Protein 6IFC (pdb70)

Secondary structure (DSSP, 8-state):
---EEE-HHHHHHHHHH--HHHHHHHHHTTTSEEEEHHHHHHHHHHHHHSSSHHHHHHHHHHHHHTSEEEPB-HHHHHHHHHHHHHHHHTT----HHHHHHHHHHHHTTPEEE-S-HHHHTTSTT-EEE---/-HHHHHTS----TTTTSS----/---EEE-HHHHHHHHHH--HHHHHHHHHTTTSEEEEHHHHHHHHHHHHHSS-HHHHHHHHHHHHTTSEEEPB-HHHHHHHHHHHHHHHHHT----HHHHHHHHHHHHHT-EEE-S-HHHHHTSTT--EE---/-----S-HHHHHTS----TTTTSS----/---EEE-HHHHHHHHHH--HHHHHHHHHTTTSEEEEHHHHHHHHHHHHHSSSHHHHHHHHHHHHHTSEEE-B-HHHHHHHHHHHHHHHHHT----HHHHHHHHHHHHTTPEEE-S-HHHHTTSTT--EEE--/--HHHHTS----TTTTSS----/---EEE-HHHHHHHHHH--HHHHHHHHHTTTSEEEEHHHHHHHHHHHHHSS-HHHHHHHHHHHHTTSEEEPB-HHHHHHHHHHHHHHHHHT----HHHHHHHHHHHHTT-EEE-S-HHHHTTSTT--EE---/-----S-HHHHHHS-PPPTTTTSS----

B-factor: mean 36.87, std 13.87, range [16.42, 118.45]

Radius of gyration: 30.12 Å; Cα contacts (8 Å, |Δi|>4): 1158; chains: 8; bounding box: 78×62×85 Å

Structure (mmCIF, N/CA/C/O backbone):
data_6IFC
#
_entry.id   6IFC
#
_cell.length_a   53.956
_cell.length_b   114.942
_cell.length_c   53.998
_cell.angle_alpha   90.00
_cell.angle_beta   114.12
_cell.angle_gamma   90.00
#
_symmetry.space_group_name_H-M   'P 1 21 1'
#
loop_
_entity.id
_entity.type
_entity.pdbx_description
1 polymer 'tRNA(fMet)-specific endonuclease VapC'
2 polymer 'Antitoxin VapB'
3 polymer 'Antitoxin VapB'
4 non-polymer 'CALCIUM ION'
5 water water
#
loop_
_atom_site.group_PDB
_atom_site.id
_atom_site.type_symbol
_atom_site.label_atom_id
_atom_site.label_alt_id
_atom_site.label_comp_id
_atom_site.label_asym_id
_atom_site.label_entity_id
_atom_site.label_seq_id
_atom_site.pdbx_PDB_ins_code
_atom_site.Cartn_x
_atom_site.Cartn_y
_atom_site.Cartn_z
_atom_site.occupancy
_atom_site.B_iso_or_equiv
_atom_site.auth_seq_id
_atom_site.auth_comp_id
_atom_site.auth_asym_id
_atom_site.auth_atom_id
_atom_site.pdbx_PDB_model_num
ATOM 1 N N . MET A 1 1 ? -26.314 -1.365 -2.590 1.00 46.50 1 MET A N 1
ATOM 2 C CA . MET A 1 1 ? -26.071 0.036 -2.166 1.00 44.23 1 MET A CA 1
ATOM 3 C C . MET A 1 1 ? -25.086 0.038 -1.005 1.00 35.86 1 MET A C 1
ATOM 4 O O . MET A 1 1 ? -25.257 -0.742 -0.083 1.00 35.96 1 MET A O 1
ATOM 9 N N . LEU A 1 2 ? -24.074 0.905 -1.073 1.00 30.48 2 LEU A N 1
ATOM 10 C CA . LEU A 1 2 ? -22.990 0.935 -0.092 1.00 29.78 2 LEU A CA 1
ATOM 11 C C . LEU A 1 2 ? -23.519 1.344 1.297 1.00 26.54 2 LEU A C 1
ATOM 12 O O . LEU A 1 2 ? -24.298 2.252 1.403 1.00 26.41 2 LEU A O 1
ATOM 17 N N . LYS A 1 3 ? -23.085 0.641 2.328 1.00 25.94 3 LYS A N 1
ATOM 18 C CA . LYS A 1 3 ? -23.489 0.941 3.682 1.00 26.78 3 LYS A CA 1
ATOM 19 C C . LYS A 1 3 ? -22.291 1.115 4.637 1.00 24.54 3 LYS A C 1
ATOM 20 O O . LYS A 1 3 ? -22.351 1.929 5.579 1.00 22.84 3 LYS A O 1
ATOM 26 N N . PHE A 1 4 ? -21.182 0.466 4.340 1.00 22.71 4 PHE A N 1
ATOM 27 C CA . PHE A 1 4 ? -20.097 0.354 5.283 1.00 22.64 4 PHE A CA 1
ATOM 28 C C . PHE A 1 4 ? -18.799 0.794 4.636 1.00 22.13 4 PHE A C 1
ATOM 29 O O . PHE A 1 4 ? -18.473 0.377 3.530 1.00 25.05 4 PHE A O 1
ATOM 37 N N . MET A 1 5 ? -18.036 1.580 5.363 1.00 21.96 5 MET A N 1
ATOM 38 C CA . MET A 1 5 ? -16.709 1.959 4.917 1.00 22.31 5 MET A CA 1
ATOM 39 C C . MET A 1 5 ? -15.779 1.381 5.951 1.00 22.48 5 MET A C 1
ATOM 40 O O . MET A 1 5 ? -15.836 1.761 7.130 1.00 23.51 5 MET A O 1
ATOM 45 N N . LEU A 1 6 ? -14.930 0.469 5.513 1.00 23.41 6 LEU A N 1
ATOM 46 C CA . LEU A 1 6 ? -13.984 -0.193 6.376 1.00 24.90 6 LEU A CA 1
ATOM 47 C C . LEU A 1 6 ? -12.810 0.706 6.643 1.00 26.21 6 LEU A C 1
ATOM 48 O O . LEU A 1 6 ? -12.202 1.196 5.708 1.00 26.31 6 LEU A O 1
ATOM 53 N N . ASP A 1 7 ? -12.493 0.924 7.921 1.00 23.07 7 ASP A N 1
ATOM 54 C CA . ASP A 1 7 ? -11.354 1.724 8.251 1.00 24.45 7 ASP A CA 1
ATOM 55 C C . ASP A 1 7 ? -10.037 0.964 8.045 1.00 22.26 7 ASP A C 1
ATOM 56 O O . ASP A 1 7 ? -9.971 -0.245 7.852 1.00 24.77 7 ASP A O 1
ATOM 61 N N . THR A 1 8 ? -8.993 1.698 8.027 1.00 21.24 8 THR A N 1
ATOM 62 C CA . THR A 1 8 ? -7.696 1.062 7.823 1.00 21.77 8 THR A CA 1
ATOM 63 C C . THR A 1 8 ? -7.382 -0.045 8.791 1.00 23.48 8 THR A C 1
ATOM 64 O O . THR A 1 8 ? -6.866 -1.092 8.355 1.00 24.55 8 THR A O 1
ATOM 68 N N . ASN A 1 9 ? -7.653 0.169 10.085 1.00 26.01 9 ASN A N 1
ATOM 69 C CA . ASN A 1 9 ? -7.412 -0.850 11.124 1.00 27.71 9 ASN A CA 1
ATOM 70 C C . ASN A 1 9 ? -8.113 -2.158 10.882 1.00 25.98 9 ASN A C 1
ATOM 71 O O . ASN A 1 9 ? -7.563 -3.238 11.094 1.00 26.08 9 ASN A O 1
ATOM 76 N N . THR A 1 10 ? -9.381 -2.088 10.522 1.00 24.58 10 THR A N 1
ATOM 77 C CA . THR A 1 10 ? -10.093 -3.301 10.202 1.00 25.65 10 THR A CA 1
ATOM 78 C C . THR A 1 10 ? -9.465 -4.005 8.986 1.00 25.34 10 THR A C 1
ATOM 79 O O . THR A 1 10 ? -9.379 -5.213 9.002 1.00 25.06 10 THR A O 1
ATOM 83 N N . CYS A 1 11 ? -9.037 -3.260 7.947 1.00 22.20 11 CYS A N 1
ATOM 84 C CA . CYS A 1 11 ? -8.399 -3.879 6.790 1.00 23.89 11 CYS A CA 1
ATOM 85 C C . CYS A 1 11 ? -7.064 -4.553 7.159 1.00 24.40 11 CYS A C 1
ATOM 86 O O . CYS A 1 11 ? -6.825 -5.657 6.718 1.00 24.49 11 CYS A O 1
ATOM 89 N N . ILE A 1 12 ? -6.206 -3.876 7.909 1.00 22.37 12 ILE A N 1
ATOM 90 C CA . ILE A 1 12 ? -4.928 -4.464 8.311 1.00 26.38 12 ILE A CA 1
ATOM 91 C C . ILE A 1 12 ? -5.163 -5.758 9.113 1.00 28.78 12 ILE A C 1
ATOM 92 O O . ILE A 1 12 ? -4.551 -6.785 8.845 1.00 28.42 12 ILE A O 1
ATOM 97 N N . PHE A 1 13 ? -6.076 -5.704 10.074 1.00 27.56 13 PHE A N 1
ATOM 98 C CA . PHE A 1 13 ? -6.388 -6.858 10.915 1.00 30.01 13 PHE A CA 1
ATOM 99 C C . PHE A 1 13 ? -6.891 -8.003 10.088 1.00 27.86 13 PHE A C 1
ATOM 100 O O . PHE A 1 13 ? -6.495 -9.175 10.325 1.00 28.31 13 PHE A O 1
ATOM 108 N N . THR A 1 14 ? -7.735 -7.697 9.108 1.00 24.00 14 THR A N 1
ATOM 109 C CA . THR A 1 14 ? -8.298 -8.709 8.274 1.00 25.07 14 THR A CA 1
ATOM 110 C C . THR A 1 14 ? -7.230 -9.365 7.381 1.00 26.20 14 THR A C 1
ATOM 111 O O . THR A 1 14 ? -7.224 -10.587 7.153 1.00 28.37 14 THR A O 1
ATOM 115 N N . ILE A 1 15 ? -6.376 -8.540 6.845 1.00 26.17 15 ILE A N 1
ATOM 116 C CA . ILE A 1 15 ? -5.280 -9.029 6.044 1.00 29.72 15 ILE A CA 1
ATOM 117 C C . ILE A 1 15 ? -4.291 -9.902 6.843 1.00 28.75 15 ILE A C 1
ATOM 118 O O . ILE A 1 15 ? -3.907 -10.977 6.372 1.00 29.48 15 ILE A O 1
ATOM 123 N N . LYS A 1 16 ? -3.944 -9.471 8.045 1.00 28.92 16 LYS A N 1
ATOM 124 C CA . LYS A 1 16 ? -2.975 -10.183 8.847 1.00 28.18 16 LYS A CA 1
ATOM 125 C C . LYS A 1 16 ? -3.490 -11.482 9.444 1.00 29.06 16 LYS A C 1
ATOM 126 O O . LYS A 1 16 ? -2.726 -12.426 9.576 1.00 25.58 16 LYS A O 1
ATOM 132 N N . ASN A 1 17 ? -4.762 -11.514 9.840 1.00 28.72 17 ASN A N 1
ATOM 133 C CA . ASN A 1 17 ? -5.351 -12.628 10.549 1.00 30.44 17 ASN A CA 1
ATOM 134 C C . ASN A 1 17 ? -6.343 -13.451 9.772 1.00 32.79 17 ASN A C 1
ATOM 135 O O . ASN A 1 17 ? -6.683 -14.537 10.213 1.00 28.20 17 ASN A O 1
ATOM 140 N N . LYS A 1 18 ? -6.809 -12.954 8.631 1.00 26.01 18 LYS A N 1
ATOM 141 C CA . LYS A 1 18 ? -7.803 -13.661 7.859 1.00 26.26 18 LYS A CA 1
ATOM 142 C C . LYS A 1 18 ? -8.921 -14.303 8.762 1.00 29.65 18 LYS A C 1
ATOM 143 O O . LYS A 1 18 ? -9.191 -15.515 8.704 1.00 26.79 18 LYS A O 1
ATOM 149 N N . PRO A 1 19 ? -9.564 -13.512 9.584 1.00 30.11 19 PRO A N 1
ATOM 150 C CA . PRO A 1 19 ? -10.429 -14.103 10.608 1.00 32.85 19 PRO A CA 1
ATOM 151 C C . PRO A 1 19 ? -11.733 -14.623 10.091 1.00 36.29 19 PRO A C 1
ATOM 152 O O . PRO A 1 19 ? -12.348 -14.033 9.224 1.00 36.08 19 PRO A O 1
ATOM 156 N N . GLU A 1 20 ? -12.153 -15.725 10.680 1.00 35.12 20 GLU A N 1
ATOM 157 C CA . GLU A 1 20 ? -13.364 -16.398 10.300 1.00 39.00 20 GLU A CA 1
ATOM 158 C C . GLU A 1 20 ? -14.570 -15.510 10.404 1.00 33.77 20 GLU A C 1
ATOM 159 O O . GLU A 1 20 ? -15.398 -15.502 9.517 1.00 38.20 20 GLU A O 1
ATOM 165 N N . HIS A 1 21 ? -14.693 -14.790 11.499 1.00 37.51 21 HIS A N 1
ATOM 166 C CA . HIS A 1 21 ? -15.882 -13.964 11.703 1.00 40.60 21 HIS A CA 1
ATOM 167 C C . HIS A 1 21 ? -16.005 -12.819 10.701 1.00 39.30 21 HIS A C 1
ATOM 168 O O . HIS A 1 21 ? -17.123 -12.425 10.301 1.00 31.45 21 HIS A O 1
ATOM 175 N N . ILE A 1 22 ? -14.871 -12.272 10.296 1.00 33.20 22 ILE A N 1
ATOM 176 C CA . ILE A 1 22 ? -14.895 -11.246 9.268 1.00 35.92 22 ILE A CA 1
ATOM 177 C C . ILE A 1 22 ? -15.314 -11.798 7.892 1.00 35.69 22 ILE A C 1
ATOM 178 O O . ILE A 1 22 ? -16.062 -11.150 7.182 1.00 32.16 22 ILE A O 1
ATOM 183 N N . ARG A 1 23 ? -14.861 -13.011 7.559 1.00 36.69 23 ARG A N 1
ATOM 184 C CA . ARG A 1 23 ? -15.179 -13.666 6.315 1.00 34.62 23 ARG A CA 1
ATOM 185 C C . ARG A 1 23 ? -16.692 -13.811 6.199 1.00 36.97 23 ARG A C 1
ATOM 186 O O . ARG A 1 23 ? -17.254 -13.552 5.154 1.00 31.42 23 ARG A O 1
ATOM 194 N N . GLU A 1 24 ? -17.327 -14.254 7.273 1.00 33.67 24 GLU A N 1
ATOM 195 C CA . GLU A 1 24 ? -18.776 -14.357 7.319 1.00 35.95 24 GLU A CA 1
ATOM 196 C C . GLU A 1 24 ? -19.443 -12.988 7.141 1.00 34.23 24 GLU A C 1
ATOM 197 O O . GLU A 1 24 ? -20.416 -12.890 6.434 1.00 35.18 24 GLU A O 1
ATOM 203 N N . ARG A 1 25 ? -18.937 -11.952 7.804 1.00 32.84 25 ARG A N 1
ATOM 204 C CA . ARG A 1 25 ? -19.483 -10.627 7.627 1.00 33.61 25 ARG A CA 1
ATOM 205 C C . ARG A 1 25 ? -19.332 -10.169 6.178 1.00 33.10 25 ARG A C 1
ATOM 206 O O . ARG A 1 25 ? -20.313 -9.719 5.583 1.00 30.76 25 ARG A O 1
ATOM 214 N N . PHE A 1 26 ? -18.127 -10.331 5.600 1.00 29.25 26 PHE A N 1
ATOM 215 C CA . PHE A 1 26 ? -17.858 -9.998 4.193 1.00 29.20 26 PHE A CA 1
ATOM 216 C C . PHE A 1 26 ? -18.777 -10.666 3.236 1.00 30.97 26 PHE A C 1
ATOM 217 O O . PHE A 1 26 ? -19.268 -10.008 2.325 1.00 31.29 26 PHE A O 1
ATOM 225 N N . ASN A 1 27 ? -18.943 -11.976 3.376 1.00 29.88 27 ASN A N 1
ATOM 226 C CA . ASN A 1 27 ? -19.820 -12.725 2.476 1.00 35.28 27 ASN A CA 1
ATOM 227 C C . ASN A 1 27 ? -21.277 -12.276 2.520 1.00 36.32 27 ASN A C 1
ATOM 228 O O . ASN A 1 27 ? -21.950 -12.255 1.513 1.00 40.36 27 ASN A O 1
ATOM 233 N N . LEU A 1 28 ? -21.757 -11.996 3.717 1.00 38.63 28 LEU A N 1
ATOM 234 C CA . LEU A 1 28 ? -23.088 -11.441 3.923 1.00 39.19 28 LEU A CA 1
ATOM 235 C C . LEU A 1 28 ? -23.192 -10.024 3.326 1.00 41.51 28 LEU A C 1
ATOM 236 O O . LEU A 1 28 ? -24.213 -9.661 2.797 1.00 42.09 28 LEU A O 1
ATOM 241 N N . ASN A 1 29 ? -22.129 -9.223 3.412 1.00 39.71 29 ASN A N 1
ATOM 242 C CA . ASN A 1 29 ? -22.225 -7.841 2.981 1.00 40.82 29 ASN A CA 1
ATOM 243 C C . ASN A 1 29 ? -21.522 -7.535 1.688 1.00 42.33 29 ASN A C 1
ATOM 244 O O . ASN A 1 29 ? -21.104 -6.427 1.471 1.00 39.49 29 ASN A O 1
ATOM 249 N N . THR A 1 30 ? -21.454 -8.502 0.789 1.00 48.69 30 THR A N 1
ATOM 250 C CA . THR A 1 30 ? -20.825 -8.237 -0.486 1.00 52.27 30 THR A CA 1
ATOM 251 C C . THR A 1 30 ? -21.586 -7.130 -1.216 1.00 46.66 30 THR A C 1
ATOM 252 O O . THR A 1 30 ? -22.799 -7.035 -1.160 1.00 50.81 30 THR A O 1
ATOM 256 N N . SER A 1 31 ? -20.845 -6.287 -1.890 1.00 47.36 31 SER A N 1
ATOM 257 C CA . SER A 1 31 ? -21.417 -5.138 -2.577 1.00 46.92 31 SER A CA 1
ATOM 258 C C . SER A 1 31 ? -22.095 -4.072 -1.674 1.00 37.82 31 SER A C 1
ATOM 259 O O . SER A 1 31 ? -22.632 -3.112 -2.184 1.00 33.55 31 SER A O 1
ATOM 262 N N . ARG A 1 32 ? -21.985 -4.176 -0.346 1.00 30.72 32 ARG A N 1
ATOM 263 C CA . ARG A 1 32 ? -22.309 -3.060 0.519 1.00 29.20 32 ARG A CA 1
ATOM 264 C C . ARG A 1 32 ? -21.124 -2.458 1.258 1.00 26.19 32 ARG A C 1
ATOM 265 O O . ARG A 1 32 ? -21.282 -1.513 2.030 1.00 31.64 32 ARG A O 1
ATOM 273 N N . MET A 1 33 ? -19.932 -2.912 0.918 1.00 26.16 33 MET A N 1
ATOM 274 C CA . MET A 1 33 ? -18.673 -2.528 1.547 1.00 25.50 33 MET A CA 1
ATOM 275 C C . MET A 1 33 ? -17.728 -1.735 0.648 1.00 25.63 33 MET A C 1
ATOM 276 O O . MET A 1 33 ? -17.635 -1.974 -0.565 1.00 23.42 33 MET A O 1
ATOM 281 N N . CYS A 1 34 ? -17.050 -0.769 1.236 1.00 21.90 34 CYS A N 1
ATOM 282 C CA . CYS A 1 34 ? -16.118 -0.004 0.491 1.00 21.80 34 CYS A CA 1
ATOM 283 C C . CYS A 1 34 ? -14.968 0.405 1.398 1.00 22.41 34 CYS A C 1
ATOM 284 O O . CYS A 1 34 ? -15.065 0.275 2.646 1.00 22.42 34 CYS A O 1
ATOM 287 N N . ILE A 1 35 ? -13.897 0.863 0.777 1.00 17.35 35 ILE A N 1
ATOM 288 C CA . ILE A 1 35 ? -12.900 1.634 1.491 1.00 17.84 35 ILE A CA 1
ATOM 289 C C . ILE A 1 35 ? -12.712 2.999 0.821 1.00 19.55 35 ILE A C 1
ATOM 290 O O . ILE A 1 35 ? -13.010 3.159 -0.358 1.00 18.60 35 ILE A O 1
ATOM 295 N N . SER A 1 36 ? -12.134 3.924 1.568 1.00 22.89 36 SER A N 1
ATOM 296 C CA . SER A 1 36 ? -11.643 5.171 1.034 1.00 21.94 36 SER A CA 1
ATOM 297 C C . SER A 1 36 ? -10.310 4.965 0.342 1.00 22.45 36 SER A C 1
ATOM 298 O O . SER A 1 36 ? -9.487 4.113 0.720 1.00 18.21 36 SER A O 1
ATOM 301 N N . SER A 1 37 ? -10.079 5.790 -0.653 1.00 20.86 37 SER A N 1
ATOM 302 C CA . SER A 1 37 ? -8.766 5.773 -1.328 1.00 21.18 37 SER A CA 1
ATOM 303 C C . SER A 1 37 ? -7.695 6.135 -0.312 1.00 21.56 37 SER A C 1
ATOM 304 O O . SER A 1 37 ? -6.597 5.695 -0.449 1.00 22.60 37 SER A O 1
ATOM 307 N N . ILE A 1 38 ? -8.040 6.864 0.764 1.00 23.64 38 ILE A N 1
ATOM 308 C CA . ILE A 1 38 ? -7.063 7.140 1.856 1.00 21.82 38 ILE A CA 1
ATOM 309 C C . ILE A 1 38 ? -6.506 5.818 2.453 1.00 21.90 38 ILE A C 1
ATOM 310 O O . ILE A 1 38 ? -5.297 5.639 2.643 1.00 23.33 38 ILE A O 1
ATOM 315 N N . THR A 1 39 ? -7.389 4.894 2.727 1.00 21.50 39 THR A N 1
ATOM 316 C CA . THR A 1 39 ? -7.032 3.539 3.216 1.00 22.95 39 THR A CA 1
ATOM 317 C C . THR A 1 39 ? -6.270 2.761 2.187 1.00 22.29 39 THR A C 1
ATOM 318 O O . THR A 1 39 ? -5.332 2.034 2.541 1.00 21.39 39 THR A O 1
ATOM 322 N N . LEU A 1 40 ? -6.618 2.936 0.900 1.00 23.52 40 LEU A N 1
ATOM 323 C CA . LEU A 1 40 ? -5.843 2.247 -0.157 1.00 22.37 40 LEU A CA 1
ATOM 324 C C . LEU A 1 40 ? -4.382 2.719 -0.062 1.00 22.74 40 LEU A C 1
ATOM 325 O O . LEU A 1 40 ? -3.456 1.898 -0.074 1.00 21.47 40 LEU A O 1
ATOM 330 N N . MET A 1 41 ? -4.185 4.021 0.093 1.00 22.82 41 MET A N 1
ATOM 331 C CA . MET A 1 41 ? -2.830 4.560 0.179 1.00 21.66 41 MET A CA 1
ATOM 332 C C . MET A 1 41 ? -2.069 3.906 1.332 1.00 21.47 41 MET A C 1
ATOM 333 O O . MET A 1 41 ? -0.899 3.577 1.191 1.00 23.79 41 MET A O 1
ATOM 338 N N . GLU A 1 42 ? -2.702 3.761 2.477 1.00 21.79 42 GLU A N 1
ATOM 339 C CA . GLU A 1 42 ? -2.056 3.154 3.637 1.00 22.09 42 GLU A CA 1
ATOM 340 C C . GLU A 1 42 ? -1.715 1.677 3.431 1.00 21.60 42 GLU A C 1
ATOM 341 O O . GLU A 1 42 ? -0.625 1.243 3.790 1.00 23.67 42 GLU A O 1
ATOM 347 N N . LEU A 1 43 ? -2.595 0.927 2.778 1.00 21.30 43 LEU A N 1
ATOM 348 C CA . LEU A 1 43 ? -2.308 -0.492 2.457 1.00 22.55 43 LEU A CA 1
ATOM 349 C C . LEU A 1 43 ? -1.175 -0.686 1.440 1.00 22.82 43 LEU A C 1
ATOM 350 O O . LEU A 1 43 ? -0.401 -1.658 1.548 1.00 26.82 43 LEU A O 1
ATOM 355 N N . ILE A 1 44 ? -1.063 0.222 0.489 1.00 21.22 44 ILE A N 1
ATOM 356 C CA . ILE A 1 44 ? -0.019 0.096 -0.507 1.00 20.73 44 ILE A CA 1
ATOM 357 C C . ILE A 1 44 ? 1.316 0.441 0.152 1.00 20.56 44 ILE A C 1
ATOM 358 O O . ILE A 1 44 ? 2.341 -0.181 -0.152 1.00 23.94 44 ILE A O 1
ATOM 363 N N . TYR A 1 45 ? 1.326 1.506 0.949 1.00 22.20 45 TYR A N 1
ATOM 364 C CA . TYR A 1 45 ? 2.502 1.909 1.681 1.00 23.33 45 TYR A CA 1
ATOM 365 C C . TYR A 1 45 ? 2.978 0.705 2.561 1.00 25.22 45 TYR A C 1
ATOM 366 O O . TYR A 1 45 ? 4.173 0.300 2.585 1.00 27.19 45 TYR A O 1
ATOM 375 N N . GLY A 1 46 ? 2.038 0.118 3.274 1.00 24.91 46 GLY A N 1
ATOM 376 C CA . GLY A 1 46 ? 2.341 -1.039 4.153 1.00 26.91 46 GLY A CA 1
ATOM 377 C C . GLY A 1 46 ? 2.959 -2.186 3.359 1.00 28.29 46 GLY A C 1
ATOM 378 O O . GLY A 1 46 ? 3.960 -2.807 3.793 1.00 29.72 46 GLY A O 1
ATOM 379 N N . ALA A 1 47 ? 2.395 -2.437 2.175 1.00 23.70 47 ALA A N 1
ATOM 380 C CA . ALA A 1 47 ? 2.924 -3.487 1.344 1.00 27.19 47 ALA A CA 1
ATOM 381 C C . ALA A 1 47 ? 4.333 -3.122 0.898 1.00 27.72 47 ALA A C 1
ATOM 382 O O . ALA A 1 47 ? 5.274 -3.895 1.076 1.00 32.54 47 ALA A O 1
ATOM 384 N N . GLU A 1 48 ? 4.474 -1.931 0.358 1.00 27.49 48 GLU A N 1
ATOM 385 C CA . GLU A 1 48 ? 5.686 -1.566 -0.322 1.00 30.13 48 GLU A CA 1
ATOM 386 C C . GLU A 1 48 ? 6.884 -1.398 0.601 1.00 29.69 48 GLU A C 1
ATOM 387 O O . GLU A 1 48 ? 8.011 -1.509 0.152 1.00 32.31 48 GLU A O 1
ATOM 393 N N . LYS A 1 49 ? 6.641 -1.014 1.850 1.00 29.96 49 LYS A N 1
ATOM 394 C CA . LYS A 1 49 ? 7.705 -0.853 2.847 1.00 33.94 49 LYS A CA 1
ATOM 395 C C . LYS A 1 49 ? 8.060 -2.140 3.568 1.00 32.15 49 LYS A C 1
ATOM 396 O O . LYS A 1 49 ? 9.009 -2.166 4.306 1.00 34.18 49 LYS A O 1
ATOM 402 N N . SER A 1 50 ? 7.261 -3.182 3.405 1.00 34.12 50 SER A N 1
ATOM 403 C CA . SER A 1 50 ? 7.440 -4.429 4.149 1.00 31.50 50 SER A CA 1
ATOM 404 C C . SER A 1 50 ? 8.631 -5.286 3.659 1.00 33.87 50 SER A C 1
ATOM 405 O O . SER A 1 50 ? 9.303 -4.974 2.642 1.00 35.74 50 SER A O 1
ATOM 408 N N . LEU A 1 51 ? 8.880 -6.389 4.361 1.00 33.98 51 LEU A N 1
ATOM 409 C CA . LEU A 1 51 ? 9.964 -7.282 3.954 1.00 37.97 51 LEU A CA 1
ATOM 410 C C . LEU A 1 51 ? 9.617 -8.200 2.763 1.00 40.46 51 LEU A C 1
ATOM 411 O O . LEU A 1 51 ? 10.520 -8.833 2.230 1.00 38.09 51 LEU A O 1
ATOM 416 N N . ALA A 1 52 ? 8.342 -8.253 2.328 1.00 34.18 52 ALA A N 1
ATOM 417 C CA . ALA A 1 52 ? 7.938 -9.090 1.185 1.00 31.97 52 ALA A CA 1
ATOM 418 C C . ALA A 1 52 ? 6.987 -8.311 0.287 1.00 32.92 52 ALA A C 1
ATOM 419 O O . ALA A 1 52 ? 5.796 -8.646 0.173 1.00 25.68 52 ALA A O 1
ATOM 421 N N . PRO A 1 53 ? 7.508 -7.263 -0.348 1.00 33.19 53 PRO A N 1
ATOM 422 C CA . PRO A 1 53 ? 6.675 -6.241 -0.993 1.00 31.74 53 PRO A CA 1
ATOM 423 C C . PRO A 1 53 ? 5.810 -6.797 -2.106 1.00 32.24 53 PRO A C 1
ATOM 424 O O . PRO A 1 53 ? 4.588 -6.562 -2.124 1.00 28.69 53 PRO A O 1
ATOM 428 N N . GLU A 1 54 ? 6.386 -7.628 -2.969 1.00 33.16 54 GLU A N 1
ATOM 429 C CA . GLU A 1 54 ? 5.619 -8.100 -4.123 1.00 35.32 54 GLU A CA 1
ATOM 430 C C . GLU A 1 54 ? 4.502 -9.000 -3.603 1.00 29.96 54 GLU A C 1
ATOM 431 O O . GLU A 1 54 ? 3.330 -8.926 -3.985 1.00 27.77 54 GLU A O 1
ATOM 437 N N . ARG A 1 55 ? 4.855 -9.850 -2.665 1.00 29.23 55 ARG A N 1
ATOM 438 C CA . ARG A 1 55 ? 3.866 -10.725 -2.088 1.00 27.45 55 ARG A CA 1
ATOM 439 C C . ARG A 1 55 ? 2.782 -9.982 -1.300 1.00 26.47 55 ARG A C 1
ATOM 440 O O . ARG A 1 55 ? 1.555 -10.240 -1.479 1.00 25.08 55 ARG A O 1
ATOM 448 N N . ASN A 1 56 ? 3.190 -9.039 -0.476 1.00 24.97 56 ASN A N 1
ATOM 449 C CA . ASN A 1 56 ? 2.207 -8.267 0.221 1.00 28.06 56 ASN A CA 1
ATOM 450 C C . ASN A 1 56 ? 1.330 -7.376 -0.690 1.00 27.34 56 ASN A C 1
ATOM 451 O O . ASN A 1 56 ? 0.133 -7.277 -0.449 1.00 24.29 56 ASN A O 1
ATOM 456 N N . LEU A 1 57 ? 1.905 -6.834 -1.752 1.00 26.07 57 LEU A N 1
ATOM 457 C CA . LEU A 1 57 ? 1.097 -6.151 -2.800 1.00 29.48 57 LEU A CA 1
ATOM 458 C C . LEU A 1 57 ? 0.018 -7.025 -3.384 1.00 29.12 57 LEU A C 1
ATOM 459 O O . LEU A 1 57 ? -1.144 -6.578 -3.549 1.00 24.98 57 LEU A O 1
ATOM 464 N N . ALA A 1 58 ? 0.356 -8.288 -3.675 1.00 26.69 58 ALA A N 1
ATOM 465 C CA . ALA A 1 58 ? -0.606 -9.155 -4.246 1.00 24.84 58 ALA A CA 1
ATOM 466 C C . ALA A 1 58 ? -1.723 -9.404 -3.270 1.00 26.77 58 ALA A C 1
ATOM 467 O O . ALA A 1 58 ? -2.877 -9.547 -3.709 1.00 28.15 58 ALA A O 1
ATOM 469 N N . VAL A 1 59 ? -1.434 -9.556 -1.962 1.00 25.85 59 VAL A N 1
ATOM 470 C CA . VAL A 1 59 ? -2.535 -9.775 -1.009 1.00 25.44 59 VAL A CA 1
ATOM 471 C C . VAL A 1 59 ? -3.437 -8.533 -0.954 1.00 24.78 59 VAL A C 1
ATOM 472 O O . VAL A 1 59 ? -4.668 -8.628 -0.908 1.00 26.44 59 VAL A O 1
ATOM 476 N N . VAL A 1 60 ? -2.793 -7.358 -0.961 1.00 25.19 60 VAL A N 1
ATOM 477 C CA . VAL A 1 60 ? -3.503 -6.110 -0.896 1.00 25.79 60 VAL A CA 1
ATOM 478 C C . VAL A 1 60 ? -4.372 -5.988 -2.140 1.00 26.67 60 VAL A C 1
ATOM 479 O O . VAL A 1 60 ? -5.563 -5.744 -2.016 1.00 24.67 60 VAL A O 1
ATOM 483 N N . GLU A 1 61 ? -3.787 -6.282 -3.303 1.00 27.38 61 GLU A N 1
ATOM 484 C CA . GLU A 1 61 ? -4.501 -6.200 -4.542 1.00 28.21 61 GLU A CA 1
ATOM 485 C C . GLU A 1 61 ? -5.705 -7.105 -4.579 1.00 27.05 61 GLU A C 1
ATOM 486 O O . GLU A 1 61 ? -6.715 -6.703 -5.126 1.00 24.65 61 GLU A O 1
ATOM 492 N N . GLY A 1 62 ? -5.624 -8.324 -4.031 1.00 25.18 62 GLY A N 1
ATOM 493 C CA . GLY A 1 62 ? -6.772 -9.195 -4.102 1.00 25.93 62 GLY A CA 1
ATOM 494 C C . GLY A 1 62 ? -7.894 -8.771 -3.136 1.00 25.21 62 GLY A C 1
ATOM 495 O O . GLY A 1 62 ? -9.093 -8.999 -3.366 1.00 26.03 62 GLY A O 1
ATOM 496 N N . PHE A 1 63 ? -7.485 -8.176 -2.034 1.00 25.30 63 PHE A N 1
ATOM 497 C CA . PHE A 1 63 ? -8.401 -7.581 -1.056 1.00 26.50 63 PHE A CA 1
ATOM 498 C C . PHE A 1 63 ? -9.189 -6.408 -1.718 1.00 27.65 63 PHE A C 1
ATOM 499 O O . PHE A 1 63 ? -10.409 -6.433 -1.800 1.00 22.36 63 PH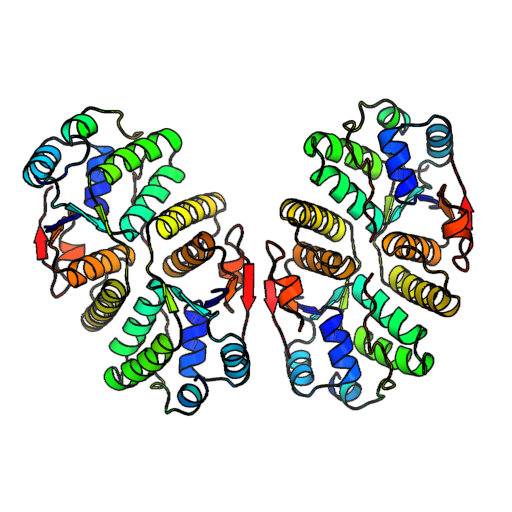E A O 1
ATOM 507 N N . ILE A 1 64 ? -8.481 -5.414 -2.206 1.00 25.52 64 ILE A N 1
ATOM 508 C CA . ILE A 1 64 ? -9.206 -4.293 -2.787 1.00 30.08 64 ILE A CA 1
ATOM 509 C C . ILE A 1 64 ? -9.972 -4.603 -4.064 1.00 31.58 64 ILE A C 1
ATOM 510 O O . ILE A 1 64 ? -10.983 -3.950 -4.352 1.00 28.70 64 ILE A O 1
ATOM 515 N N . SER A 1 65 ? -9.542 -5.635 -4.817 1.00 33.52 65 SER A N 1
ATOM 516 C CA . SER A 1 65 ? -10.254 -5.947 -6.019 1.00 32.29 65 SER A CA 1
ATOM 517 C C . SER A 1 65 ? -11.631 -6.486 -5.675 1.00 31.15 65 SER A C 1
ATOM 518 O O . SER A 1 65 ? -12.518 -6.494 -6.512 1.00 28.60 65 SER A O 1
ATOM 521 N N . ARG A 1 66 ? -11.837 -6.949 -4.444 1.00 29.91 66 ARG A N 1
ATOM 522 C CA . ARG A 1 66 ? -13.125 -7.479 -4.089 1.00 28.64 66 ARG A CA 1
ATOM 523 C C . ARG A 1 66 ? -14.081 -6.492 -3.424 1.00 33.33 66 ARG A C 1
ATOM 524 O O . ARG A 1 66 ? -15.174 -6.872 -2.993 1.00 31.38 66 ARG A O 1
ATOM 532 N N . LEU A 1 67 ? -13.747 -5.222 -3.365 1.00 29.21 67 LEU A N 1
ATOM 533 C CA . LEU A 1 67 ? -14.730 -4.297 -2.843 1.00 30.13 67 LEU A CA 1
ATOM 534 C C . LEU A 1 67 ? -14.585 -2.988 -3.616 1.00 27.27 67 LEU A C 1
ATOM 535 O O . LEU A 1 67 ? -13.721 -2.888 -4.446 1.00 28.01 67 LEU A O 1
ATOM 540 N N . GLU A 1 68 ? -15.406 -1.998 -3.331 1.00 26.35 68 GLU A N 1
ATOM 541 C CA . GLU A 1 68 ? -15.288 -0.687 -3.974 1.00 26.11 68 GLU A CA 1
ATOM 542 C C . GLU A 1 68 ? -14.354 0.227 -3.211 1.00 25.07 68 GLU A C 1
ATOM 543 O O . GLU A 1 68 ? -14.446 0.369 -1.975 1.00 23.17 68 GLU A O 1
ATOM 549 N N . VAL A 1 69 ? -13.477 0.870 -3.955 1.00 20.85 69 VAL A N 1
ATOM 550 C CA . VAL A 1 69 ? -12.628 1.936 -3.430 1.00 22.08 69 VAL A CA 1
ATOM 551 C C . VAL A 1 69 ? -13.152 3.300 -3.870 1.00 23.43 69 VAL A C 1
ATOM 552 O O . VAL A 1 69 ? -13.276 3.544 -5.062 1.00 24.69 69 VAL A O 1
ATOM 556 N N . LEU A 1 70 ? -13.548 4.142 -2.920 1.00 22.17 70 LEU A N 1
ATOM 557 C CA . LEU A 1 70 ? -14.091 5.471 -3.254 1.00 24.91 70 LEU A CA 1
ATOM 558 C C . LEU A 1 70 ? -13.024 6.516 -3.327 1.00 20.94 70 LEU A C 1
ATOM 559 O O . LEU A 1 70 ? -12.253 6.677 -2.391 1.00 21.36 70 LEU A O 1
ATOM 564 N N . ASP A 1 71 ? -13.069 7.297 -4.390 1.00 21.86 71 ASP A N 1
ATOM 565 C CA . ASP A 1 71 ? -12.215 8.472 -4.523 1.00 24.25 71 ASP A CA 1
ATOM 566 C C . ASP A 1 71 ? -12.530 9.445 -3.396 1.00 21.01 71 ASP A C 1
ATOM 567 O O . ASP A 1 71 ? -13.720 9.719 -3.089 1.00 19.77 71 ASP A O 1
ATOM 572 N N . TYR A 1 72 ? -11.485 10.047 -2.822 1.00 17.96 72 TYR A N 1
ATOM 573 C CA . TYR A 1 72 ? -11.677 11.099 -1.830 1.00 17.93 72 TYR A CA 1
ATOM 574 C C . TYR A 1 72 ? -11.898 12.462 -2.521 1.00 19.72 72 TYR A C 1
ATOM 575 O O . TYR A 1 72 ? -10.949 13.084 -3.003 1.00 18.82 72 TYR A O 1
ATOM 584 N N . ASP A 1 73 ? -13.183 12.858 -2.638 1.00 20.81 73 ASP A N 1
ATOM 585 C CA . ASP A 1 73 ? -13.628 13.870 -3.494 1.00 22.82 73 ASP A CA 1
ATOM 586 C C . ASP A 1 73 ? -13.966 15.188 -2.779 1.00 22.68 73 ASP A C 1
ATOM 587 O O . ASP A 1 73 ? -13.695 15.372 -1.604 1.00 23.44 73 ASP A O 1
ATOM 592 N N . THR A 1 74 ? -14.434 16.164 -3.525 1.00 21.82 74 THR A N 1
ATOM 593 C CA . THR A 1 74 ? -14.658 17.477 -2.905 1.00 25.94 74 THR A CA 1
ATOM 594 C C . THR A 1 74 ? -15.574 17.443 -1.668 1.00 23.32 74 THR A C 1
ATOM 595 O O . THR A 1 74 ? -15.245 18.039 -0.648 1.00 23.26 74 THR A O 1
ATOM 599 N N . GLN A 1 75 ? -16.667 16.688 -1.728 1.00 23.29 75 GLN A N 1
ATOM 600 C CA . GLN A 1 75 ? -17.590 16.579 -0.576 1.00 24.10 75 GLN A CA 1
ATOM 601 C C . GLN A 1 75 ? -16.906 15.870 0.617 1.00 23.28 75 GLN A C 1
ATOM 602 O O . GLN A 1 75 ? -17.031 16.273 1.777 1.00 22.81 75 GLN A O 1
ATOM 608 N N . ALA A 1 76 ? -16.139 14.807 0.350 1.00 22.45 76 ALA A N 1
ATOM 609 C CA . ALA A 1 76 ? -15.345 14.222 1.435 1.00 22.36 76 ALA A CA 1
ATOM 610 C C . ALA A 1 76 ? -14.414 15.254 2.119 1.00 21.34 76 ALA A C 1
ATOM 611 O O . ALA A 1 76 ? -14.338 15.291 3.336 1.00 18.77 76 ALA A O 1
ATOM 613 N N . ALA A 1 77 ? -13.750 16.076 1.327 1.00 21.11 77 ALA A N 1
ATOM 614 C CA . ALA A 1 77 ? -12.826 17.120 1.799 1.00 22.86 77 ALA A CA 1
ATOM 615 C C . ALA A 1 77 ? -13.537 18.121 2.667 1.00 22.72 77 ALA A C 1
ATOM 616 O O . ALA A 1 77 ? -13.130 18.428 3.763 1.00 25.14 77 ALA A O 1
ATOM 618 N N . ILE A 1 78 ? -14.642 18.614 2.162 1.00 24.86 78 ILE A N 1
ATOM 619 C CA . ILE A 1 78 ? -15.433 19.614 2.911 1.00 24.73 78 ILE A CA 1
ATOM 620 C C . ILE A 1 78 ? -15.923 19.016 4.261 1.00 27.00 78 ILE A C 1
ATOM 621 O O . ILE A 1 78 ? -15.821 19.656 5.324 1.00 23.00 78 ILE A O 1
ATOM 626 N N . HIS A 1 79 ? -16.510 17.830 4.227 1.00 25.10 79 HIS A N 1
ATOM 627 C CA . HIS A 1 79 ? -16.971 17.197 5.470 1.00 27.06 79 HIS A CA 1
ATOM 628 C C . HIS A 1 79 ? -15.808 16.964 6.475 1.00 27.49 79 HIS A C 1
ATOM 629 O O . HIS A 1 79 ? -15.924 17.142 7.713 1.00 26.15 79 HIS A O 1
ATOM 636 N N . THR A 1 80 ? -14.642 16.645 5.929 1.00 24.60 80 THR A N 1
ATOM 637 C CA . THR A 1 80 ? -13.483 16.427 6.756 1.00 23.94 80 THR A CA 1
ATOM 638 C C . THR A 1 80 ? -13.015 17.731 7.378 1.00 24.68 80 THR A C 1
ATOM 639 O O . THR A 1 80 ? -12.755 17.756 8.559 1.00 25.67 80 THR A O 1
ATOM 643 N N . GLY A 1 81 ? -12.891 18.804 6.587 1.00 25.12 81 GLY A N 1
ATOM 644 C CA . GLY A 1 81 ? -12.505 20.082 7.138 1.00 24.88 81 GLY A CA 1
ATOM 645 C C . GLY A 1 81 ? -13.448 20.518 8.264 1.00 26.23 81 GLY A C 1
ATOM 646 O O . GLY A 1 81 ? -13.002 21.015 9.284 1.00 25.12 81 GLY A O 1
ATOM 647 N N . GLN A 1 82 ? -14.745 20.272 8.126 1.00 26.76 82 GLN A N 1
ATOM 648 C CA . GLN A 1 82 ? -15.716 20.669 9.184 1.00 26.66 82 GLN A CA 1
ATOM 649 C C . GLN A 1 82 ? -15.482 19.905 10.442 1.00 30.24 82 GLN A C 1
ATOM 650 O O . GLN A 1 82 ? -15.463 20.449 11.537 1.00 34.75 82 GLN A O 1
ATOM 656 N N . ILE A 1 83 ? -15.281 18.611 10.284 1.00 30.83 83 ILE A N 1
ATOM 657 C CA . ILE A 1 83 ? -15.041 17.771 11.395 1.00 35.66 83 ILE A CA 1
ATOM 658 C C . ILE A 1 83 ? -13.760 18.128 12.133 1.00 32.09 83 ILE A C 1
ATOM 659 O O . ILE A 1 83 ? -13.730 18.079 13.384 1.00 35.41 83 ILE A O 1
ATOM 664 N N . ARG A 1 84 ? -12.690 18.436 11.397 1.00 29.42 84 ARG A N 1
ATOM 665 C CA . ARG A 1 84 ? -11.448 18.804 12.041 1.00 30.25 84 ARG A CA 1
ATOM 666 C C . ARG A 1 84 ? -11.647 20.075 12.862 1.00 30.45 84 ARG A C 1
ATOM 667 O O . ARG A 1 84 ? -11.085 20.201 13.973 1.00 28.07 84 ARG A O 1
ATOM 675 N N . ALA A 1 85 ? -12.418 21.015 12.312 1.00 30.44 85 ALA A N 1
ATOM 676 C CA . ALA A 1 85 ? -12.741 22.233 13.050 1.00 34.92 85 ALA A CA 1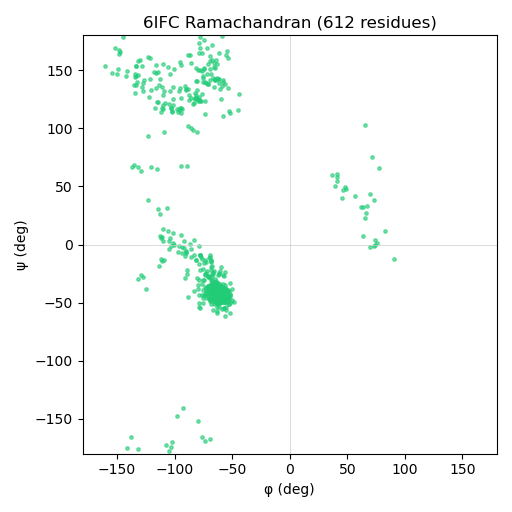
ATOM 677 C C . ALA A 1 85 ? -13.525 21.969 14.344 1.00 35.21 85 ALA A C 1
ATOM 678 O O . ALA A 1 85 ? -13.181 22.502 15.396 1.00 36.74 85 ALA A O 1
ATOM 680 N N . GLU A 1 86 ? -14.516 21.095 14.305 1.00 39.02 86 GLU A N 1
ATOM 681 C CA . GLU A 1 86 ? -15.275 20.817 15.530 1.00 41.66 86 GLU A CA 1
ATOM 682 C C . GLU A 1 86 ? -14.427 20.020 16.514 1.00 43.52 86 GLU A C 1
ATOM 683 O O . GLU A 1 86 ? -14.492 20.234 17.719 1.00 37.69 86 GLU A O 1
ATOM 689 N N . LEU A 1 87 ? -13.590 19.114 16.028 1.00 40.89 87 LEU A N 1
ATOM 690 C CA . LEU A 1 87 ? -12.696 18.437 16.973 1.00 43.97 87 LEU A CA 1
ATOM 691 C C . LEU A 1 87 ? -11.674 19.371 17.638 1.00 49.46 87 LEU A C 1
ATOM 692 O O . LEU A 1 87 ? -11.329 19.165 18.803 1.00 48.27 87 LEU A O 1
ATOM 697 N N . ALA A 1 88 ? -11.181 20.367 16.894 1.00 53.12 88 ALA A N 1
ATOM 698 C CA . ALA A 1 88 ? -10.203 21.335 17.420 1.00 58.43 88 ALA A CA 1
ATOM 699 C C . ALA A 1 88 ? -10.885 22.146 18.501 1.00 61.89 88 ALA A C 1
ATOM 700 O O . ALA A 1 88 ? -10.332 22.307 19.583 1.00 57.43 88 ALA A O 1
ATOM 702 N N . ARG A 1 89 ? -12.109 22.595 18.197 1.00 61.55 89 ARG A N 1
ATOM 703 C CA . ARG A 1 89 ? -12.963 23.306 19.136 1.00 68.54 89 ARG A CA 1
ATOM 704 C C . ARG A 1 89 ? -13.122 22.548 20.452 1.00 69.44 89 ARG A C 1
ATOM 705 O O . ARG A 1 89 ? -13.238 23.166 21.501 1.00 71.27 89 ARG A O 1
ATOM 713 N N . LYS A 1 90 ? -13.111 21.220 20.398 1.00 72.74 90 LYS A N 1
ATOM 714 C CA . LYS A 1 90 ? -13.200 20.404 21.603 1.00 71.71 90 LYS A CA 1
ATOM 715 C C . LYS A 1 90 ? -11.854 19.824 22.090 1.00 68.35 90 LYS A C 1
ATOM 716 O O . LYS A 1 90 ? -11.842 19.008 23.009 1.00 56.45 90 LYS A O 1
ATOM 722 N N . GLY A 1 91 ? -10.735 20.271 21.504 1.00 71.46 91 GLY A N 1
ATOM 723 C CA . GLY A 1 91 ? -9.391 19.769 21.844 1.00 72.49 91 GLY A CA 1
ATOM 724 C C . GLY A 1 91 ? -9.292 18.255 21.936 1.00 76.43 91 GLY A C 1
ATOM 725 O O . GLY A 1 91 ? -8.726 17.716 22.888 1.00 74.75 91 GLY A O 1
ATOM 726 N N . THR A 1 92 ? -9.852 17.567 20.943 1.00 80.16 92 THR A N 1
ATOM 727 C CA . THR A 1 92 ? -9.836 16.092 20.880 1.00 79.35 92 THR A CA 1
ATOM 728 C C . THR A 1 92 ? -8.888 15.619 19.765 1.00 76.56 92 THR A C 1
ATOM 729 O O . THR A 1 92 ? -9.094 15.997 18.608 1.00 70.97 92 THR A O 1
ATOM 733 N N . PRO A 1 93 ? -7.857 14.799 20.096 1.00 71.11 93 PRO A N 1
ATOM 734 C CA . PRO A 1 93 ? -6.949 14.357 19.028 1.00 63.77 93 PRO A CA 1
ATOM 735 C C . PRO A 1 93 ? -7.519 13.152 18.257 1.00 57.32 93 PRO A C 1
ATOM 736 O O . PRO A 1 93 ? -7.978 12.182 18.863 1.00 62.09 93 PRO A O 1
ATOM 740 N N . VAL A 1 94 ? -7.521 13.241 16.936 1.00 43.47 94 VAL A N 1
ATOM 741 C CA . VAL A 1 94 ? -7.749 12.083 16.071 1.00 36.64 94 VAL A CA 1
ATOM 742 C C . VAL A 1 94 ? -6.673 12.172 15.028 1.00 33.49 94 VAL A C 1
ATOM 743 O O . VAL A 1 94 ? -6.289 13.272 14.639 1.00 31.47 94 VAL A O 1
ATOM 747 N N . GLY A 1 95 ? -6.167 11.031 14.582 1.00 28.37 95 GLY A N 1
ATOM 748 C CA . GLY A 1 95 ? -5.137 11.037 13.600 1.00 29.55 95 GLY A CA 1
ATOM 749 C C . GLY A 1 95 ? -5.677 11.511 12.241 1.00 29.88 95 GLY A C 1
ATOM 750 O O . GLY A 1 95 ? -6.876 11.453 11.948 1.00 29.51 95 GLY A O 1
ATOM 751 N N . PRO A 1 96 ? -4.777 11.983 11.417 1.00 27.47 96 PRO A N 1
ATOM 752 C CA . PRO A 1 96 ? -5.037 12.619 10.143 1.00 30.59 96 PRO A CA 1
ATOM 753 C C . PRO A 1 96 ? -5.731 11.736 9.173 1.00 27.72 96 PRO A C 1
ATOM 754 O O . PRO A 1 96 ? -6.623 12.205 8.493 1.00 25.41 96 PRO A O 1
ATOM 758 N N . TYR A 1 97 ? -5.384 10.444 9.141 1.00 28.43 97 TYR A N 1
ATOM 759 C CA . TYR A 1 97 ? -6.071 9.573 8.202 1.00 27.19 97 TYR A CA 1
ATOM 760 C C . TYR A 1 97 ? -7.415 9.179 8.738 1.00 25.07 97 TYR A C 1
ATOM 761 O O . TYR A 1 97 ? -8.373 9.105 7.987 1.00 21.84 97 TYR A O 1
ATOM 770 N N . ASP A 1 98 ? -7.493 8.932 10.046 1.00 24.98 98 ASP A N 1
ATOM 771 C CA . ASP A 1 98 ? -8.776 8.605 10.654 1.00 25.49 98 ASP A CA 1
ATOM 772 C C . ASP A 1 98 ? -9.807 9.689 10.415 1.00 22.93 98 ASP A C 1
ATOM 773 O O . ASP A 1 98 ? -10.973 9.397 10.103 1.00 21.34 98 ASP A O 1
ATOM 778 N N . GLN A 1 99 ? -9.383 10.930 10.564 1.00 24.23 99 GLN A N 1
ATOM 779 C CA . GLN A 1 99 ? -10.225 12.098 10.283 1.00 23.94 99 GLN A CA 1
ATOM 780 C C . GLN A 1 99 ? -10.792 12.082 8.823 1.00 22.26 99 GLN A C 1
ATOM 781 O O . GLN A 1 99 ? -11.961 12.355 8.592 1.00 20.23 99 GLN A O 1
ATOM 787 N N . MET A 1 100 ? -9.937 11.805 7.870 1.00 23.19 100 MET A N 1
ATOM 788 C CA . MET A 1 100 ? -10.327 11.774 6.455 1.00 21.81 100 MET A CA 1
ATOM 789 C C . MET A 1 100 ? -11.271 10.682 6.151 1.00 21.53 100 MET A C 1
ATOM 790 O O . MET A 1 100 ? -12.273 10.896 5.429 1.00 19.37 100 MET A O 1
ATOM 795 N N . ILE A 1 101 ? -11.029 9.529 6.772 1.00 20.01 101 ILE A N 1
ATOM 796 C CA . ILE A 1 101 ? -11.921 8.431 6.608 1.00 22.11 101 ILE A CA 1
ATOM 797 C C . ILE A 1 101 ? -13.258 8.705 7.262 1.00 21.63 101 ILE A C 1
ATOM 798 O O . ILE A 1 101 ? -14.310 8.353 6.666 1.00 21.89 101 ILE A O 1
ATOM 803 N N . ALA A 1 102 ? -13.263 9.384 8.420 1.00 20.98 102 ALA A N 1
ATOM 804 C CA . ALA A 1 102 ? -14.539 9.724 9.067 1.00 22.08 102 ALA A CA 1
ATOM 805 C C . ALA A 1 102 ? -15.335 10.753 8.253 1.00 22.22 102 ALA A C 1
ATOM 806 O O . ALA A 1 102 ? -16.545 10.604 8.029 1.00 23.52 102 ALA A O 1
ATOM 808 N N . GLY A 1 103 ? -14.649 11.775 7.756 1.00 21.54 103 GLY A N 1
ATOM 809 C CA . GLY A 1 103 ? -15.238 12.721 6.802 1.00 21.22 103 GLY A CA 1
ATOM 810 C C . GLY A 1 103 ? -15.714 12.085 5.511 1.00 20.44 103 GLY A C 1
ATOM 811 O O . GLY A 1 103 ? -16.812 12.371 4.987 1.00 19.82 103 GLY A O 1
ATOM 812 N N . HIS A 1 104 ? -14.890 11.218 4.971 1.00 18.44 104 HIS A N 1
ATOM 813 C CA . HIS A 1 104 ? -15.308 10.521 3.777 1.00 18.14 104 HIS A CA 1
ATOM 814 C C . HIS A 1 104 ? -16.628 9.765 4.009 1.00 20.00 104 HIS A C 1
ATOM 815 O O . HIS A 1 104 ? -17.614 9.974 3.289 1.00 20.63 104 HIS A O 1
ATOM 822 N N . ALA A 1 105 ? -16.660 8.907 5.033 1.00 19.92 105 ALA A N 1
ATOM 823 C CA . ALA A 1 105 ? -17.865 8.168 5.353 1.00 20.28 105 ALA A CA 1
ATOM 824 C C . ALA A 1 105 ? -19.095 9.044 5.604 1.00 19.43 105 ALA A C 1
ATOM 825 O O . ALA A 1 105 ? -20.270 8.763 5.122 1.00 19.97 105 ALA A O 1
ATOM 827 N N . GLY A 1 106 ? -18.859 10.129 6.326 1.00 22.40 106 GLY A N 1
ATOM 828 C CA . GLY A 1 106 ? -19.909 11.069 6.724 1.00 24.27 106 GLY A CA 1
ATOM 829 C C . GLY A 1 106 ? -20.415 11.751 5.466 1.00 25.16 106 GLY A C 1
ATOM 830 O O . GLY A 1 106 ? -21.604 11.965 5.296 1.00 22.52 106 GLY A O 1
ATOM 831 N N . SER A 1 107 ? -19.527 12.051 4.519 1.00 21.06 107 SER A N 1
ATOM 832 C CA . SER A 1 107 ? -20.032 12.661 3.273 1.00 23.29 107 SER A CA 1
ATOM 833 C C . SER A 1 107 ? -20.895 11.713 2.441 1.00 24.91 107 SER A C 1
ATOM 834 O O . SER A 1 107 ? -21.592 12.155 1.566 1.00 25.90 107 SER A O 1
ATOM 837 N N . ARG A 1 108 ? -20.807 10.407 2.671 1.00 23.78 108 ARG A N 1
ATOM 838 C CA . ARG A 1 108 ? -21.582 9.475 1.913 1.00 26.73 108 ARG A CA 1
ATOM 839 C C . ARG A 1 108 ? -22.690 8.786 2.738 1.00 24.85 108 ARG A C 1
ATOM 840 O O . ARG A 1 108 ? -23.305 7.870 2.254 1.00 25.99 108 ARG A O 1
ATOM 848 N N . GLY A 1 109 ? -22.893 9.210 3.975 1.00 23.39 109 GLY A N 1
ATOM 849 C CA . GLY A 1 109 ? -23.844 8.594 4.895 1.00 26.06 109 GLY A CA 1
ATOM 850 C C . GLY A 1 109 ? -23.523 7.159 5.269 1.00 28.43 109 GLY A C 1
ATOM 851 O O . GLY A 1 109 ? -24.448 6.397 5.466 1.00 27.30 109 GLY A O 1
ATOM 852 N N . LEU A 1 110 ? -22.230 6.789 5.332 1.00 23.21 110 LEU A N 1
ATOM 853 C CA . LEU A 1 110 ? -21.815 5.419 5.561 1.00 23.44 110 LEU A CA 1
ATOM 854 C C . LEU A 1 110 ? -21.521 5.111 7.061 1.00 22.69 110 LEU A C 1
ATOM 855 O O . LEU A 1 110 ? -21.250 6.001 7.866 1.00 22.14 110 LEU A O 1
ATOM 860 N N . VAL A 1 111 ? -21.605 3.838 7.425 1.00 21.87 111 VAL A N 1
ATOM 861 C CA . VAL A 1 111 ? -21.176 3.412 8.751 1.00 22.82 111 VAL A CA 1
ATOM 862 C C . VAL A 1 111 ? -19.691 3.109 8.644 1.00 24.15 111 VAL A C 1
ATOM 863 O O . VAL A 1 111 ? -19.295 2.359 7.735 1.00 26.72 111 VAL A O 1
ATOM 867 N N . VAL A 1 112 ? -18.869 3.672 9.534 1.00 21.36 112 VAL A N 1
ATOM 868 C CA . VAL A 1 112 ? -17.453 3.266 9.620 1.00 23.29 112 VAL A CA 1
ATOM 869 C C . VAL A 1 112 ? -17.292 1.923 10.429 1.00 26.19 112 VAL A C 1
ATOM 870 O O . VAL A 1 112 ? -17.766 1.805 11.607 1.00 24.95 112 VAL A O 1
ATOM 874 N N . VAL A 1 113 ? -16.678 0.910 9.797 1.00 23.09 113 VAL A N 1
ATOM 875 C CA . VAL A 1 113 ? -16.417 -0.380 10.465 1.00 22.00 113 VAL A CA 1
ATOM 876 C C . VAL A 1 113 ? -14.980 -0.350 10.954 1.00 26.58 113 VAL A C 1
ATOM 877 O O . VAL A 1 113 ? -14.026 -0.276 10.158 1.00 23.21 113 VAL A O 1
ATOM 881 N N . THR A 1 114 ? -14.805 -0.411 12.268 1.00 26.62 114 THR A N 1
ATOM 882 C CA . THR A 1 114 ? -13.509 -0.207 12.856 1.00 30.23 114 THR A CA 1
ATOM 883 C C . THR A 1 114 ? -13.369 -1.000 14.161 1.00 34.56 114 THR A C 1
ATOM 884 O O . THR A 1 114 ? -14.333 -1.148 14.879 1.00 33.41 114 THR A O 1
ATOM 888 N N . ASN A 1 115 ? -12.148 -1.466 14.447 1.00 36.06 115 ASN A N 1
ATOM 889 C CA . ASN A 1 115 ? -11.874 -2.233 15.662 1.00 38.86 115 ASN A CA 1
ATOM 890 C C . ASN A 1 115 ? -11.131 -1.358 1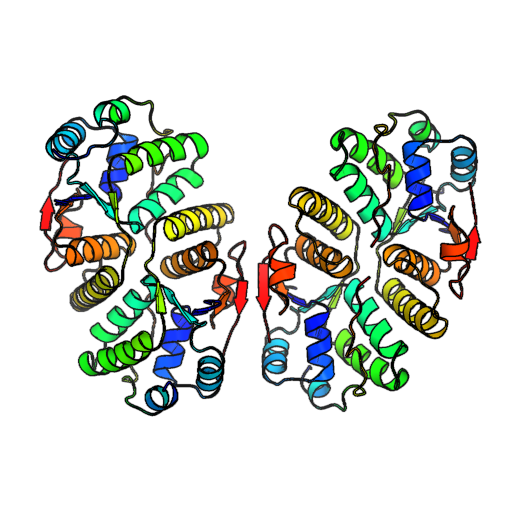6.643 1.00 41.43 115 ASN A C 1
ATOM 891 O O . ASN A 1 115 ? -10.608 -1.846 17.625 1.00 49.17 115 ASN A O 1
ATOM 896 N N . ASN A 1 116 ? -11.082 -0.054 16.352 1.00 42.68 116 ASN A N 1
ATOM 897 C CA . ASN A 1 116 ? -10.537 0.937 17.241 1.00 43.01 116 ASN A CA 1
ATOM 898 C C . ASN A 1 116 ? -11.626 1.937 17.567 1.00 38.52 116 ASN A C 1
ATOM 899 O O . ASN A 1 116 ? -11.575 3.105 17.184 1.00 31.24 116 ASN A O 1
ATOM 904 N N . LEU A 1 117 ? -12.636 1.470 18.271 1.00 38.81 117 LEU A N 1
ATOM 905 C CA . LEU A 1 117 ? -13.784 2.282 18.573 1.00 42.24 117 LEU A CA 1
ATOM 906 C C . LEU A 1 117 ? -13.468 3.568 19.321 1.00 43.57 117 LEU A C 1
ATOM 907 O O . LEU A 1 117 ? -14.055 4.621 19.039 1.00 39.72 117 LEU A O 1
ATOM 912 N N . ARG A 1 118 ? -12.546 3.486 20.267 1.00 42.07 118 ARG A N 1
ATOM 913 C CA . ARG A 1 118 ? -12.158 4.642 21.103 1.00 50.64 118 ARG A CA 1
ATOM 914 C C . ARG A 1 118 ? -11.737 5.924 20.341 1.00 46.84 118 ARG A C 1
ATOM 915 O O . ARG A 1 118 ? -12.074 7.017 20.743 1.00 52.62 118 ARG A O 1
ATOM 923 N N . GLU A 1 119 ? -10.995 5.776 19.254 1.00 49.80 119 GLU A N 1
ATOM 924 C CA . GLU A 1 119 ? -10.619 6.901 18.395 1.00 47.19 119 GLU A CA 1
ATOM 925 C C . GLU A 1 119 ? -11.796 7.517 17.617 1.00 44.56 119 GLU A C 1
ATOM 926 O O . GLU A 1 119 ? -11.833 8.722 17.409 1.00 49.50 119 GLU A O 1
ATOM 932 N N . PHE A 1 120 ? -12.732 6.697 17.158 1.00 34.99 120 PHE A N 1
ATOM 933 C CA . PHE A 1 120 ? -13.781 7.214 16.308 1.00 30.45 120 PHE A CA 1
ATOM 934 C C . PHE A 1 120 ? -14.988 7.704 17.095 1.00 28.43 120 PHE A C 1
ATOM 935 O O . PHE A 1 120 ? -15.781 8.493 16.575 1.00 28.75 120 PHE A O 1
ATOM 943 N N . GLU A 1 121 ? -15.149 7.213 18.322 1.00 27.38 121 GLU A N 1
ATOM 944 C CA . GLU A 1 121 ? -16.321 7.476 19.121 1.00 34.09 121 GLU A CA 1
ATOM 945 C C . GLU A 1 121 ? -16.521 8.934 19.449 1.00 34.88 121 GLU A C 1
ATOM 946 O O . GLU A 1 121 ? -17.624 9.346 19.665 1.00 37.17 121 GLU A O 1
ATOM 952 N N . ARG A 1 122 ? -15.452 9.705 19.471 1.00 36.92 122 ARG A N 1
ATOM 953 C CA . ARG A 1 122 ? -15.561 11.111 19.817 1.00 43.03 122 ARG A CA 1
ATOM 954 C C . ARG A 1 122 ? -15.769 12.049 18.608 1.00 41.36 122 ARG A C 1
ATOM 955 O O . ARG A 1 122 ? -15.841 13.281 18.748 1.00 39.11 122 ARG A O 1
ATOM 963 N N . ILE A 1 123 ? -15.884 11.480 17.417 1.00 34.47 123 ILE A N 1
ATOM 964 C CA . ILE A 1 123 ? -16.200 12.285 16.244 1.00 33.17 123 ILE A CA 1
ATOM 965 C C . ILE A 1 123 ? -17.679 12.582 16.223 1.00 34.04 123 ILE A C 1
ATOM 966 O O . ILE A 1 123 ? -18.493 11.662 16.264 1.00 33.23 123 ILE A O 1
ATOM 971 N N . PRO A 1 124 ? -18.042 13.869 16.156 1.00 41.61 124 PRO A N 1
ATOM 972 C CA . PRO A 1 124 ? -19.474 14.174 16.139 1.00 42.57 124 PRO A CA 1
ATOM 973 C C . PRO A 1 124 ? -20.175 13.672 14.838 1.00 36.77 124 PRO A C 1
ATOM 974 O O . PRO A 1 124 ? -19.607 13.686 13.765 1.00 37.84 124 PRO A O 1
ATOM 978 N N . GLY A 1 125 ? -21.399 13.194 14.971 1.00 34.70 125 GLY A N 1
ATOM 979 C CA . GLY A 1 125 ? -22.115 12.615 13.856 1.00 32.85 125 GLY A CA 1
ATOM 980 C C . GLY A 1 125 ? -21.667 11.213 13.404 1.00 34.07 125 GLY A C 1
ATOM 981 O O . GLY A 1 125 ? -22.193 10.701 12.405 1.00 31.72 125 GLY A O 1
ATOM 982 N N . ILE A 1 126 ? -20.708 10.587 14.101 1.00 30.15 126 ILE A N 1
ATOM 983 C CA . ILE A 1 126 ? -20.211 9.249 13.705 1.00 30.58 126 ILE A CA 1
ATOM 984 C C . ILE A 1 126 ? -21.305 8.208 13.778 1.00 28.58 126 ILE A C 1
ATOM 985 O O . ILE A 1 126 ? -22.166 8.246 14.672 1.00 27.59 126 ILE A O 1
ATOM 990 N N . ARG A 1 127 ? -21.278 7.286 12.830 1.00 26.21 127 ARG A N 1
ATOM 991 C CA . ARG A 1 127 ? -21.889 6.013 13.018 1.00 27.78 127 ARG A CA 1
ATOM 992 C C . ARG A 1 127 ? -20.829 4.928 12.834 1.00 27.25 127 ARG A C 1
ATOM 993 O O . ARG A 1 127 ? -20.225 4.862 11.786 1.00 25.35 127 ARG A O 1
ATOM 1001 N N . ILE A 1 128 ? -20.696 4.038 13.816 1.00 27.51 128 ILE A N 1
ATOM 1002 C CA . ILE A 1 128 ? -19.661 3.016 13.835 1.00 26.51 128 ILE A CA 1
ATOM 1003 C C . ILE A 1 128 ? -20.178 1.638 14.183 1.00 29.48 128 ILE A C 1
ATOM 1004 O O . ILE A 1 128 ? -21.178 1.455 14.884 1.00 27.05 128 ILE A O 1
ATOM 1009 N N . GLU A 1 129 ? -19.452 0.649 13.690 1.00 26.22 129 GLU A N 1
ATOM 1010 C CA . GLU A 1 129 ? -19.677 -0.728 14.042 1.00 27.96 129 GLU A CA 1
ATOM 1011 C C . GLU A 1 129 ? -18.322 -1.379 14.151 1.00 28.08 129 GLU A C 1
ATOM 1012 O O . GLU A 1 129 ? -17.422 -0.976 13.453 1.00 30.12 129 GLU A O 1
ATOM 1018 N N . ASP A 1 130 ? -18.187 -2.378 15.021 1.00 28.35 130 ASP A N 1
ATOM 1019 C CA . ASP A 1 130 ? -16.942 -3.136 15.168 1.00 32.56 130 ASP A CA 1
ATOM 1020 C C . ASP A 1 130 ? -17.217 -4.578 14.754 1.00 34.08 130 ASP A C 1
ATOM 1021 O O . ASP A 1 130 ? -18.115 -5.232 15.312 1.00 34.95 130 ASP A O 1
ATOM 1026 N N . TRP A 1 131 ? -16.477 -5.078 13.767 1.00 34.05 131 TRP A N 1
ATOM 1027 C CA . TRP A 1 131 ? -16.734 -6.430 13.265 1.00 34.19 131 TRP A CA 1
ATOM 1028 C C . TRP A 1 131 ? -15.844 -7.512 13.951 1.00 41.08 131 TRP A C 1
ATOM 1029 O O . TRP A 1 131 ? -16.084 -8.698 13.761 1.00 50.84 131 TRP A O 1
ATOM 1040 N N . CYS A 1 132 ? -14.878 -7.090 14.769 1.00 45.74 132 CYS A N 1
ATOM 1041 C CA . CYS A 1 132 ? -14.018 -7.992 15.572 1.00 53.52 132 CYS A CA 1
ATOM 1042 C C . CYS A 1 132 ? -14.572 -8.270 16.989 1.00 58.31 132 CYS A C 1
ATOM 1043 O O . CYS A 1 132 ? -15.404 -7.524 17.527 1.00 65.30 132 CYS A O 1
ATOM 1046 N N . SER B 2 1 ? -14.071 -15.409 -5.073 1.00 60.35 46 SER B N 1
ATOM 1047 C CA . SER B 2 1 ? -14.869 -15.366 -3.799 1.00 51.32 46 SER B CA 1
ATOM 1048 C C . SER B 2 1 ? -14.073 -14.619 -2.757 1.00 42.46 46 SER B C 1
ATOM 1049 O O . SER B 2 1 ? -12.838 -14.471 -2.904 1.00 42.92 46 SER B O 1
ATOM 1052 N N . TRP B 2 2 ? -14.702 -14.235 -1.648 1.00 38.58 47 TRP B N 1
ATOM 1053 C CA . TRP B 2 2 ? -13.867 -13.881 -0.475 1.00 36.12 47 TRP B CA 1
ATOM 1054 C C . TRP B 2 2 ? -13.188 -15.127 0.094 1.00 32.88 47 TRP B C 1
ATOM 1055 O O . TRP B 2 2 ? -12.100 -15.035 0.584 1.00 30.37 47 TRP B O 1
ATOM 1066 N N . ASP B 2 3 ? -13.855 -16.267 0.050 1.00 36.50 48 ASP B N 1
ATOM 1067 C CA . ASP B 2 3 ? -13.307 -17.524 0.614 1.00 37.14 48 ASP B CA 1
ATOM 1068 C C . ASP B 2 3 ? -11.910 -17.837 0.073 1.00 34.95 48 ASP B C 1
ATOM 1069 O O . ASP B 2 3 ? -11.017 -18.186 0.829 1.00 30.04 48 ASP B O 1
ATOM 1074 N N . SER B 2 4 ? -11.740 -17.683 -1.230 1.00 32.57 49 SER B N 1
ATOM 1075 C CA . SER B 2 4 ? -10.472 -17.952 -1.865 1.00 34.51 49 SER B CA 1
ATOM 1076 C C . SER B 2 4 ? -9.391 -16.963 -1.474 1.00 33.32 49 SER B C 1
ATOM 1077 O O . SER B 2 4 ? -8.197 -17.326 -1.387 1.00 31.41 49 SER B O 1
ATOM 1080 N N . TRP B 2 5 ? -9.792 -15.721 -1.179 1.00 28.57 50 TRP B N 1
ATOM 1081 C CA . TRP B 2 5 ? -8.849 -14.747 -0.662 1.00 28.78 50 TRP B CA 1
ATOM 1082 C C . TRP B 2 5 ? -8.498 -15.091 0.786 1.00 28.35 50 TRP B C 1
ATOM 1083 O O . TRP B 2 5 ? -7.338 -15.055 1.184 1.00 24.36 50 TRP B O 1
ATOM 1094 N N . PHE B 2 6 ? -9.491 -15.470 1.573 1.00 27.17 51 PHE B N 1
ATOM 1095 C CA . PHE B 2 6 ? -9.215 -15.756 2.988 1.00 26.61 51 PHE B CA 1
ATOM 1096 C C . PHE B 2 6 ? -8.362 -16.999 3.106 1.00 28.67 51 PHE B C 1
ATOM 1097 O O . PHE B 2 6 ? -7.557 -17.100 4.046 1.00 27.84 51 PHE B O 1
ATOM 1105 N N . ASP B 2 7 ? -8.463 -17.909 2.131 1.00 28.48 52 ASP B N 1
ATOM 1106 C CA . ASP B 2 7 ? -7.713 -19.140 2.286 1.00 30.61 52 ASP B CA 1
ATOM 1107 C C . ASP B 2 7 ? -6.428 -19.140 1.486 1.00 31.18 52 ASP B C 1
ATOM 1108 O O . ASP B 2 7 ? -5.705 -20.131 1.511 1.00 36.77 52 ASP B O 1
ATOM 1113 N N . GLY B 2 8 ? -6.153 -18.063 0.760 1.00 28.01 53 GLY B N 1
ATOM 1114 C CA . GLY B 2 8 ? -5.082 -18.062 -0.221 1.00 27.70 53 GLY B CA 1
ATOM 1115 C C . GLY B 2 8 ? -3.746 -17.565 0.316 1.00 26.74 53 GLY B C 1
ATOM 1116 O O . GLY B 2 8 ? -3.336 -17.826 1.445 1.00 27.02 53 GLY B O 1
ATOM 1117 N N . GLU B 2 9 ? -3.067 -16.820 -0.514 1.00 27.79 54 GLU B N 1
ATOM 1118 C CA . GLU B 2 9 ? -1.821 -16.229 -0.161 1.00 30.45 54 GLU B CA 1
ATOM 1119 C C . GLU B 2 9 ? -1.940 -15.395 1.145 1.00 27.80 54 GLU B C 1
ATOM 1120 O O . GLU B 2 9 ? -2.908 -14.649 1.353 1.00 28.77 54 GLU B O 1
ATOM 1126 N N . GLY B 2 10 ? -0.975 -15.565 2.050 1.00 23.81 55 GLY B N 1
ATOM 1127 C CA . GLY B 2 10 ? -0.908 -14.821 3.314 1.00 22.44 55 GLY B CA 1
ATOM 1128 C C . GLY B 2 10 ? 0.178 -13.769 3.168 1.00 26.44 55 GLY B C 1
ATOM 1129 O O . GLY B 2 10 ? 1.179 -13.990 2.463 1.00 29.49 55 GLY B O 1
ATOM 1130 N N . ALA B 2 11 ? -0.048 -12.645 3.827 1.00 25.08 56 ALA B N 1
ATOM 1131 C CA . ALA B 2 11 ? 0.886 -11.605 4.021 1.00 27.46 56 ALA B CA 1
ATOM 1132 C C . ALA B 2 11 ? 1.996 -12.064 4.971 1.00 29.15 56 ALA B C 1
ATOM 1133 O O . ALA B 2 11 ? 1.763 -12.918 5.847 1.00 28.96 56 ALA B O 1
ATOM 1135 N N . SER B 2 12 ? 3.171 -11.496 4.798 1.00 26.61 57 SER B N 1
ATOM 1136 C CA . SER B 2 12 ? 4.312 -11.754 5.713 1.00 29.38 57 SER B CA 1
ATOM 1137 C C . SER B 2 12 ? 3.974 -11.194 7.105 1.00 32.96 57 SER B C 1
ATOM 1138 O O . SER B 2 12 ? 3.147 -10.254 7.242 1.00 32.50 57 SER B O 1
ATOM 1141 N N . THR B 2 13 ? 4.553 -11.772 8.153 1.00 30.26 58 THR B N 1
ATOM 1142 C CA . THR B 2 13 ? 4.095 -11.440 9.521 1.00 31.19 58 THR B CA 1
ATOM 1143 C C . THR B 2 13 ? 4.440 -9.989 9.903 1.00 31.91 58 THR B C 1
ATOM 1144 O O . THR B 2 13 ? 3.846 -9.418 10.772 1.00 29.94 58 THR B O 1
ATOM 1148 N N . ASP B 2 14 ? 5.419 -9.392 9.249 1.00 33.27 59 ASP B N 1
ATOM 1149 C CA . ASP B 2 14 ? 5.753 -7.986 9.503 1.00 33.63 59 ASP B CA 1
ATOM 1150 C C . ASP B 2 14 ? 4.748 -6.961 8.895 1.00 34.62 59 ASP B C 1
ATOM 1151 O O . ASP B 2 14 ? 4.694 -5.788 9.320 1.00 28.19 59 ASP B O 1
ATOM 1156 N N . PHE B 2 15 ? 3.981 -7.375 7.903 1.00 29.93 60 PHE B N 1
ATOM 1157 C CA . PHE B 2 15 ? 3.088 -6.416 7.227 1.00 30.57 60 PHE B CA 1
ATOM 1158 C C . PHE B 2 15 ? 2.313 -5.517 8.199 1.00 29.64 60 PHE B C 1
ATOM 1159 O O . PHE B 2 15 ? 1.510 -6.018 8.967 1.00 30.27 60 PHE B O 1
ATOM 1167 N N . MET B 2 16 ? 2.578 -4.212 8.146 1.00 26.65 61 MET B N 1
ATOM 1168 C CA . MET B 2 16 ? 1.916 -3.218 8.991 1.00 30.63 61 MET B CA 1
ATOM 1169 C C . MET B 2 16 ? 1.683 -3.692 10.414 1.00 34.64 61 MET B C 1
ATOM 1170 O O . MET B 2 16 ? 0.535 -3.637 10.915 1.00 33.02 61 MET B O 1
ATOM 1175 N N . SER B 2 17 ? 2.740 -4.212 11.036 1.00 32.68 62 SER B N 1
ATOM 1176 C CA . SER B 2 17 ? 2.636 -4.700 12.402 1.00 38.69 62 SER B CA 1
ATOM 1177 C C . SER B 2 17 ? 2.520 -3.475 13.351 1.00 46.19 62 SER B C 1
ATOM 1178 O O . SER B 2 17 ? 1.926 -3.564 14.436 1.00 40.58 62 SER B O 1
ATOM 1181 N N . THR B 2 18 ? 3.027 -2.325 12.899 1.00 48.41 63 THR B N 1
ATOM 1182 C CA . THR B 2 18 ? 2.488 -1.034 13.322 1.00 57.71 63 THR B CA 1
ATOM 1183 C C . THR B 2 18 ? 1.989 -0.226 12.097 1.00 57.71 63 THR B C 1
ATOM 1184 O O . THR B 2 18 ? 2.568 -0.263 10.994 1.00 63.11 63 THR B O 1
ATOM 1188 N N . ARG B 2 19 ? 0.889 0.483 12.293 1.00 50.83 64 ARG B N 1
ATOM 1189 C CA . ARG B 2 19 ? 0.231 1.170 11.184 1.00 53.00 64 ARG B CA 1
ATOM 1190 C C . ARG B 2 19 ? 0.975 2.442 10.656 1.00 55.74 64 ARG B C 1
ATOM 1191 O O . ARG B 2 19 ? 1.003 2.736 9.423 1.00 52.47 64 ARG B O 1
ATOM 1199 N N . GLU B 2 20 ? 1.562 3.183 11.600 1.00 60.30 65 GLU B N 1
ATOM 1200 C CA . GLU B 2 20 ? 2.425 4.349 11.321 1.00 61.95 65 GLU B CA 1
ATOM 1201 C C . GLU B 2 20 ? 1.650 5.553 10.765 1.00 63.44 65 GLU B C 1
ATOM 1202 O O . GLU B 2 20 ? 2.102 6.221 9.828 1.00 56.95 65 GLU B O 1
ATOM 1208 N N . GLN B 2 21 ? 0.493 5.823 11.373 1.00 58.44 66 GLN B N 1
ATOM 1209 C CA . GLN B 2 21 ? -0.250 7.064 11.162 1.00 61.42 66 GLN B CA 1
ATOM 1210 C C . GLN B 2 21 ? 0.428 8.272 11.864 1.00 67.21 66 GLN B C 1
ATOM 1211 O O . GLN B 2 21 ? 0.450 8.318 13.092 1.00 66.62 66 GLN B O 1
ATOM 1217 N N . PRO B 2 22 ? 0.968 9.250 11.088 1.00 69.02 67 PRO B N 1
ATOM 1218 C CA . PRO B 2 22 ? 1.568 10.448 11.680 1.00 72.90 67 PRO B CA 1
ATOM 1219 C C . PRO B 2 22 ? 0.552 11.570 11.872 1.00 66.95 67 PRO B C 1
ATOM 1220 O O . PRO B 2 22 ? 0.480 12.147 12.956 1.00 71.93 67 PRO B O 1
ATOM 1224 N N . MET C 1 1 ? -4.502 22.088 -21.128 1.00 37.33 1 MET C N 1
ATOM 1225 C CA . MET C 1 1 ? -4.211 20.865 -20.374 1.00 35.97 1 MET C CA 1
ATOM 1226 C C . MET C 1 1 ? -3.750 21.324 -18.976 1.00 31.68 1 MET C C 1
ATOM 1227 O O . MET C 1 1 ? -3.153 22.412 -18.858 1.00 29.76 1 MET C O 1
ATOM 1232 N N . LEU C 1 2 ? -4.054 20.530 -17.937 1.00 29.33 2 LEU C N 1
ATOM 1233 C CA . LEU C 1 2 ? -3.609 20.846 -16.572 1.00 27.20 2 LEU C CA 1
ATOM 1234 C C . LEU C 1 2 ? -2.117 20.602 -16.576 1.00 28.34 2 LEU C C 1
ATOM 1235 O O . LEU C 1 2 ? -1.688 19.638 -17.146 1.00 25.24 2 LEU C O 1
ATOM 1240 N N . LYS C 1 3 ? -1.357 21.482 -15.945 1.00 26.04 3 LYS C N 1
ATOM 1241 C CA . LYS C 1 3 ? 0.087 21.331 -15.836 1.00 26.00 3 LYS C CA 1
ATOM 1242 C C . LYS C 1 3 ? 0.602 21.470 -14.402 1.00 25.63 3 LYS C C 1
ATOM 1243 O O . LYS C 1 3 ? 1.670 20.918 -14.069 1.00 22.32 3 LYS C O 1
ATOM 1249 N N . PHE C 1 4 ? -0.124 22.198 -13.552 1.00 21.18 4 PHE C N 1
ATOM 1250 C CA . PHE C 1 4 ? 0.385 22.634 -12.215 1.00 23.81 4 PHE C CA 1
ATOM 1251 C C . PHE C 1 4 ? -0.533 22.272 -11.089 1.00 23.61 4 PHE C C 1
ATOM 1252 O O . PHE C 1 4 ? -1.735 22.526 -11.190 1.00 29.29 4 PHE C O 1
ATOM 1260 N N . MET C 1 5 ? 0.005 21.691 -10.032 1.00 21.29 5 MET C N 1
ATOM 1261 C CA . MET C 1 5 ? -0.774 21.503 -8.792 1.00 21.46 5 MET C CA 1
ATOM 1262 C C . MET C 1 5 ? -0.167 22.343 -7.701 1.00 21.71 5 MET C C 1
ATOM 1263 O O . MET C 1 5 ? 1.068 22.319 -7.409 1.00 20.38 5 MET C O 1
ATOM 1268 N N . LEU C 1 6 ? -0.997 23.207 -7.154 1.00 20.81 6 LEU C N 1
ATOM 1269 C CA . LEU C 1 6 ? -0.516 24.125 -6.133 1.00 24.56 6 LEU C CA 1
ATOM 1270 C C . LEU C 1 6 ? -0.479 23.451 -4.773 1.00 25.37 6 LEU C C 1
ATOM 1271 O O . LEU C 1 6 ? -1.473 22.948 -4.358 1.00 22.34 6 LEU C O 1
ATOM 1276 N N . ASP C 1 7 ? 0.664 23.444 -4.093 1.00 22.28 7 ASP C N 1
ATOM 1277 C CA . ASP C 1 7 ? 0.715 22.877 -2.741 1.00 24.89 7 ASP C CA 1
ATOM 1278 C C . ASP C 1 7 ? -0.084 23.768 -1.725 1.00 23.07 7 ASP C C 1
ATOM 1279 O O . ASP C 1 7 ? -0.445 24.927 -2.008 1.00 24.01 7 ASP C O 1
ATOM 1284 N N . THR C 1 8 ? -0.431 23.208 -0.578 1.00 22.72 8 THR C N 1
ATOM 1285 C CA . THR C 1 8 ? -1.280 23.900 0.372 1.00 24.01 8 THR C CA 1
ATOM 1286 C C . THR C 1 8 ? -0.657 25.205 0.860 1.00 25.05 8 THR C C 1
ATOM 1287 O O . THR C 1 8 ? -1.355 26.180 1.010 1.00 24.08 8 THR C O 1
ATOM 1291 N N . ASN C 1 9 ? 0.662 25.202 1.095 1.00 25.31 9 ASN C N 1
ATOM 1292 C CA . ASN C 1 9 ? 1.385 26.381 1.573 1.00 27.73 9 ASN C CA 1
ATOM 1293 C C . ASN C 1 9 ? 1.380 27.527 0.616 1.00 25.45 9 ASN C C 1
ATOM 1294 O O . ASN C 1 9 ? 1.201 28.641 0.998 1.00 27.70 9 ASN C O 1
ATOM 1299 N N . THR C 1 10 ? 1.542 27.237 -0.650 1.00 22.15 10 THR C N 1
ATOM 1300 C CA . THR C 1 10 ? 1.341 28.224 -1.660 1.00 24.89 10 THR C CA 1
ATOM 1301 C C . THR C 1 10 ? -0.075 28.795 -1.692 1.00 22.80 10 THR C C 1
ATOM 1302 O O . THR C 1 10 ? -0.279 30.006 -1.826 1.00 23.25 10 THR C O 1
ATOM 1306 N N . CYS C 1 11 ? -1.060 27.928 -1.562 1.00 20.93 11 CYS C N 1
ATOM 1307 C CA . CYS C 1 11 ? -2.441 28.427 -1.487 1.00 21.72 11 CYS C CA 1
ATOM 1308 C C . CYS C 1 11 ? -2.621 29.359 -0.282 1.00 20.10 11 CYS C C 1
ATOM 1309 O O . CYS C 1 11 ? -3.201 30.428 -0.411 1.00 23.67 11 CYS C O 1
ATOM 1312 N N . ILE C 1 12 ? -2.189 28.937 0.886 1.00 21.25 12 ILE C N 1
ATOM 1313 C CA . ILE C 1 12 ? -2.374 29.772 2.088 1.00 24.56 12 ILE C CA 1
ATOM 1314 C C . ILE C 1 12 ? -1.703 31.121 1.885 1.00 22.61 12 ILE C C 1
ATOM 1315 O O . ILE C 1 12 ? -2.278 32.140 2.097 1.00 22.41 12 ILE C O 1
ATOM 1320 N N . PHE C 1 13 ? -0.474 31.094 1.414 1.00 25.42 13 PHE C N 1
ATOM 1321 C CA . PHE C 1 13 ? 0.293 32.309 1.298 1.00 25.69 13 PHE C CA 1
ATOM 1322 C C . PHE C 1 13 ? -0.333 33.271 0.312 1.00 22.35 13 PHE C C 1
ATOM 1323 O O . PHE C 1 13 ? -0.364 34.456 0.530 1.00 21.11 13 PHE C O 1
ATOM 1331 N N . THR C 1 14 ? -0.885 32.740 -0.760 1.00 23.58 14 THR C N 1
ATOM 1332 C CA . THR C 1 14 ? -1.564 33.515 -1.799 1.00 23.38 14 THR C CA 1
ATOM 1333 C C . THR C 1 14 ? -2.861 34.108 -1.283 1.00 24.33 14 THR C C 1
ATOM 1334 O O . THR C 1 14 ? -3.190 35.269 -1.566 1.00 23.46 14 THR C O 1
ATOM 1338 N N . ILE C 1 15 ? -3.604 33.313 -0.520 1.00 25.60 15 ILE C N 1
ATOM 1339 C CA . ILE C 1 15 ? -4.822 33.789 0.133 1.00 23.93 15 ILE C CA 1
ATOM 1340 C C . ILE C 1 15 ? -4.506 34.930 1.103 1.00 25.99 15 ILE C C 1
ATOM 1341 O O . ILE C 1 15 ? -5.162 35.938 1.068 1.00 29.16 15 ILE C O 1
ATOM 1346 N N . LYS C 1 16 ? -3.460 34.800 1.895 1.00 28.49 16 LYS C N 1
ATOM 1347 C CA . LYS C 1 16 ? -3.198 35.771 2.958 1.00 29.81 16 LYS C CA 1
ATOM 1348 C C . LYS C 1 16 ? -2.532 37.029 2.406 1.00 28.96 16 LYS C C 1
ATOM 1349 O O . LYS C 1 16 ? -2.816 38.136 2.848 1.00 29.91 16 LYS C O 1
ATOM 1355 N N . ASN C 1 17 ? -1.683 36.864 1.404 1.00 27.82 17 ASN C N 1
ATOM 1356 C CA . ASN C 1 17 ? -0.841 37.937 0.906 1.00 25.90 17 ASN C CA 1
ATOM 1357 C C . ASN C 1 17 ? -1.154 38.484 -0.488 1.00 28.07 17 ASN C C 1
ATOM 1358 O O . ASN C 1 17 ? -0.629 39.541 -0.850 1.00 28.82 17 ASN C O 1
ATOM 1363 N N . LYS C 1 18 ? -1.977 37.785 -1.288 1.00 26.59 18 LYS C N 1
ATOM 1364 C CA . LYS C 1 18 ? -2.231 38.165 -2.688 1.00 24.08 18 LYS C CA 1
ATOM 1365 C C . LYS C 1 18 ? -0.996 38.743 -3.430 1.00 26.58 18 LYS C C 1
ATOM 1366 O O . LYS C 1 18 ? -1.052 39.846 -3.972 1.00 27.82 18 LYS C O 1
ATOM 1372 N N . PRO C 1 19 ? 0.068 37.973 -3.525 1.00 25.86 19 PRO C N 1
ATOM 1373 C CA . PRO C 1 19 ? 1.364 38.501 -3.988 1.00 26.26 19 PRO C CA 1
ATOM 1374 C C . PRO C 1 19 ? 1.383 38.716 -5.470 1.00 28.73 19 PRO C C 1
ATOM 1375 O O . PRO C 1 19 ? 0.796 37.930 -6.220 1.00 27.50 19 PRO C O 1
ATOM 1379 N N . GLU C 1 20 ? 2.088 39.763 -5.894 1.00 26.99 20 GLU C N 1
ATOM 1380 C CA . GLU C 1 20 ? 2.246 40.075 -7.312 1.00 26.25 20 GLU C CA 1
ATOM 1381 C C . GLU C 1 20 ? 2.841 38.954 -8.163 1.00 26.51 20 GLU C C 1
ATOM 1382 O O . GLU C 1 20 ? 2.339 38.694 -9.223 1.00 24.01 20 GLU C O 1
ATOM 1388 N N . HIS C 1 21 ? 3.941 38.342 -7.729 1.00 27.95 21 HIS C N 1
ATOM 1389 C CA . HIS C 1 21 ? 4.558 37.268 -8.518 1.00 29.57 21 HIS C CA 1
ATOM 1390 C C . HIS C 1 21 ? 3.593 36.074 -8.772 1.00 28.77 21 HIS C C 1
ATOM 1391 O O . HIS C 1 21 ? 3.539 35.520 -9.864 1.00 27.23 21 HIS C O 1
ATOM 1398 N N . ILE C 1 22 ? 2.811 35.740 -7.779 1.00 27.35 22 ILE C N 1
ATOM 1399 C CA . ILE C 1 22 ? 1.805 34.683 -7.908 1.00 32.52 22 ILE C CA 1
ATOM 1400 C C . ILE C 1 22 ? 0.679 35.072 -8.912 1.00 29.44 22 ILE C C 1
ATOM 1401 O O . ILE C 1 22 ? 0.284 34.243 -9.746 1.00 30.73 22 ILE C O 1
ATOM 1406 N N . ARG C 1 23 ? 0.163 36.307 -8.800 1.00 26.94 23 ARG C N 1
ATOM 1407 C CA . ARG C 1 23 ? -0.874 36.835 -9.679 1.00 25.38 23 ARG C CA 1
ATOM 1408 C C . ARG C 1 23 ? -0.422 36.752 -11.106 1.00 26.67 23 ARG C C 1
ATOM 1409 O O . ARG C 1 23 ? -1.165 36.293 -11.924 1.00 24.44 23 ARG C O 1
ATOM 1417 N N . GLU C 1 24 ? 0.823 37.118 -11.393 1.00 26.21 24 GLU C N 1
ATOM 1418 C CA . GLU C 1 24 ? 1.370 37.039 -12.730 1.00 27.54 24 GLU C CA 1
ATOM 1419 C C . GLU C 1 24 ? 1.350 35.578 -13.242 1.00 27.80 24 GLU C C 1
ATOM 1420 O O . GLU C 1 24 ? 0.960 35.339 -14.366 1.00 30.47 24 GLU C O 1
ATOM 1426 N N . ARG C 1 25 ? 1.789 34.635 -12.424 1.00 25.55 25 ARG C N 1
ATOM 1427 C CA . ARG C 1 25 ? 1.831 33.220 -12.808 1.00 28.47 25 ARG C CA 1
ATOM 1428 C C . ARG C 1 25 ? 0.426 32.701 -13.016 1.00 27.39 25 ARG C C 1
ATOM 1429 O O . ARG C 1 25 ? 0.222 31.930 -13.925 1.00 29.77 25 ARG C O 1
ATOM 1437 N N . PHE C 1 26 ? -0.492 33.087 -12.130 1.00 26.07 26 PHE C N 1
ATOM 1438 C CA . PHE C 1 26 ? -1.893 32.679 -12.245 1.00 25.10 26 PHE C CA 1
ATOM 1439 C C . PHE C 1 26 ? -2.438 33.077 -13.521 1.00 26.17 26 PHE C C 1
ATOM 1440 O O . PHE C 1 26 ? -3.021 32.241 -14.166 1.00 28.22 26 PHE C O 1
ATOM 1448 N N . ASN C 1 27 ? -2.250 34.337 -13.911 1.00 26.82 27 ASN C N 1
ATOM 1449 C CA . ASN C 1 27 ? -2.771 34.807 -15.200 1.00 29.51 27 ASN C CA 1
ATOM 1450 C C . ASN C 1 27 ? -2.127 34.185 -16.409 1.00 30.40 27 ASN C C 1
ATOM 1451 O O . ASN C 1 27 ? -2.813 33.965 -17.388 1.00 32.72 27 ASN C O 1
ATOM 1456 N N . LEU C 1 28 ? -0.826 33.928 -16.350 1.00 27.36 28 LEU C N 1
ATOM 1457 C CA . LEU C 1 28 ? -0.099 33.235 -17.392 1.00 29.80 28 LEU C CA 1
ATOM 1458 C C . LEU C 1 28 ? -0.589 31.772 -17.564 1.00 29.95 28 LEU C C 1
ATOM 1459 O O . LEU C 1 28 ? -0.577 31.241 -18.660 1.00 29.43 28 LEU C O 1
ATOM 1464 N N . ASN C 1 29 ? -0.974 31.135 -16.460 1.00 27.01 29 ASN C N 1
ATOM 1465 C CA . ASN C 1 29 ? -1.383 29.727 -16.460 1.00 26.44 29 ASN C CA 1
ATOM 1466 C C . ASN C 1 29 ? -2.844 29.473 -16.122 1.00 25.66 29 ASN C C 1
ATOM 1467 O O . ASN C 1 29 ? -3.168 28.398 -15.577 1.00 23.59 29 ASN C O 1
ATOM 1472 N N . THR C 1 30 ? -3.713 30.424 -16.468 1.00 27.74 30 THR C N 1
ATOM 1473 C CA . THR C 1 30 ? -5.176 30.263 -16.256 1.00 32.70 30 THR C CA 1
ATOM 1474 C C . THR C 1 30 ? -5.664 28.990 -16.957 1.00 30.25 30 THR C C 1
ATOM 1475 O O . THR C 1 30 ? -5.265 28.697 -18.075 1.00 31.90 30 THR C O 1
ATOM 1479 N N . SER C 1 31 ? -6.536 28.235 -16.313 1.00 31.42 31 SER C N 1
ATOM 1480 C CA . SER C 1 31 ? -7.011 26.929 -16.875 1.00 32.04 31 SER C CA 1
ATOM 1481 C C . SER C 1 31 ? -5.943 25.818 -16.902 1.00 28.64 31 SER C C 1
ATOM 1482 O O . SER C 1 31 ? -6.241 24.722 -17.287 1.00 26.67 31 SER C O 1
ATOM 1485 N N . ARG C 1 32 ? -4.699 26.069 -16.484 1.00 23.31 32 ARG C N 1
ATOM 1486 C CA . ARG C 1 32 ? -3.731 24.987 -16.363 1.00 22.66 32 ARG C CA 1
ATOM 1487 C C . ARG C 1 32 ? -3.357 24.643 -14.912 1.00 24.07 32 ARG C C 1
ATOM 1488 O O . ARG C 1 32 ? -2.316 23.959 -14.666 1.00 24.84 32 ARG C O 1
ATOM 1496 N N . MET C 1 33 ? -4.136 25.151 -13.960 1.00 19.85 33 MET C N 1
ATOM 1497 C CA . MET C 1 33 ? -3.843 24.951 -12.538 1.00 22.94 33 MET C CA 1
ATOM 1498 C C . MET C 1 33 ? -4.950 24.178 -11.796 1.00 22.89 33 MET C C 1
ATOM 1499 O O . MET C 1 33 ? -6.150 24.323 -12.110 1.00 25.25 33 MET C O 1
ATOM 1504 N N . CYS C 1 34 ? -4.540 23.415 -10.783 1.00 21.94 34 CYS C N 1
ATOM 1505 C CA . CYS C 1 34 ? -5.456 22.661 -9.954 1.00 22.22 34 CYS C CA 1
ATOM 1506 C C . CYS C 1 34 ? -4.919 22.559 -8.537 1.00 20.89 34 CYS C C 1
ATOM 1507 O O . CYS C 1 34 ? -3.700 22.847 -8.200 1.00 22.91 34 CYS C O 1
ATOM 1510 N N . ILE C 1 35 ? -5.815 22.199 -7.673 1.00 18.85 35 ILE C N 1
ATOM 1511 C CA . ILE C 1 35 ? -5.385 21.665 -6.394 1.00 19.14 35 ILE C CA 1
ATOM 1512 C C . ILE C 1 35 ? -5.930 20.283 -6.181 1.00 19.66 35 ILE C C 1
ATOM 1513 O O . ILE C 1 35 ? -6.940 19.879 -6.788 1.00 22.30 35 ILE C O 1
ATOM 1518 N N . SER C 1 36 ? -5.302 19.560 -5.273 1.00 19.31 36 SER C N 1
ATOM 1519 C CA . SER C 1 36 ? -5.805 18.263 -4.802 1.00 19.59 36 SER C CA 1
ATOM 1520 C C . SER C 1 36 ? -6.961 18.518 -3.841 1.00 19.89 36 SER C C 1
ATOM 1521 O O . SER C 1 36 ? -6.976 19.496 -3.087 1.00 19.12 36 SER C O 1
ATOM 1524 N N . SER C 1 37 ? -7.892 17.600 -3.804 1.00 19.67 37 SER C N 1
ATOM 1525 C CA . SER C 1 37 ? -8.948 17.705 -2.726 1.00 22.10 37 SER C CA 1
ATOM 1526 C C . SER C 1 37 ? -8.336 17.669 -1.324 1.00 22.90 37 SER C C 1
ATOM 1527 O O . SER C 1 37 ? -8.955 18.099 -0.345 1.00 22.86 37 SER C O 1
ATOM 1530 N N . ILE C 1 38 ? -7.107 17.169 -1.205 1.00 23.10 38 ILE C N 1
ATOM 1531 C CA . ILE C 1 38 ? -6.473 17.127 0.115 1.00 24.43 38 ILE C CA 1
ATOM 1532 C C . ILE C 1 38 ? -6.246 18.565 0.597 1.00 21.48 38 ILE C C 1
ATOM 1533 O O . ILE C 1 38 ? -6.410 18.895 1.772 1.00 21.98 38 ILE C O 1
ATOM 1538 N N . THR C 1 39 ? -5.789 19.418 -0.322 1.00 21.71 39 THR C N 1
ATOM 1539 C CA . THR C 1 39 ? -5.609 20.842 -0.049 1.00 20.38 39 THR C CA 1
ATOM 1540 C C . THR C 1 39 ? -6.953 21.501 0.234 1.00 21.54 39 THR C C 1
ATOM 1541 O O . THR C 1 39 ? -7.073 22.360 1.145 1.00 23.65 39 THR C O 1
ATOM 1545 N N . LEU C 1 40 ? -7.978 21.141 -0.527 1.00 18.87 40 LEU C N 1
ATOM 1546 C CA . LEU C 1 40 ? -9.247 21.739 -0.275 1.00 18.95 40 LEU C CA 1
ATOM 1547 C C . LEU C 1 40 ? -9.607 21.544 1.188 1.00 20.16 40 LEU C C 1
ATOM 1548 O O . LEU C 1 40 ? -9.979 22.478 1.868 1.00 21.66 40 LEU C O 1
ATOM 1553 N N . MET C 1 41 ? -9.401 20.329 1.682 1.00 22.29 41 MET C N 1
ATOM 1554 C CA . MET C 1 41 ? -9.747 19.952 3.020 1.00 22.73 41 MET C CA 1
ATOM 1555 C C . MET C 1 41 ? -9.027 20.822 4.041 1.00 22.56 41 MET C C 1
ATOM 1556 O O . MET C 1 41 ? -9.649 21.321 4.944 1.00 21.72 41 MET C O 1
ATOM 1561 N N . GLU C 1 42 ? -7.734 21.047 3.850 1.00 21.12 42 GLU C N 1
ATOM 1562 C CA . GLU C 1 42 ? -7.001 21.921 4.713 1.00 22.51 42 GLU C CA 1
ATOM 1563 C C . GLU C 1 42 ? -7.509 23.352 4.706 1.00 20.68 42 GLU C C 1
ATOM 1564 O O . GLU C 1 42 ? -7.540 23.951 5.760 1.00 22.74 42 GLU C O 1
ATOM 1570 N N . LEU C 1 43 ? -7.856 23.880 3.533 1.00 19.61 43 LEU C N 1
ATOM 1571 C CA . LEU C 1 43 ? -8.351 25.233 3.412 1.00 20.42 43 LEU C CA 1
ATOM 1572 C C . LEU C 1 43 ? -9.751 25.384 4.069 1.00 22.17 43 LEU C C 1
ATOM 1573 O O . LEU C 1 43 ? -10.036 26.401 4.700 1.00 21.01 43 LEU C O 1
ATOM 1578 N N . ILE C 1 44 ? -10.597 24.365 3.911 1.00 22.34 44 ILE C N 1
ATOM 1579 C CA . ILE C 1 44 ? -11.872 24.403 4.569 1.00 23.78 44 ILE C CA 1
ATOM 1580 C C . ILE C 1 44 ? -11.699 24.350 6.098 1.00 24.01 44 ILE C C 1
ATOM 1581 O O . ILE C 1 44 ? -12.356 25.092 6.807 1.00 24.73 44 ILE C O 1
ATOM 1586 N N . TYR C 1 45 ? -10.786 23.529 6.595 1.00 25.79 45 TYR C N 1
ATOM 1587 C CA . TYR C 1 45 ? -10.434 23.515 8.024 1.00 28.33 45 TYR C CA 1
ATOM 1588 C C . TYR C 1 45 ? -9.953 24.881 8.523 1.00 29.68 45 TYR C C 1
ATOM 1589 O O . TYR C 1 45 ? -10.458 25.353 9.536 1.00 27.04 45 TYR C O 1
ATOM 1598 N N . GLY C 1 46 ? -9.009 25.498 7.793 1.00 29.13 46 GLY C N 1
ATOM 1599 C CA . GLY C 1 46 ? -8.523 26.880 8.084 1.00 29.51 46 GLY C CA 1
ATOM 1600 C C . GLY C 1 46 ? -9.678 27.877 8.224 1.00 28.54 46 GLY C C 1
ATOM 1601 O O . GLY C 1 46 ? -9.787 28.631 9.214 1.00 28.54 46 GLY C O 1
ATOM 1602 N N . ALA C 1 47 ? -10.567 27.840 7.245 1.00 26.07 47 ALA C N 1
ATOM 1603 C CA . ALA C 1 47 ? -11.705 28.723 7.258 1.00 28.16 47 ALA C CA 1
ATOM 1604 C C . ALA C 1 47 ? -12.601 28.473 8.457 1.00 28.34 47 ALA C C 1
ATOM 1605 O O . ALA C 1 47 ? -12.914 29.393 9.201 1.00 32.14 47 ALA C O 1
ATOM 1607 N N . GLU C 1 48 ? -12.963 27.225 8.686 1.00 31.29 48 GLU C N 1
ATOM 1608 C CA . GLU C 1 48 ? -13.971 26.879 9.694 1.00 32.07 48 GLU C CA 1
ATOM 1609 C C . GLU C 1 48 ? -13.435 27.081 11.078 1.00 31.44 48 GLU C C 1
ATOM 1610 O O . GLU C 1 48 ? -14.197 27.318 12.008 1.00 29.71 48 GLU C O 1
ATOM 1616 N N . LYS C 1 49 ? -12.128 26.955 11.257 1.00 29.89 49 LYS C N 1
ATOM 1617 C CA . LYS C 1 49 ? -11.618 27.075 12.583 1.00 31.46 49 LYS C CA 1
ATOM 1618 C C . LYS C 1 49 ? -11.264 28.523 12.907 1.00 37.01 49 LYS C C 1
ATOM 1619 O O . LYS C 1 49 ? -10.893 28.775 14.030 1.00 37.79 49 LYS C O 1
ATOM 1625 N N . SER C 1 50 ? -11.340 29.437 11.935 1.00 33.91 50 SER C N 1
ATOM 1626 C CA . SER C 1 50 ? -10.943 30.833 12.129 1.00 38.18 50 SER C CA 1
ATOM 1627 C C . SER C 1 50 ? -11.980 31.680 12.869 1.00 40.06 50 SER C C 1
ATOM 1628 O O . SER C 1 50 ? -13.130 31.289 13.084 1.00 38.44 50 SER C O 1
ATOM 1631 N N . LEU C 1 51 ? -11.539 32.867 13.243 1.00 40.77 51 LEU C N 1
ATOM 1632 C CA . LEU C 1 51 ? -12.426 33.839 13.837 1.00 44.84 51 LEU C CA 1
ATOM 1633 C C . LEU C 1 51 ? -13.452 34.371 12.852 1.00 38.95 51 LEU C C 1
ATOM 1634 O O . LEU C 1 51 ? -14.422 34.951 13.265 1.00 44.10 51 LEU C O 1
ATOM 1639 N N . ALA C 1 52 ? -13.287 34.176 11.548 1.00 40.32 52 ALA C N 1
ATOM 1640 C CA . ALA C 1 52 ? -14.303 34.685 10.602 1.00 36.04 52 ALA C CA 1
ATOM 1641 C C . ALA C 1 52 ? -14.632 33.657 9.568 1.00 36.46 52 ALA C C 1
ATOM 1642 O O . ALA C 1 52 ? -14.392 33.874 8.399 1.00 34.18 52 ALA C O 1
ATOM 1644 N N . PRO C 1 53 ? -15.287 32.563 9.997 1.00 39.50 53 PRO C N 1
ATOM 1645 C CA . PRO C 1 53 ? -15.504 31.423 9.122 1.00 37.59 53 PRO C CA 1
ATOM 1646 C C . PRO C 1 53 ? -16.237 31.761 7.853 1.00 39.01 53 PRO C C 1
ATOM 1647 O O . PRO C 1 53 ? -15.815 31.371 6.773 1.00 34.40 53 PRO C O 1
ATOM 1651 N N . GLU C 1 54 ? -17.317 32.519 7.960 1.00 39.57 54 GLU C N 1
ATOM 1652 C CA . GLU C 1 54 ? -18.131 32.797 6.792 1.00 42.41 54 GLU C CA 1
ATOM 1653 C C . GLU C 1 54 ? -17.312 33.612 5.748 1.00 39.49 54 GLU C C 1
ATOM 1654 O O . GLU C 1 54 ? -17.253 33.301 4.560 1.00 42.26 54 GLU C O 1
ATOM 1660 N N . ARG C 1 55 ? -16.696 34.663 6.218 1.00 35.66 55 ARG C N 1
ATOM 1661 C CA . ARG C 1 55 ? -15.835 35.469 5.394 1.00 36.08 55 ARG C CA 1
ATOM 1662 C C . ARG C 1 55 ? -14.735 34.640 4.693 1.00 30.58 55 ARG C C 1
ATOM 1663 O O . ARG C 1 55 ? -14.438 34.832 3.538 1.00 26.83 55 ARG C O 1
ATOM 1671 N N . ASN C 1 56 ? -14.123 33.748 5.437 1.00 31.29 56 ASN C N 1
ATOM 1672 C CA . ASN C 1 56 ? -12.904 33.077 4.958 1.00 32.37 56 ASN C CA 1
ATOM 1673 C C . ASN C 1 56 ? -13.302 31.966 4.039 1.00 30.47 56 ASN C C 1
ATOM 1674 O O . ASN C 1 56 ? -12.588 31.649 3.097 1.00 27.45 56 ASN C O 1
ATOM 1679 N N . LEU C 1 57 ? -14.490 31.409 4.273 1.00 27.45 57 LEU C N 1
ATOM 1680 C CA . LEU C 1 57 ? -15.010 30.362 3.383 1.00 29.16 57 LEU C CA 1
ATOM 1681 C C . LEU C 1 57 ? -15.250 30.912 2.010 1.00 28.71 57 LEU C C 1
ATOM 1682 O O . LEU C 1 57 ? -15.003 30.233 1.010 1.00 29.05 57 LEU C O 1
ATOM 1687 N N . ALA C 1 58 ? -15.775 32.136 1.956 1.00 28.77 58 ALA C N 1
ATOM 1688 C CA . ALA C 1 58 ? -16.098 32.755 0.690 1.00 26.92 58 ALA C CA 1
ATOM 1689 C C . ALA C 1 58 ? -14.820 33.108 -0.120 1.00 25.62 58 ALA C C 1
ATOM 1690 O O . ALA C 1 58 ? -14.788 33.054 -1.357 1.00 24.95 58 ALA C O 1
ATOM 1692 N N . VAL C 1 59 ? -13.812 33.540 0.588 1.00 25.54 59 VAL C N 1
ATOM 1693 C CA . VAL C 1 59 ? -12.515 33.777 -0.043 1.00 26.80 59 VAL C CA 1
ATOM 1694 C C . VAL C 1 59 ? -11.990 32.494 -0.651 1.00 27.26 59 VAL C C 1
ATOM 1695 O O . VAL C 1 59 ? -11.505 32.472 -1.785 1.00 27.58 59 VAL C O 1
ATOM 1699 N N . VAL C 1 60 ? -12.097 31.413 0.106 1.00 27.33 60 VAL C N 1
ATOM 1700 C CA . VAL C 1 60 ? -11.633 30.114 -0.387 1.00 25.93 60 VAL C CA 1
ATOM 1701 C C . VAL C 1 60 ? -12.442 29.643 -1.553 1.00 26.67 60 VAL C C 1
ATOM 1702 O O . VAL C 1 60 ? -11.869 29.041 -2.495 1.00 23.87 60 VAL C O 1
ATOM 1706 N N . GLU C 1 61 ? -13.771 29.831 -1.483 1.00 26.38 61 GLU C N 1
ATOM 1707 C CA . GLU C 1 61 ? -14.641 29.355 -2.514 1.00 26.84 61 GLU C CA 1
ATOM 1708 C C . GLU C 1 61 ? -14.376 30.093 -3.818 1.00 27.74 61 GLU C C 1
ATOM 1709 O O . GLU C 1 61 ? -14.454 29.528 -4.863 1.00 23.87 61 GLU C O 1
ATOM 1715 N N . GLY C 1 62 ? -14.065 31.373 -3.715 1.00 26.38 62 GLY C N 1
ATOM 1716 C CA . GLY C 1 62 ? -13.695 32.157 -4.850 1.00 25.71 62 GLY C CA 1
ATOM 1717 C C . GLY C 1 62 ? -12.374 31.713 -5.446 1.00 23.20 62 GLY C C 1
ATOM 1718 O O . GLY C 1 62 ? -12.246 31.704 -6.625 1.00 23.58 62 GLY C O 1
ATOM 1719 N N . PHE C 1 63 ? -11.408 31.353 -4.621 1.00 23.69 63 PHE C N 1
ATOM 1720 C CA . PHE C 1 63 ? -10.145 30.788 -5.095 1.00 25.33 63 PHE C CA 1
ATOM 1721 C C . PHE C 1 63 ? -10.394 29.478 -5.847 1.00 29.42 63 PHE C C 1
ATOM 1722 O O . PHE C 1 63 ? -10.023 29.348 -7.010 1.00 27.04 63 PHE C O 1
ATOM 1730 N N . ILE C 1 64 ? -11.084 28.539 -5.234 1.00 29.19 64 ILE C N 1
ATOM 1731 C CA . ILE C 1 64 ? -11.221 27.232 -5.873 1.00 30.23 64 ILE C CA 1
ATOM 1732 C C . ILE C 1 64 ? -12.181 27.235 -7.051 1.00 29.79 64 ILE C C 1
ATOM 1733 O O . ILE C 1 64 ? -11.974 26.496 -7.974 1.00 28.01 64 ILE C O 1
ATOM 1738 N N . SER C 1 65 ? -13.165 28.142 -7.088 1.00 31.04 65 SER C N 1
ATOM 1739 C CA . SER C 1 65 ? -14.038 28.189 -8.242 1.00 32.46 65 SER C CA 1
ATOM 1740 C C . SER C 1 65 ? -13.316 28.702 -9.504 1.00 33.82 65 SER C C 1
ATOM 1741 O O . SER C 1 65 ? -13.869 28.639 -10.586 1.00 30.99 65 SER C O 1
ATOM 1744 N N . ARG C 1 66 ? -12.090 29.208 -9.369 1.00 29.57 66 ARG C N 1
ATOM 1745 C CA . ARG C 1 66 ? -11.345 29.702 -10.533 1.00 29.06 66 ARG C CA 1
ATOM 1746 C C . ARG C 1 66 ? -10.277 28.745 -11.065 1.00 27.29 66 ARG C C 1
ATOM 1747 O O . ARG C 1 66 ? -9.566 29.074 -12.019 1.00 25.61 66 ARG C O 1
ATOM 1755 N N . LEU C 1 67 ? -10.165 27.583 -10.430 1.00 26.17 67 LEU C N 1
ATOM 1756 C CA . LEU C 1 67 ? -9.240 26.548 -10.845 1.00 25.57 67 LEU C CA 1
ATOM 1757 C C . LEU C 1 67 ? -9.950 25.219 -10.656 1.00 29.17 67 LEU C C 1
ATOM 1758 O O . LEU C 1 67 ? -11.163 25.197 -10.399 1.00 31.85 67 LEU C O 1
ATOM 1763 N N . GLU C 1 68 ? -9.243 24.120 -10.888 1.00 26.72 68 GLU C N 1
ATOM 1764 C CA . GLU C 1 68 ? -9.829 22.812 -10.700 1.00 28.80 68 GLU C CA 1
ATOM 1765 C C . GLU C 1 68 ? -9.399 22.174 -9.420 1.00 26.52 68 GLU C C 1
ATOM 1766 O O . GLU C 1 68 ? -8.199 22.151 -9.095 1.00 19.84 68 GLU C O 1
ATOM 1772 N N . VAL C 1 69 ? -10.364 21.598 -8.714 1.00 22.96 69 VAL C N 1
ATOM 1773 C CA . VAL C 1 69 ? -10.057 20.645 -7.653 1.00 23.09 69 VAL C CA 1
ATOM 1774 C C . VAL C 1 69 ? -10.085 19.179 -8.113 1.00 24.23 69 VAL C C 1
ATOM 1775 O O . VAL C 1 69 ? -11.113 18.660 -8.533 1.00 23.11 69 VAL C O 1
ATOM 1779 N N . LEU C 1 70 ? -8.964 18.484 -8.043 1.00 23.51 70 LEU C N 1
ATOM 1780 C CA . LEU C 1 70 ? -8.944 17.081 -8.451 1.00 21.99 70 LEU C CA 1
ATOM 1781 C C . LEU C 1 70 ? -9.238 16.142 -7.275 1.00 22.08 70 LEU C C 1
ATOM 1782 O O . LEU C 1 70 ? -8.635 16.305 -6.207 1.00 21.66 70 LEU C O 1
ATOM 1787 N N . ASP C 1 71 ? -10.084 15.124 -7.523 1.00 22.14 71 ASP C N 1
ATOM 1788 C CA . ASP C 1 71 ? -10.378 14.002 -6.638 1.00 22.28 71 ASP C CA 1
ATOM 1789 C C . ASP C 1 71 ? -9.088 13.199 -6.345 1.00 23.31 71 ASP C C 1
ATOM 1790 O O . ASP C 1 71 ? -8.361 12.828 -7.257 1.00 17.58 71 ASP C O 1
ATOM 1795 N N . TYR C 1 72 ? -8.869 12.875 -5.075 1.00 19.86 72 TYR C N 1
ATOM 1796 C CA . TYR C 1 72 ? -7.763 12.004 -4.674 1.00 20.71 72 TYR C CA 1
ATOM 1797 C C . TYR C 1 72 ? -8.195 10.556 -4.922 1.00 22.62 72 TYR C C 1
ATOM 1798 O O . TYR C 1 72 ? -8.860 9.892 -4.075 1.00 25.50 72 TYR C O 1
ATOM 1807 N N . ASP C 1 73 ? -7.773 10.072 -6.077 1.00 20.38 73 ASP C N 1
ATOM 1808 C CA . ASP C 1 73 ? -8.332 8.877 -6.643 1.00 24.33 73 ASP C CA 1
ATOM 1809 C C . ASP C 1 73 ? -7.418 7.657 -6.432 1.00 23.29 73 ASP C C 1
ATOM 1810 O O . ASP C 1 73 ? -6.454 7.715 -5.663 1.00 24.68 73 ASP C O 1
ATOM 1815 N N . THR C 1 74 ? -7.738 6.550 -7.102 1.00 22.69 74 THR C N 1
ATOM 1816 C CA . THR C 1 74 ? -7.021 5.296 -6.865 1.00 23.69 74 THR C CA 1
ATOM 1817 C C . THR C 1 74 ? -5.544 5.458 -7.272 1.00 24.09 74 THR C C 1
ATOM 1818 O O . THR C 1 74 ? -4.695 5.009 -6.554 1.00 22.60 74 THR C O 1
ATOM 1822 N N . GLN C 1 75 ? -5.271 6.101 -8.397 1.00 21.90 75 GLN C N 1
ATOM 1823 C CA . GLN C 1 75 ? -3.883 6.206 -8.835 1.00 24.13 75 GLN C CA 1
ATOM 1824 C C . GLN C 1 75 ? -3.118 7.131 -7.955 1.00 23.31 75 GLN C C 1
ATOM 1825 O O . GLN C 1 75 ? -1.920 6.907 -7.731 1.00 24.85 75 GLN C O 1
ATOM 1831 N N . ALA C 1 76 ? -3.741 8.228 -7.526 1.00 22.01 76 ALA C N 1
ATOM 1832 C CA . ALA C 1 76 ? -3.098 9.116 -6.523 1.00 21.98 76 ALA C CA 1
ATOM 1833 C C . ALA C 1 76 ? -2.677 8.317 -5.284 1.00 22.82 76 ALA C C 1
ATOM 1834 O O . ALA C 1 76 ? -1.525 8.372 -4.791 1.00 23.05 76 ALA C O 1
ATOM 1836 N N . ALA C 1 77 ? -3.605 7.530 -4.807 1.00 21.16 77 ALA C N 1
ATOM 1837 C CA . ALA C 1 77 ? -3.387 6.696 -3.605 1.00 22.58 77 ALA C CA 1
ATOM 1838 C C . ALA C 1 77 ? -2.253 5.682 -3.742 1.00 25.35 77 ALA C C 1
ATOM 1839 O O . ALA C 1 77 ? -1.417 5.577 -2.846 1.00 22.91 77 ALA C O 1
ATOM 1841 N N . ILE C 1 78 ? -2.183 5.005 -4.888 1.00 22.36 78 ILE C N 1
ATOM 1842 C CA . ILE C 1 78 ? -1.152 4.047 -5.146 1.00 23.76 78 ILE C CA 1
ATOM 1843 C C . ILE C 1 78 ? 0.214 4.735 -5.224 1.00 24.65 78 ILE C C 1
ATOM 1844 O O . ILE C 1 78 ? 1.190 4.321 -4.607 1.00 23.99 78 ILE C O 1
ATOM 1849 N N . HIS C 1 79 ? 0.266 5.831 -5.963 1.00 22.77 79 HIS C N 1
ATOM 1850 C CA . HIS C 1 79 ? 1.515 6.508 -6.167 1.00 27.86 79 HIS C CA 1
ATOM 1851 C C . HIS C 1 79 ? 2.004 7.123 -4.839 1.00 28.48 79 HIS C C 1
ATOM 1852 O O . HIS C 1 79 ? 3.245 7.151 -4.497 1.00 26.02 79 HIS C O 1
ATOM 1859 N N . THR C 1 80 ? 1.055 7.634 -4.085 1.00 23.28 80 THR C N 1
ATOM 1860 C CA . THR C 1 80 ? 1.371 8.101 -2.722 1.00 26.01 80 THR C CA 1
ATOM 1861 C C . THR C 1 80 ? 1.924 6.984 -1.841 1.00 25.14 80 THR C C 1
ATOM 1862 O O . THR C 1 80 ? 2.945 7.164 -1.177 1.00 26.37 80 THR C O 1
ATOM 1866 N N . GLY C 1 81 ? 1.259 5.832 -1.811 1.00 21.46 81 GLY C N 1
ATOM 1867 C CA . GLY C 1 81 ? 1.777 4.702 -1.072 1.00 22.70 81 GLY C CA 1
ATOM 1868 C C . GLY C 1 81 ? 3.240 4.354 -1.454 1.00 25.47 81 GLY C C 1
ATOM 1869 O O . GLY C 1 81 ? 4.101 4.150 -0.580 1.00 24.47 81 GLY C O 1
ATOM 1870 N N . GLN C 1 82 ? 3.497 4.297 -2.747 1.00 27.13 82 GLN C N 1
ATOM 1871 C CA . GLN C 1 82 ? 4.835 3.971 -3.264 1.00 29.15 82 GLN C CA 1
ATOM 1872 C C . GLN C 1 82 ? 5.877 4.970 -2.839 1.00 29.55 82 GLN C C 1
ATOM 1873 O O . GLN C 1 82 ? 6.898 4.596 -2.307 1.00 28.25 82 GLN C O 1
ATOM 1879 N N . ILE C 1 83 ? 5.600 6.246 -3.036 1.00 30.63 83 ILE C N 1
ATOM 1880 C CA . ILE C 1 83 ? 6.483 7.324 -2.573 1.00 31.45 83 ILE C CA 1
ATOM 1881 C C . ILE C 1 83 ? 6.725 7.249 -1.049 1.00 34.54 83 ILE C C 1
ATOM 1882 O O . ILE C 1 83 ? 7.890 7.337 -0.568 1.00 32.70 83 ILE C O 1
ATOM 1887 N N . ARG C 1 84 ? 5.662 7.130 -0.259 1.00 29.77 84 ARG C N 1
ATOM 1888 C CA . ARG C 1 84 ? 5.836 7.008 1.209 1.00 35.07 84 ARG C CA 1
ATOM 1889 C C . ARG C 1 84 ? 6.873 5.955 1.573 1.00 31.47 84 ARG C C 1
ATOM 1890 O O . ARG C 1 84 ? 7.683 6.165 2.464 1.00 30.00 84 ARG C O 1
ATOM 1898 N N . ALA C 1 85 ? 6.715 4.782 0.978 1.00 30.58 85 ALA C N 1
ATOM 1899 C CA . ALA C 1 85 ? 7.564 3.638 1.246 1.00 28.95 85 ALA C CA 1
ATOM 1900 C C . ALA C 1 85 ? 8.993 3.925 0.863 1.00 31.27 85 ALA C C 1
ATOM 1901 O O . ALA C 1 85 ? 9.884 3.717 1.664 1.00 31.77 85 ALA C O 1
ATOM 1903 N N . GLU C 1 86 ? 9.210 4.522 -0.300 1.00 30.67 86 GLU C N 1
ATOM 1904 C CA . GLU C 1 86 ? 10.602 4.955 -0.678 1.00 35.53 86 GLU C CA 1
ATOM 1905 C C . GLU C 1 86 ? 11.189 5.959 0.300 1.00 37.64 86 GLU C C 1
ATOM 1906 O O . GLU C 1 86 ? 12.385 5.935 0.642 1.00 36.03 86 GLU C O 1
ATOM 1912 N N . LEU C 1 87 ? 10.372 6.897 0.735 1.00 37.32 87 LEU C N 1
ATOM 1913 C CA . LEU C 1 87 ? 10.863 7.896 1.682 1.00 42.71 87 LEU C CA 1
ATOM 1914 C C . LEU C 1 87 ? 11.202 7.280 3.048 1.00 42.16 87 LEU C C 1
ATOM 1915 O O . LEU C 1 87 ? 12.183 7.651 3.672 1.00 38.98 87 LEU C O 1
ATOM 1920 N N . ALA C 1 88 ? 10.369 6.370 3.518 1.00 41.76 88 ALA C N 1
ATOM 1921 C CA . ALA C 1 88 ? 10.636 5.679 4.764 1.00 44.96 88 ALA C CA 1
ATOM 1922 C C . ALA C 1 88 ? 12.015 5.026 4.660 1.00 50.52 88 ALA C C 1
ATOM 1923 O O . ALA C 1 88 ? 12.925 5.298 5.453 1.00 45.51 88 ALA C O 1
ATOM 1925 N N . ARG C 1 89 ? 12.176 4.204 3.634 1.00 54.25 89 ARG C N 1
ATOM 1926 C CA . ARG C 1 89 ? 13.398 3.439 3.479 1.00 53.70 89 ARG C CA 1
ATOM 1927 C C . ARG C 1 89 ? 14.622 4.384 3.517 1.00 52.09 89 ARG C C 1
ATOM 1928 O O . ARG C 1 89 ? 15.597 4.075 4.168 1.00 55.51 89 ARG C O 1
ATOM 1936 N N . LYS C 1 90 ? 14.539 5.569 2.923 1.00 52.10 90 LYS C N 1
ATOM 1937 C CA . LYS C 1 90 ? 15.664 6.540 2.970 1.00 51.16 90 LYS C CA 1
ATOM 1938 C C . LYS C 1 90 ? 15.707 7.464 4.187 1.00 49.30 90 LYS C C 1
ATOM 1939 O O . LYS C 1 90 ? 16.571 8.311 4.266 1.00 51.86 90 LYS C O 1
ATOM 1945 N N . GLY C 1 91 ? 14.761 7.337 5.108 1.00 48.60 91 GLY C N 1
ATOM 1946 C CA . GLY C 1 91 ? 14.750 8.121 6.341 1.00 46.02 91 GLY C CA 1
ATOM 1947 C C . GLY C 1 91 ? 14.532 9.606 6.190 1.00 49.51 91 GLY C C 1
ATOM 1948 O O . GLY C 1 91 ? 14.968 10.387 7.023 1.00 48.17 91 GLY C O 1
ATOM 1949 N N . THR C 1 92 ? 13.851 10.012 5.130 1.00 46.56 92 THR C N 1
ATOM 1950 C CA . THR C 1 92 ? 13.561 11.407 4.911 1.00 47.19 92 THR C CA 1
ATOM 1951 C C . THR C 1 92 ? 12.069 11.587 4.638 1.00 45.52 92 THR C C 1
ATOM 1952 O O . THR C 1 92 ? 11.701 12.007 3.573 1.00 45.37 92 THR C O 1
ATOM 1956 N N . PRO C 1 93 ? 11.215 11.262 5.597 1.00 48.78 93 PRO C N 1
ATOM 1957 C CA . PRO C 1 93 ? 9.818 11.578 5.329 1.00 50.46 93 PRO C CA 1
ATOM 1958 C C . PRO C 1 93 ? 9.439 13.073 5.261 1.00 47.11 93 PRO C C 1
ATOM 1959 O O . PRO C 1 93 ? 10.203 13.999 5.575 1.00 47.26 93 PRO C O 1
ATOM 1963 N N . VAL C 1 94 ? 8.207 13.249 4.839 1.00 39.44 94 VAL C N 1
ATOM 1964 C CA . VAL C 1 94 ? 7.603 14.516 4.513 1.00 37.18 94 VAL C CA 1
ATOM 1965 C C . VAL C 1 94 ? 6.282 14.477 5.290 1.00 31.57 94 VAL C C 1
ATOM 1966 O O . VAL C 1 94 ? 5.848 13.429 5.694 1.00 32.12 94 VAL C O 1
ATOM 1970 N N . GLY C 1 95 ? 5.681 15.593 5.566 1.00 27.89 95 GLY C N 1
ATOM 1971 C CA . GLY C 1 95 ? 4.454 15.576 6.318 1.00 32.07 95 GLY C CA 1
ATOM 1972 C C . GLY C 1 95 ? 3.351 14.871 5.551 1.00 30.38 95 GLY C C 1
ATOM 1973 O O . GLY C 1 95 ? 3.411 14.751 4.339 1.00 27.78 95 GLY C O 1
ATOM 1974 N N . PRO C 1 96 ? 2.337 14.415 6.277 1.00 32.65 96 PRO C N 1
ATOM 1975 C CA . PRO C 1 96 ? 1.291 13.557 5.748 1.00 32.60 96 PRO C CA 1
ATOM 1976 C C . PRO C 1 96 ? 0.506 14.145 4.559 1.00 27.95 96 PRO C C 1
ATOM 1977 O O . PRO C 1 96 ? 0.273 13.440 3.591 1.00 28.28 96 PRO C O 1
ATOM 1981 N N . TYR C 1 97 ? 0.155 15.410 4.628 1.00 26.17 97 TYR C N 1
ATOM 1982 C CA . TYR C 1 97 ? -0.657 16.036 3.588 1.00 25.67 97 TYR C CA 1
ATOM 1983 C C . TYR C 1 97 ? 0.212 16.303 2.394 1.00 27.25 97 TYR C C 1
ATOM 1984 O O . TYR C 1 97 ? -0.154 15.997 1.232 1.00 26.94 97 TYR C O 1
ATOM 1993 N N . ASP C 1 98 ? 1.410 16.803 2.665 1.00 24.63 98 ASP C N 1
ATOM 1994 C CA . ASP C 1 98 ? 2.331 17.083 1.616 1.00 25.06 98 ASP C CA 1
ATOM 1995 C C . ASP C 1 98 ? 2.651 15.816 0.791 1.00 22.79 98 ASP C C 1
ATOM 1996 O O . ASP C 1 98 ? 2.737 15.867 -0.446 1.00 24.84 98 ASP C O 1
ATOM 2001 N N . GLN C 1 99 ? 2.799 14.676 1.455 1.00 22.86 99 GLN C N 1
ATOM 2002 C CA . GLN C 1 99 ? 3.079 13.395 0.789 1.00 21.91 99 GLN C CA 1
ATOM 2003 C C . GLN C 1 99 ? 1.937 13.055 -0.207 1.00 21.15 99 GLN C C 1
ATOM 2004 O O . GLN C 1 99 ? 2.161 12.568 -1.304 1.00 20.02 99 GLN C O 1
ATOM 2010 N N . MET C 1 100 ? 0.700 13.290 0.227 1.00 20.08 100 MET C N 1
ATOM 2011 C CA . MET C 1 100 ? -0.477 12.998 -0.573 1.00 20.04 100 MET C CA 1
ATOM 2012 C C . MET C 1 100 ? -0.557 13.859 -1.787 1.00 20.31 100 MET C C 1
ATOM 2013 O O . MET C 1 100 ? -0.857 13.401 -2.893 1.00 20.01 100 MET C O 1
ATOM 2018 N N . ILE C 1 101 ? -0.245 15.130 -1.595 1.00 21.40 101 ILE C N 1
ATOM 2019 C CA . ILE C 1 101 ? -0.268 16.080 -2.691 1.00 20.64 101 ILE C CA 1
ATOM 2020 C C . ILE C 1 101 ? 0.804 15.673 -3.700 1.00 23.00 101 ILE C C 1
ATOM 2021 O O . ILE C 1 101 ? 0.546 15.564 -4.880 1.00 22.16 101 ILE C O 1
ATOM 2026 N N . ALA C 1 102 ? 2.029 15.419 -3.232 1.00 21.79 102 ALA C N 1
ATOM 2027 C CA . ALA C 1 102 ? 3.056 15.026 -4.151 1.00 22.14 102 ALA C CA 1
ATOM 2028 C C . ALA C 1 102 ? 2.672 13.740 -4.884 1.00 22.45 102 ALA C C 1
ATOM 2029 O O . ALA C 1 102 ? 2.875 13.628 -6.077 1.00 23.40 102 ALA C O 1
ATOM 2031 N N . GLY C 1 103 ? 2.086 12.777 -4.177 1.00 20.91 103 GLY C N 1
ATOM 2032 C CA . GLY C 1 103 ? 1.643 11.551 -4.806 1.00 20.27 103 GLY C CA 1
ATOM 2033 C C . GLY C 1 103 ? 0.552 11.793 -5.866 1.00 20.25 103 GLY C C 1
ATOM 2034 O O . GLY C 1 103 ? 0.506 11.132 -6.966 1.00 18.36 103 GLY C O 1
ATOM 2035 N N . HIS C 1 104 ? -0.328 12.740 -5.561 1.00 21.37 104 HIS C N 1
ATOM 2036 C CA . HIS C 1 104 ? -1.431 13.072 -6.473 1.00 20.42 104 HIS C CA 1
ATOM 2037 C C . HIS C 1 104 ? -0.872 13.732 -7.719 1.00 21.21 104 HIS C C 1
ATOM 2038 O O . HIS C 1 104 ? -1.203 13.348 -8.857 1.00 21.07 104 HIS C O 1
ATOM 2045 N N . ALA C 1 105 ? 0.003 14.714 -7.521 1.00 21.99 105 ALA C N 1
ATOM 2046 C CA . ALA C 1 105 ? 0.583 15.403 -8.687 1.00 23.04 105 ALA C CA 1
ATOM 2047 C C . ALA C 1 105 ? 1.365 14.404 -9.516 1.00 23.25 105 ALA C C 1
ATOM 2048 O O . ALA C 1 105 ? 1.304 14.461 -10.760 1.00 23.86 105 ALA C O 1
ATOM 2050 N N . GLY C 1 106 ? 2.113 13.537 -8.818 1.00 22.52 106 GLY C N 1
ATOM 2051 C CA . GLY C 1 106 ? 2.896 12.457 -9.457 1.00 26.59 106 GLY C CA 1
ATOM 2052 C C . GLY C 1 106 ? 2.061 11.552 -10.372 1.00 27.75 106 GLY C C 1
ATOM 2053 O O . GLY C 1 106 ? 2.416 11.308 -11.513 1.00 26.25 106 GLY C O 1
ATOM 2054 N N . SER C 1 107 ? 0.875 11.181 -9.902 1.00 25.31 107 SER C N 1
ATOM 2055 C CA . SER C 1 107 ? 0.067 10.253 -10.588 1.00 25.67 107 SER C CA 1
ATOM 2056 C C . SER C 1 107 ? -0.501 10.921 -11.850 1.00 24.86 107 SER C C 1
ATOM 2057 O O . SER C 1 107 ? -0.872 10.235 -12.745 1.00 24.35 107 SER C O 1
ATOM 2060 N N . ARG C 1 108 ? -0.578 12.247 -11.883 1.00 25.60 108 ARG C N 1
ATOM 2061 C CA . ARG C 1 108 ? -1.208 12.958 -12.977 1.00 27.06 108 ARG C CA 1
ATOM 2062 C C . ARG C 1 108 ? -0.175 13.602 -13.884 1.00 26.77 108 ARG C C 1
ATOM 2063 O O . ARG C 1 108 ? -0.545 14.282 -14.808 1.00 29.45 108 ARG C O 1
ATOM 2071 N N . GLY C 1 109 ? 1.099 13.510 -13.537 1.00 26.58 109 GLY C N 1
ATOM 2072 C CA . GLY C 1 109 ? 2.189 14.064 -14.332 1.00 24.68 109 GLY C CA 1
ATOM 2073 C C . GLY C 1 109 ? 2.226 15.568 -14.219 1.00 25.45 109 GLY C C 1
ATOM 2074 O O . GLY C 1 109 ? 2.470 16.263 -15.178 1.00 26.99 109 GLY C O 1
ATOM 2075 N N . LEU C 1 110 ? 1.958 16.094 -13.040 1.00 25.42 110 LEU C N 1
ATOM 2076 C CA . LEU C 1 110 ? 1.806 17.509 -12.880 1.00 22.84 110 LEU C CA 1
ATOM 2077 C C . LEU C 1 110 ? 2.964 18.085 -12.101 1.00 23.88 110 LEU C C 1
ATOM 2078 O O . LEU C 1 110 ? 3.550 17.417 -11.268 1.00 25.75 110 LEU C O 1
ATOM 2083 N N . VAL C 1 111 ? 3.218 19.362 -12.300 1.00 24.76 111 VAL C N 1
ATOM 2084 C CA . VAL C 1 111 ? 4.239 20.092 -11.523 1.00 26.95 111 VAL C CA 1
ATOM 2085 C C . VAL C 1 111 ? 3.675 20.635 -10.215 1.00 25.05 111 VAL C C 1
ATOM 2086 O O . VAL C 1 111 ? 2.664 21.367 -10.204 1.00 22.53 111 VAL C O 1
ATOM 2090 N N . VAL C 1 112 ? 4.335 20.300 -9.103 1.00 23.29 112 VAL C N 1
ATOM 2091 C CA . VAL C 1 112 ? 3.996 20.887 -7.798 1.00 23.52 112 VAL C CA 1
ATOM 2092 C C . VAL C 1 112 ? 4.577 22.300 -7.602 1.00 24.00 112 VAL C C 1
ATOM 2093 O O . VAL C 1 112 ? 5.798 22.511 -7.761 1.00 25.26 112 VAL C O 1
ATOM 2097 N N . VAL C 1 113 ? 3.713 23.248 -7.278 1.00 22.36 113 VAL C N 1
ATOM 2098 C CA . VAL C 1 113 ? 4.093 24.645 -7.037 1.00 23.69 113 VAL C CA 1
ATOM 2099 C C . VAL C 1 113 ? 4.223 24.752 -5.542 1.00 26.32 113 VAL C C 1
ATOM 2100 O O . VAL C 1 113 ? 3.221 24.595 -4.817 1.00 22.10 113 VAL C O 1
ATOM 2104 N N . THR C 1 114 ? 5.476 24.984 -5.092 1.00 23.77 114 THR C N 1
ATOM 2105 C CA . THR C 1 114 ? 5.831 25.064 -3.684 1.00 29.55 114 THR C CA 1
ATOM 2106 C C . THR C 1 114 ? 7.094 25.920 -3.448 1.00 32.07 114 THR C C 1
ATOM 2107 O O . THR C 1 114 ? 7.994 25.990 -4.293 1.00 30.11 114 THR C O 1
ATOM 2111 N N . ASN C 1 115 ? 7.099 26.570 -2.299 1.00 36.47 115 ASN C N 1
ATOM 2112 C CA . ASN C 1 115 ? 8.242 27.246 -1.777 1.00 41.03 115 ASN C CA 1
ATOM 2113 C C . ASN C 1 115 ? 9.088 26.322 -0.900 1.00 41.68 115 ASN C C 1
ATOM 2114 O O . ASN C 1 115 ? 10.181 26.693 -0.512 1.00 37.68 115 ASN C O 1
ATOM 2119 N N . ASN C 1 116 ? 8.615 25.114 -0.606 1.00 41.06 116 ASN C N 1
ATOM 2120 C CA . ASN C 1 116 ? 9.383 24.197 0.235 1.00 41.60 116 ASN C CA 1
ATOM 2121 C C . ASN C 1 116 ? 10.215 23.249 -0.584 1.00 39.64 116 ASN C C 1
ATOM 2122 O O . ASN C 1 116 ? 10.011 22.046 -0.564 1.00 34.93 116 ASN C O 1
ATOM 2127 N N . LEU C 1 117 ? 11.211 23.812 -1.261 1.00 34.80 117 LEU C N 1
ATOM 2128 C CA . LEU C 1 117 ? 12.041 23.071 -2.185 1.00 38.81 117 LEU C CA 1
ATOM 2129 C C . LEU C 1 117 ? 12.847 21.982 -1.483 1.00 38.69 117 LEU C C 1
ATOM 2130 O O . LEU C 1 117 ? 12.910 20.845 -1.959 1.00 33.70 117 LEU C O 1
ATOM 2135 N N . ARG C 1 118 ? 13.450 22.334 -0.358 1.00 40.84 118 ARG C N 1
ATOM 2136 C CA . ARG C 1 118 ? 14.239 21.382 0.431 1.00 47.99 118 ARG C CA 1
ATOM 2137 C C . ARG C 1 118 ? 13.456 20.103 0.751 1.00 44.28 118 ARG C C 1
ATOM 2138 O O . ARG C 1 118 ? 13.932 19.006 0.489 1.00 45.96 118 ARG C O 1
ATOM 2146 N N . GLU C 1 119 ? 12.249 20.274 1.285 1.00 50.15 119 GLU C N 1
ATOM 2147 C CA . GLU C 1 119 ? 11.344 19.166 1.626 1.00 48.99 119 GLU C CA 1
ATOM 2148 C C . GLU C 1 119 ? 10.939 18.395 0.366 1.00 48.23 119 GLU C C 1
ATOM 2149 O O . GLU C 1 119 ? 11.069 17.171 0.266 1.00 41.84 119 GLU C O 1
ATOM 2155 N N . PHE C 1 120 ? 10.427 19.117 -0.620 1.00 44.67 120 PHE C N 1
ATOM 2156 C CA . PHE C 1 120 ? 9.810 18.449 -1.750 1.00 37.82 120 PHE C CA 1
ATOM 2157 C C . PHE C 1 120 ? 10.844 17.910 -2.719 1.00 39.25 120 PHE C C 1
ATOM 2158 O O . PHE C 1 120 ? 10.547 16.965 -3.467 1.00 30.50 120 PHE C O 1
ATOM 2166 N N . GLU C 1 121 ? 12.058 18.486 -2.675 1.00 32.86 121 GLU C N 1
ATOM 2167 C CA . GLU C 1 121 ? 13.155 18.103 -3.571 1.00 42.11 121 GLU C CA 1
ATOM 2168 C C . GLU C 1 121 ? 13.422 16.582 -3.627 1.00 38.24 121 GLU C C 1
ATOM 2169 O O . GLU C 1 121 ? 13.725 16.007 -4.692 1.00 39.20 121 GLU C O 1
ATOM 2175 N N . ARG C 1 122 ? 13.288 15.997 -2.446 1.00 39.27 122 ARG C N 1
ATOM 2176 C CA . ARG C 1 122 ? 13.657 14.645 -2.140 1.00 47.46 122 ARG C CA 1
ATOM 2177 C C . ARG C 1 122 ? 12.564 13.618 -2.542 1.00 43.06 122 ARG C C 1
ATOM 2178 O O . ARG C 1 122 ? 12.801 12.431 -2.475 1.00 39.56 122 ARG C O 1
ATOM 2186 N N . ILE C 1 123 ? 11.365 14.051 -2.947 1.00 43.08 123 ILE C N 1
ATOM 2187 C CA . ILE C 1 123 ? 10.324 13.098 -3.337 1.00 32.74 123 ILE C CA 1
ATOM 2188 C C . ILE C 1 123 ? 10.603 12.579 -4.716 1.00 33.56 123 ILE C C 1
ATOM 2189 O O . ILE C 1 123 ? 10.693 13.342 -5.640 1.00 33.40 123 ILE C O 1
ATOM 2194 N N . PRO C 1 124 ? 10.705 11.266 -4.878 1.00 36.21 124 PRO C N 1
ATOM 2195 C CA . PRO C 1 124 ? 11.011 10.678 -6.183 1.00 34.61 124 PRO C CA 1
ATOM 2196 C C . PRO C 1 124 ? 10.027 10.999 -7.284 1.00 38.19 124 PRO C C 1
ATOM 2197 O O . PRO C 1 124 ? 8.782 10.951 -7.071 1.00 33.61 124 PRO C O 1
ATOM 2201 N N . GLY C 1 125 ? 10.601 11.319 -8.438 1.00 33.70 125 GLY C N 1
ATOM 2202 C CA . GLY C 1 125 ? 9.903 11.542 -9.667 1.00 36.71 125 GLY C CA 1
ATOM 2203 C C . GLY C 1 125 ? 9.192 12.878 -9.726 1.00 36.57 125 GLY C C 1
ATOM 2204 O O . GLY C 1 125 ? 8.604 13.179 -10.736 1.00 39.64 125 GLY C O 1
ATOM 2205 N N . ILE C 1 126 ? 9.307 13.678 -8.673 1.00 37.62 126 ILE C N 1
ATOM 2206 C CA . ILE C 1 126 ? 8.603 14.936 -8.543 1.00 38.34 126 ILE C CA 1
ATOM 2207 C C . ILE C 1 126 ? 9.171 16.017 -9.435 1.00 36.26 126 ILE C C 1
ATOM 2208 O O . ILE C 1 126 ? 10.375 16.130 -9.589 1.00 27.38 126 ILE C O 1
ATOM 2213 N N . ARG C 1 127 ? 8.296 16.812 -10.025 1.00 29.50 127 ARG C N 1
ATOM 2214 C CA . ARG C 1 127 ? 8.697 18.047 -10.669 1.00 31.43 127 ARG C CA 1
ATOM 2215 C C . ARG C 1 127 ? 8.160 19.223 -9.864 1.00 30.66 127 ARG C C 1
ATOM 2216 O O . ARG C 1 127 ? 6.936 19.255 -9.511 1.00 27.45 127 ARG C O 1
ATOM 2224 N N . ILE C 1 128 ? 9.010 20.226 -9.651 1.00 28.87 128 ILE C N 1
ATOM 2225 C CA . ILE C 1 128 ? 8.725 21.403 -8.784 1.00 33.06 128 ILE C CA 1
ATOM 2226 C C . ILE C 1 128 ? 8.937 22.744 -9.466 1.00 32.12 128 ILE C C 1
ATOM 2227 O O . ILE C 1 128 ? 9.900 22.897 -10.235 1.00 34.06 128 ILE C O 1
ATOM 2232 N N . GLU C 1 129 ? 8.061 23.720 -9.171 1.00 31.76 129 GLU C N 1
ATOM 2233 C CA . GLU C 1 129 ? 8.291 25.162 -9.534 1.00 31.34 129 GLU C CA 1
ATOM 2234 C C . GLU C 1 129 ? 7.952 25.969 -8.264 1.00 32.74 129 GLU C C 1
ATOM 2235 O O . GLU C 1 129 ? 6.978 25.670 -7.543 1.00 31.00 129 GLU C O 1
ATOM 2241 N N . ASP C 1 130 ? 8.782 26.953 -7.956 1.00 28.53 130 ASP C N 1
ATOM 2242 C CA . ASP C 1 130 ? 8.536 27.863 -6.883 1.00 27.34 130 ASP C CA 1
ATOM 2243 C C . ASP C 1 130 ? 8.045 29.139 -7.530 1.00 28.11 130 ASP C C 1
ATOM 2244 O O . ASP C 1 130 ? 8.776 29.761 -8.242 1.00 32.98 130 ASP C O 1
ATOM 2249 N N . TRP C 1 131 ? 6.809 29.530 -7.282 1.00 27.51 131 TRP C N 1
ATOM 2250 C CA . TRP C 1 131 ? 6.274 30.742 -7.856 1.00 29.17 131 TRP C CA 1
ATOM 2251 C C . TRP C 1 131 ? 6.421 32.053 -6.993 1.00 31.19 131 TRP C C 1
ATOM 2252 O O . TRP C 1 131 ? 6.069 33.131 -7.466 1.00 32.89 131 TRP C O 1
ATOM 2263 N N . CYS C 1 132 ? 6.961 31.962 -5.770 1.00 37.13 132 CYS C N 1
ATOM 2264 C CA . CYS C 1 132 ? 7.227 33.150 -4.931 1.00 42.93 132 CYS C CA 1
ATOM 2265 C C . CYS C 1 132 ? 7.982 34.280 -5.683 1.00 40.48 132 CYS C C 1
ATOM 2266 O O . CYS C 1 132 ? 7.695 35.487 -5.444 1.00 34.00 132 CYS C O 1
ATOM 2269 N N . ILE D 3 2 ? -10.608 27.467 -28.449 1.00 55.54 40 ILE D N 1
ATOM 2270 C CA . ILE D 3 2 ? -11.337 28.287 -27.440 1.00 56.36 40 ILE D CA 1
ATOM 2271 C C . ILE D 3 2 ? -11.396 27.564 -26.089 1.00 58.01 40 ILE D C 1
A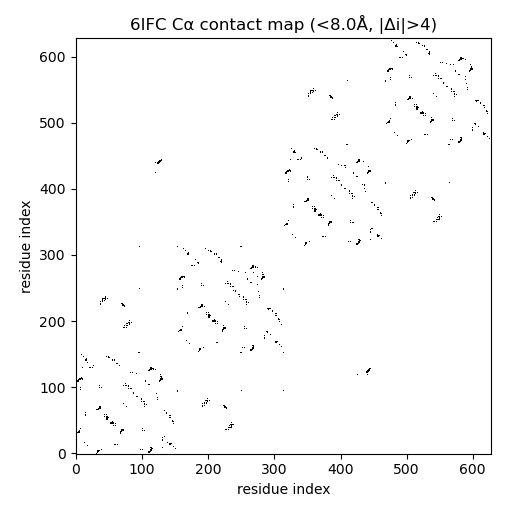TOM 2272 O O . ILE D 3 2 ? -12.067 26.538 -25.940 1.00 60.10 40 ILE D O 1
ATOM 2277 N N . THR D 3 3 ? -10.729 28.146 -25.104 1.00 47.08 41 THR D N 1
ATOM 2278 C CA . THR D 3 3 ? -10.477 27.525 -23.836 1.00 46.17 41 THR D CA 1
ATOM 2279 C C . THR D 3 3 ? -11.469 28.083 -22.832 1.00 45.41 41 THR D C 1
ATOM 2280 O O . THR D 3 3 ? -11.579 29.296 -22.669 1.00 45.73 41 THR D O 1
ATOM 2284 N N . PRO D 3 4 ? -12.215 27.211 -22.154 1.00 40.93 42 PRO D N 1
ATOM 2285 C CA . PRO D 3 4 ? -13.160 27.751 -21.168 1.00 41.17 42 PRO D CA 1
ATOM 2286 C C . PRO D 3 4 ? -12.405 28.330 -19.987 1.00 41.77 42 PRO D C 1
ATOM 2287 O O . PRO D 3 4 ? -11.370 27.788 -19.580 1.00 37.08 42 PRO D O 1
ATOM 2291 N N . VAL D 3 5 ? -12.895 29.437 -19.469 1.00 40.32 43 VAL D N 1
ATOM 2292 C CA . VAL D 3 5 ? -12.233 30.068 -18.347 1.00 44.17 43 VAL D CA 1
ATOM 2293 C C . VAL D 3 5 ? -13.270 30.457 -17.305 1.00 41.87 43 VAL D C 1
ATOM 2294 O O . VAL D 3 5 ? -14.400 30.759 -17.647 1.00 37.45 43 VAL D O 1
ATOM 2298 N N . GLY D 3 6 ? -12.885 30.399 -16.029 1.00 44.05 44 GLY D N 1
ATOM 2299 C CA . GLY D 3 6 ? -13.714 30.923 -14.952 1.00 45.21 44 GLY D CA 1
ATOM 2300 C C . GLY D 3 6 ? -13.723 32.448 -14.895 1.00 43.79 44 GLY D C 1
ATOM 2301 O O . GLY D 3 6 ? -13.278 33.117 -15.815 1.00 41.63 44 GLY D O 1
ATOM 2302 N N . GLU D 3 7 ? -14.262 32.989 -13.811 1.00 42.86 45 GLU D N 1
ATOM 2303 C CA . GLU D 3 7 ? -14.080 34.388 -13.484 1.00 41.38 45 GLU D CA 1
ATOM 2304 C C . GLU D 3 7 ? -12.575 34.721 -13.453 1.00 37.68 45 GLU D C 1
ATOM 2305 O O . GLU D 3 7 ? -11.714 33.830 -13.337 1.00 29.64 45 GLU D O 1
ATOM 2311 N N . SER D 3 8 ? -12.252 36.003 -13.569 1.00 30.46 46 SER D N 1
ATOM 2312 C CA . SER D 3 8 ? -10.875 36.359 -13.734 1.00 30.96 46 SER D CA 1
ATOM 2313 C C . SER D 3 8 ? -10.122 36.220 -12.456 1.00 26.00 46 SER D C 1
ATOM 2314 O O . SER D 3 8 ? -10.621 36.492 -11.373 1.00 29.21 46 SER D O 1
ATOM 2317 N N . TRP D 3 9 ? -8.845 35.933 -12.582 1.00 25.87 47 TRP D N 1
ATOM 2318 C CA . TRP D 3 9 ? -8.001 35.985 -11.402 1.00 24.12 47 TRP D CA 1
ATOM 2319 C C . TRP D 3 9 ? -7.847 37.354 -10.704 1.00 22.85 47 TRP D C 1
ATOM 2320 O O . TRP D 3 9 ? -7.872 37.445 -9.449 1.00 25.09 47 TRP D O 1
ATOM 2331 N N . ASP D 3 10 ? -7.757 38.411 -11.475 1.00 26.13 48 ASP D N 1
ATOM 2332 C CA . ASP D 3 10 ? -7.609 39.763 -10.919 1.00 28.98 48 ASP D CA 1
ATOM 2333 C C . ASP D 3 10 ? -8.787 40.137 -10.038 1.00 30.00 48 ASP D C 1
ATOM 2334 O O . ASP D 3 10 ? -8.628 40.806 -9.002 1.00 34.39 48 ASP D O 1
ATOM 2339 N N . SER D 3 11 ? -9.985 39.718 -10.431 1.00 27.97 49 SER D N 1
ATOM 2340 C CA . SER D 3 11 ? -11.191 39.996 -9.629 1.00 29.43 49 SER D CA 1
ATOM 2341 C C . SER D 3 11 ? -11.142 39.324 -8.252 1.00 28.48 49 SER D C 1
ATOM 2342 O O . SER D 3 11 ? -11.639 39.846 -7.253 1.00 31.04 49 SER D O 1
ATOM 2345 N N . TRP D 3 12 ? -10.521 38.157 -8.190 1.00 26.68 50 TRP D N 1
ATOM 2346 C CA . TRP D 3 12 ? -10.246 37.544 -6.920 1.00 24.22 50 TRP D CA 1
ATOM 2347 C C . TRP D 3 12 ? -9.082 38.165 -6.138 1.00 24.81 50 TRP D C 1
ATOM 2348 O O . TRP D 3 12 ? -9.217 38.429 -4.934 1.00 23.42 50 TRP D O 1
ATOM 2359 N N . PHE D 3 13 ? -7.923 38.339 -6.788 1.00 27.53 51 PHE D N 1
ATOM 2360 C CA . PHE D 3 13 ? -6.766 38.963 -6.104 1.00 29.20 51 PHE D CA 1
ATOM 2361 C C . PHE D 3 13 ? -7.131 40.372 -5.551 1.00 32.11 51 PHE D C 1
ATOM 2362 O O . PHE D 3 13 ? -6.780 40.737 -4.434 1.00 34.76 51 PHE D O 1
ATOM 2370 N N . ASP D 3 14 ? -7.884 41.122 -6.324 1.00 31.38 52 ASP D N 1
ATOM 2371 C CA . ASP D 3 14 ? -8.325 42.420 -5.868 1.00 34.64 52 ASP D CA 1
ATOM 2372 C C . ASP D 3 14 ? -9.465 42.376 -4.891 1.00 38.50 52 ASP D C 1
ATOM 2373 O O . ASP D 3 14 ? -9.738 43.397 -4.306 1.00 40.33 52 ASP D O 1
ATOM 2378 N N . GLY D 3 15 ? -10.114 41.227 -4.679 1.00 40.30 53 GLY D N 1
ATOM 2379 C CA . GLY D 3 15 ? -11.204 41.118 -3.659 1.00 40.18 53 GLY D CA 1
ATOM 2380 C C . GLY D 3 15 ? -10.755 41.409 -2.220 1.00 42.14 53 GLY D C 1
ATOM 2381 O O . GLY D 3 15 ? -9.572 41.425 -1.935 1.00 35.93 53 GLY D O 1
ATOM 2382 N N . GLU D 3 16 ? -11.674 41.637 -1.280 1.00 45.94 54 GLU D N 1
ATOM 2383 C CA . GLU D 3 16 ? -11.210 41.820 0.098 1.00 50.23 54 GLU D CA 1
ATOM 2384 C C . GLU D 3 16 ? -10.978 40.418 0.599 1.00 47.96 54 GLU D C 1
ATOM 2385 O O . GLU D 3 16 ? -11.734 39.529 0.278 1.00 55.74 54 GLU D O 1
ATOM 2391 N N . GLY D 3 17 ? -9.921 40.219 1.364 1.00 44.67 55 GLY D N 1
ATOM 2392 C CA . GLY D 3 17 ? -9.417 38.8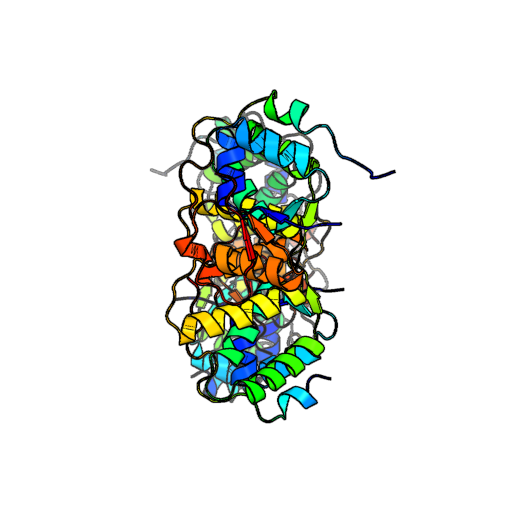90 1.568 1.00 42.42 55 GLY D CA 1
ATOM 2393 C C . GLY D 3 17 ? -9.864 38.233 2.858 1.00 40.95 55 GLY D C 1
ATOM 2394 O O . GLY D 3 17 ? -10.957 38.463 3.393 1.00 34.73 55 GLY D O 1
ATOM 2395 N N . ALA D 3 18 ? -8.967 37.421 3.363 1.00 37.29 56 ALA D N 1
ATOM 2396 C CA . ALA D 3 18 ? -9.200 36.670 4.555 1.00 38.31 56 ALA D CA 1
ATOM 2397 C C . ALA D 3 18 ? -8.961 37.538 5.809 1.00 42.14 56 ALA D C 1
ATOM 2398 O O . ALA D 3 18 ? -8.106 38.420 5.806 1.00 40.13 56 ALA D O 1
ATOM 2400 N N . SER D 3 19 ? -9.637 37.221 6.902 1.00 42.13 57 SER D N 1
ATOM 2401 C CA . SER D 3 19 ? -9.268 37.811 8.190 1.00 41.06 57 SER D CA 1
ATOM 2402 C C . SER D 3 19 ? -7.784 37.565 8.495 1.00 39.31 57 SER D C 1
ATOM 2403 O O . SER D 3 19 ? -7.121 36.719 7.876 1.00 31.55 57 SER D O 1
ATOM 2406 N N . THR D 3 20 ? -7.268 38.285 9.491 1.00 39.65 58 THR D N 1
ATOM 2407 C CA . THR D 3 20 ? -5.815 38.270 9.774 1.00 39.96 58 THR D CA 1
ATOM 2408 C C . THR D 3 20 ? -5.327 36.982 10.359 1.00 38.66 58 THR D C 1
ATOM 2409 O O . THR D 3 20 ? -4.208 36.532 10.071 1.00 46.05 58 THR D O 1
ATOM 2413 N N . ASP D 3 21 ? -6.173 36.385 11.191 1.00 40.05 59 ASP D N 1
ATOM 2414 C CA . ASP D 3 21 ? -5.859 35.121 11.840 1.00 42.39 59 ASP D CA 1
ATOM 2415 C C . ASP D 3 21 ? -5.894 33.906 10.878 1.00 40.82 59 ASP D C 1
ATOM 2416 O O . ASP D 3 21 ? -5.362 32.857 11.216 1.00 51.45 59 ASP D O 1
ATOM 2421 N N . PHE D 3 22 ? -6.479 34.036 9.695 1.00 39.21 60 PHE D N 1
ATOM 2422 C CA . PHE D 3 22 ? -6.695 32.846 8.830 1.00 38.57 60 PHE D CA 1
ATOM 2423 C C . PHE D 3 22 ? -5.394 32.064 8.648 1.00 37.70 60 PHE D C 1
ATOM 2424 O O . PHE D 3 22 ? -4.419 32.572 8.071 1.00 45.24 60 PHE D O 1
ATOM 2432 N N . MET D 3 23 ? -5.380 30.859 9.203 1.00 32.23 61 MET D N 1
ATOM 2433 C CA . MET D 3 23 ? -4.299 29.935 9.022 1.00 35.91 61 MET D CA 1
ATOM 2434 C C . MET D 3 23 ? -2.965 30.591 9.253 1.00 39.95 61 MET D C 1
ATOM 2435 O O . MET D 3 23 ? -2.053 30.504 8.433 1.00 37.64 61 MET D O 1
ATOM 2440 N N . SER D 3 24 ? -2.860 31.284 10.374 1.00 47.05 62 SER D N 1
ATOM 2441 C CA . SER D 3 24 ? -1.587 31.848 10.752 1.00 52.36 62 SER D CA 1
ATOM 2442 C C . SER D 3 24 ? -0.646 30.659 10.936 1.00 55.86 62 SER D C 1
ATOM 2443 O O . SER D 3 24 ? 0.524 30.734 10.568 1.00 58.61 62 SER D O 1
ATOM 2446 N N . THR D 3 25 ? -1.171 29.546 11.453 1.00 59.55 63 THR D N 1
ATOM 2447 C CA . THR D 3 25 ? -0.473 28.257 11.354 1.00 61.30 63 THR D CA 1
ATOM 2448 C C . THR D 3 25 ? -1.302 27.279 10.507 1.00 60.57 63 THR D C 1
ATOM 2449 O O . THR D 3 25 ? -2.530 27.405 10.384 1.00 63.65 63 THR D O 1
ATOM 2453 N N . ARG D 3 26 ? -0.615 26.319 9.903 1.00 57.09 64 ARG D N 1
ATOM 2454 C CA . ARG D 3 26 ? -1.269 25.359 9.015 1.00 57.10 64 ARG D CA 1
ATOM 2455 C C . ARG D 3 26 ? -1.796 24.144 9.782 1.00 64.03 64 ARG D C 1
ATOM 2456 O O . ARG D 3 26 ? -2.932 23.693 9.543 1.00 63.13 64 ARG D O 1
ATOM 2464 N N . GLU D 3 27 ? -0.953 23.628 10.682 1.00 64.19 65 GLU D N 1
ATOM 2465 C CA . GLU D 3 27 ? -1.246 22.447 11.490 1.00 66.03 65 GLU D CA 1
ATOM 2466 C C . GLU D 3 27 ? -1.231 21.146 10.658 1.00 69.88 65 GLU D C 1
ATOM 2467 O O . GLU D 3 27 ? -2.274 20.559 10.308 1.00 63.10 65 GLU D O 1
ATOM 2473 N N . GLN D 3 28 ? -0.013 20.722 10.342 1.00 62.94 66 GLN D N 1
ATOM 2474 C CA . GLN D 3 28 ? 0.222 19.406 9.798 1.00 60.82 66 GLN D CA 1
ATOM 2475 C C . GLN D 3 28 ? 0.942 18.629 10.893 1.00 57.19 66 GLN D C 1
ATOM 2476 O O . GLN D 3 28 ? 1.923 19.123 11.461 1.00 61.24 66 GLN D O 1
ATOM 2482 N N . PRO D 3 29 ? 0.425 17.435 11.223 1.00 55.81 67 PRO D N 1
ATOM 2483 C CA . PRO D 3 29 ? 1.067 16.611 12.238 1.00 58.30 67 PRO D CA 1
ATOM 2484 C C . PRO D 3 29 ? 2.497 16.170 11.860 1.00 61.40 67 PRO D C 1
ATOM 2485 O O . PRO D 3 29 ? 2.688 15.074 11.327 1.00 59.12 67 PRO D O 1
ATOM 2489 N N . MET E 1 1 ? -17.019 5.806 33.915 1.00 52.87 1 MET E N 1
ATOM 2490 C CA . MET E 1 1 ? -18.140 6.691 33.539 1.00 47.73 1 MET E CA 1
ATOM 2491 C C . MET E 1 1 ? -19.008 5.992 32.488 1.00 39.03 1 MET E C 1
ATOM 2492 O O . MET E 1 1 ? -18.537 5.165 31.727 1.00 32.83 1 MET E O 1
ATOM 2497 N N . LEU E 1 2 ? -20.296 6.326 32.466 1.00 32.07 2 LEU E N 1
ATOM 2498 C CA . LEU E 1 2 ? -21.168 5.850 31.443 1.00 26.98 2 LEU E CA 1
ATOM 2499 C C . LEU E 1 2 ? -20.791 6.370 30.063 1.00 26.01 2 LEU E C 1
ATOM 2500 O O . LEU E 1 2 ? -20.392 7.528 29.926 1.00 24.53 2 LEU E O 1
ATOM 2505 N N . LYS E 1 3 ? -20.937 5.530 29.022 1.00 23.37 3 LYS E N 1
ATOM 2506 C CA . LYS E 1 3 ? -20.696 6.000 27.689 1.00 26.86 3 LYS E CA 1
ATOM 2507 C C . LYS E 1 3 ? -21.769 5.650 26.690 1.00 25.37 3 LYS E C 1
ATOM 2508 O O . LYS E 1 3 ? -21.878 6.345 25.657 1.00 23.94 3 LYS E O 1
ATOM 2514 N N . PHE E 1 4 ? -22.440 4.519 26.923 1.00 21.17 4 PHE E N 1
ATOM 2515 C CA . PHE E 1 4 ? -23.391 3.958 26.021 1.00 21.88 4 PHE E CA 1
ATOM 2516 C C . PHE E 1 4 ? -24.771 3.938 26.652 1.00 23.80 4 PHE E C 1
ATOM 2517 O O . PHE E 1 4 ? -24.930 3.477 27.790 1.00 27.48 4 PHE E O 1
ATOM 2525 N N . MET E 1 5 ? -25.751 4.359 25.876 1.00 22.55 5 MET E N 1
ATOM 2526 C CA . MET E 1 5 ? -27.143 4.130 26.181 1.00 20.99 5 MET E CA 1
ATOM 2527 C C . MET E 1 5 ? -27.713 3.159 25.154 1.00 21.60 5 MET E C 1
ATOM 2528 O O . MET E 1 5 ? -27.773 3.482 23.955 1.00 20.96 5 MET E O 1
ATOM 2533 N N . LEU E 1 6 ? -28.107 1.941 25.616 1.00 19.93 6 LEU E N 1
ATOM 2534 C CA . LEU E 1 6 ? -28.644 0.953 24.730 1.00 24.04 6 LEU E CA 1
ATOM 2535 C C . LEU E 1 6 ? -30.100 1.231 24.444 1.00 26.03 6 LEU E C 1
ATOM 2536 O O . LEU E 1 6 ? -30.861 1.457 25.359 1.00 25.07 6 LEU E O 1
ATOM 2541 N N . ASP E 1 7 ? -30.463 1.167 23.169 1.00 24.03 7 ASP E N 1
ATOM 2542 C CA . ASP E 1 7 ? -31.800 1.453 22.748 1.00 26.85 7 ASP E CA 1
ATOM 2543 C C . ASP E 1 7 ? -32.659 0.262 23.027 1.00 24.86 7 ASP E C 1
ATOM 2544 O O . ASP E 1 7 ? -32.166 -0.801 23.325 1.00 26.15 7 ASP E O 1
ATOM 2549 N N . THR E 1 8 ? -33.964 0.442 22.986 1.00 23.48 8 THR E N 1
ATOM 2550 C CA . THR E 1 8 ? -34.825 -0.677 23.318 1.00 23.11 8 THR E CA 1
ATOM 2551 C C . THR E 1 8 ? -34.649 -1.932 22.415 1.00 25.48 8 THR E C 1
ATOM 2552 O O . THR E 1 8 ? -34.685 -3.083 22.871 1.00 25.31 8 THR E O 1
ATOM 2556 N N . ASN E 1 9 ? -34.442 -1.733 21.138 1.00 25.85 9 ASN E N 1
ATOM 2557 C CA . ASN E 1 9 ? -34.348 -2.906 20.217 1.00 31.14 9 ASN E CA 1
ATOM 2558 C C . ASN E 1 9 ? -33.126 -3.761 20.439 1.00 27.79 9 ASN E C 1
ATOM 2559 O O . ASN E 1 9 ? -33.181 -4.969 20.263 1.00 29.20 9 ASN E O 1
ATOM 2564 N N . THR E 1 10 ? -32.033 -3.134 20.828 1.00 26.36 10 THR E N 1
ATOM 2565 C CA . THR E 1 10 ? -30.841 -3.870 21.172 1.00 26.08 10 THR E CA 1
ATOM 2566 C C . THR E 1 10 ? -31.074 -4.732 22.386 1.00 29.10 10 THR E C 1
ATOM 2567 O O . THR E 1 10 ? -30.618 -5.929 22.467 1.00 29.19 10 THR E O 1
ATOM 2571 N N . CYS E 1 11 ? -31.790 -4.158 23.358 1.00 27.04 11 CYS E N 1
ATOM 2572 C CA . CYS E 1 11 ? -32.054 -4.912 24.560 1.00 27.96 11 CYS E CA 1
ATOM 2573 C C . CYS E 1 11 ? -32.963 -6.055 24.242 1.00 30.84 11 CYS E C 1
ATOM 2574 O O . CYS E 1 11 ? -32.733 -7.166 24.707 1.00 35.87 11 CYS E O 1
ATOM 2577 N N . ILE E 1 12 ? -34.008 -5.813 23.466 1.00 32.29 12 ILE E N 1
ATOM 2578 C CA . ILE E 1 12 ? -34.904 -6.916 23.059 1.00 34.57 12 ILE E CA 1
ATOM 2579 C C . ILE E 1 12 ? -34.158 -8.022 22.336 1.00 34.49 12 ILE E C 1
ATOM 2580 O O . ILE E 1 12 ? -34.238 -9.212 22.713 1.00 34.17 12 ILE E O 1
ATOM 2585 N N . PHE E 1 13 ? -33.452 -7.637 21.292 1.00 38.56 13 PHE E N 1
ATOM 2586 C CA . PHE E 1 13 ? -32.724 -8.613 20.490 1.00 42.65 13 PHE E CA 1
ATOM 2587 C C . PHE E 1 13 ? -31.757 -9.412 21.362 1.00 40.00 13 PHE E C 1
ATOM 2588 O O . PHE E 1 13 ? -31.601 -10.615 21.156 1.00 42.26 13 PHE E O 1
ATOM 2596 N N . THR E 1 14 ? -31.140 -8.751 22.335 1.00 37.77 14 THR E N 1
ATOM 2597 C CA . THR E 1 14 ? -30.176 -9.401 23.198 1.00 36.99 14 THR E CA 1
ATOM 2598 C C . THR E 1 14 ? -30.857 -10.396 24.125 1.00 40.86 14 THR E C 1
ATOM 2599 O O . THR E 1 14 ? -30.422 -11.552 24.296 1.00 35.21 14 THR E O 1
ATOM 2603 N N . ILE E 1 15 ? -31.951 -9.938 24.711 1.00 39.53 15 ILE E N 1
ATOM 2604 C CA . ILE E 1 15 ? -32.707 -10.753 25.633 1.00 39.03 15 ILE E CA 1
ATOM 2605 C C . ILE E 1 15 ? -33.186 -12.003 24.903 1.00 37.95 15 ILE E C 1
ATOM 2606 O O . ILE E 1 15 ? -33.053 -13.092 25.417 1.00 43.54 15 ILE E O 1
ATOM 2611 N N . LYS E 1 16 ? -33.726 -11.843 23.705 1.00 44.50 16 LYS E N 1
ATOM 2612 C CA . LYS E 1 16 ? -34.315 -12.957 22.982 1.00 43.82 16 LYS E CA 1
ATOM 2613 C C . LYS E 1 16 ? -33.239 -13.954 22.479 1.00 49.68 16 LYS E C 1
ATOM 2614 O O . LYS E 1 16 ? -33.429 -15.150 22.555 1.00 50.33 16 LYS E O 1
ATOM 2620 N N . ASN E 1 17 ? -32.141 -13.470 21.923 1.00 52.79 17 ASN E N 1
ATOM 2621 C CA . ASN E 1 17 ? -31.245 -14.344 21.158 1.00 51.28 17 ASN E CA 1
ATOM 2622 C C . ASN E 1 17 ? -29.896 -14.586 21.815 1.00 51.41 17 ASN E C 1
ATOM 2623 O O . ASN E 1 17 ? -29.161 -15.489 21.381 1.00 40.65 17 ASN E O 1
ATOM 2628 N N . LYS E 1 18 ? -29.595 -13.787 22.839 1.00 45.50 18 LYS E N 1
ATOM 2629 C CA . LYS E 1 18 ? -28.361 -13.883 23.620 1.00 46.20 18 LYS E CA 1
ATOM 2630 C C . LYS E 1 18 ? -27.113 -14.149 22.800 1.00 48.47 18 LYS E C 1
ATOM 2631 O O . LYS E 1 18 ? -26.450 -15.134 23.026 1.00 57.37 18 LYS E O 1
ATOM 2637 N N . PRO E 1 19 ? -26.763 -13.259 21.862 1.00 49.82 19 PRO E N 1
ATOM 2638 C CA . PRO E 1 19 ? -25.647 -13.593 20.951 1.00 50.86 19 PRO E CA 1
ATOM 2639 C C . PRO E 1 19 ? -24.276 -13.369 21.558 1.00 49.66 19 PRO E C 1
ATOM 2640 O O . PRO E 1 19 ? -24.131 -12.486 22.352 1.00 43.06 19 PRO E O 1
ATOM 2644 N N . GLU E 1 20 ? -23.280 -14.144 21.139 1.00 48.97 20 GLU E N 1
ATOM 2645 C CA . GLU E 1 20 ? -21.919 -14.051 21.666 1.00 50.51 20 GLU E CA 1
ATOM 2646 C C . GLU E 1 20 ? -21.218 -12.761 21.299 1.00 44.79 20 GLU E C 1
ATOM 2647 O O . GLU E 1 20 ? -20.341 -12.308 22.023 1.00 47.12 20 GLU E O 1
ATOM 2653 N N . HIS E 1 21 ? -21.544 -12.203 20.139 1.00 43.64 21 HIS E N 1
ATOM 2654 C CA . HIS E 1 21 ? -20.930 -10.947 19.711 1.00 47.72 21 HIS E CA 1
ATOM 2655 C C . HIS E 1 21 ? -21.325 -9.808 20.669 1.00 43.78 21 HIS E C 1
ATOM 2656 O O . HIS E 1 21 ? -20.508 -8.994 21.090 1.00 45.04 21 HIS E O 1
ATOM 2663 N N . ILE E 1 22 ? -22.587 -9.802 21.047 1.00 39.77 22 ILE E N 1
ATOM 2664 C CA . ILE E 1 22 ? -23.081 -8.871 22.038 1.00 40.61 22 ILE E CA 1
ATOM 2665 C C . ILE E 1 22 ? -22.483 -9.182 23.415 1.00 38.78 22 ILE E C 1
ATOM 2666 O O . ILE E 1 22 ? -22.020 -8.284 24.083 1.00 38.42 22 ILE E O 1
ATOM 2671 N N . ARG E 1 23 ? -22.449 -10.448 23.834 1.00 39.91 23 ARG E N 1
ATOM 2672 C CA . ARG E 1 23 ? -21.837 -10.776 25.145 1.00 41.52 23 ARG E CA 1
ATOM 2673 C C . ARG E 1 23 ? -20.440 -10.210 25.288 1.00 39.19 23 ARG E C 1
ATOM 2674 O O . ARG E 1 23 ? -20.097 -9.661 26.343 1.00 41.42 23 ARG E O 1
ATOM 2682 N N . GLU E 1 24 ? -19.629 -10.346 24.240 1.00 40.50 24 GLU E N 1
ATOM 2683 C CA . GLU E 1 24 ? -18.221 -9.930 24.300 1.00 40.55 24 GLU E CA 1
ATOM 2684 C C . GLU E 1 24 ? -18.104 -8.424 24.436 1.00 40.79 24 GLU E C 1
ATOM 2685 O O . GLU E 1 24 ? -17.178 -7.901 25.058 1.00 42.37 24 GLU E O 1
ATOM 2691 N N . ARG E 1 25 ? -19.028 -7.716 23.798 1.00 37.75 25 ARG E N 1
ATOM 2692 C CA . ARG E 1 25 ? -19.113 -6.270 23.895 1.00 36.27 25 ARG E CA 1
ATOM 2693 C C . ARG E 1 25 ? -19.598 -5.859 25.302 1.00 32.81 25 ARG E C 1
ATOM 2694 O O . ARG E 1 25 ? -19.047 -4.961 25.910 1.00 31.38 25 ARG E O 1
ATOM 2702 N N . PHE E 1 26 ? -20.640 -6.522 25.801 1.00 32.19 26 PHE E N 1
ATOM 2703 C CA . PHE E 1 26 ? -21.114 -6.259 27.168 1.00 31.61 26 PHE E CA 1
ATOM 2704 C C . PHE E 1 26 ? -19.966 -6.438 28.123 1.00 32.60 26 PHE E C 1
ATOM 2705 O O . PHE E 1 26 ? -19.653 -5.547 28.907 1.00 32.60 26 PHE E O 1
ATOM 2713 N N . ASN E 1 27 ? -19.325 -7.585 28.058 1.00 34.09 27 ASN E N 1
ATOM 2714 C CA . ASN E 1 27 ? -18.242 -7.854 29.000 1.00 38.85 27 ASN E CA 1
ATOM 2715 C C . ASN E 1 27 ? -17.150 -6.836 28.929 1.00 37.26 27 ASN E C 1
ATOM 2716 O O . ASN E 1 27 ? -16.566 -6.503 29.949 1.00 43.44 27 ASN E O 1
ATOM 2721 N N . LEU E 1 28 ? -16.886 -6.322 27.741 1.00 37.84 28 LEU E N 1
ATOM 2722 C CA . LEU E 1 28 ? -15.837 -5.293 27.555 1.00 40.19 28 LEU E CA 1
ATOM 2723 C C . LEU E 1 28 ? -16.245 -3.892 28.057 1.00 41.72 28 LEU E C 1
ATOM 2724 O O . LEU E 1 28 ? -15.413 -3.033 28.246 1.00 38.04 28 LEU E O 1
ATOM 2729 N N . ASN E 1 29 ? -17.534 -3.662 28.287 1.00 44.34 29 ASN E N 1
ATOM 2730 C CA . ASN E 1 29 ? -18.016 -2.352 28.702 1.00 40.85 29 ASN E CA 1
ATOM 2731 C C . ASN E 1 29 ? -18.779 -2.380 30.017 1.00 44.80 29 ASN E C 1
ATOM 2732 O O . ASN E 1 29 ? -19.755 -1.650 30.203 1.00 40.90 29 ASN E O 1
ATOM 2737 N N . THR E 1 30 ? -18.321 -3.193 30.958 1.00 41.84 30 THR E N 1
ATOM 2738 C CA . THR E 1 30 ? -18.946 -3.177 32.245 1.00 44.50 30 THR E CA 1
ATOM 2739 C C . THR E 1 30 ? -18.703 -1.829 32.870 1.00 35.04 30 THR E C 1
ATOM 2740 O O . THR E 1 30 ? -17.640 -1.226 32.753 1.00 39.64 30 THR E O 1
ATOM 2744 N N . SER E 1 31 ? -19.735 -1.376 33.531 1.00 33.93 31 SER E N 1
ATOM 2745 C CA . SER E 1 31 ? -19.786 -0.093 34.166 1.00 35.03 31 SER E CA 1
ATOM 2746 C C . SER E 1 31 ? -19.930 1.055 33.197 1.00 32.08 31 SER E C 1
ATOM 2747 O O . SER E 1 31 ? -19.966 2.183 33.634 1.00 35.28 31 SER E O 1
ATOM 2750 N N . ARG E 1 32 ? -19.986 0.810 31.888 1.00 31.12 32 ARG E N 1
ATOM 2751 C CA . ARG E 1 32 ? -20.147 1.920 30.937 1.00 30.41 32 ARG E CA 1
ATOM 2752 C C . ARG E 1 32 ? -21.498 1.983 30.225 1.00 29.42 32 ARG E C 1
ATOM 2753 O O . ARG E 1 32 ? -21.726 2.870 29.361 1.00 29.82 32 ARG E O 1
ATOM 2761 N N . MET E 1 33 ? -22.394 1.081 30.583 1.00 25.22 33 MET E N 1
ATOM 2762 C CA . MET E 1 33 ? -23.612 0.918 29.861 1.00 26.78 33 MET E CA 1
ATOM 2763 C C . MET E 1 33 ? -24.831 1.249 30.706 1.00 24.30 33 MET E C 1
ATOM 2764 O O . MET E 1 33 ? -24.855 0.976 31.892 1.00 22.38 33 MET E O 1
ATOM 2769 N N . CYS E 1 34 ? -25.855 1.765 30.049 1.00 21.11 34 CYS E N 1
ATOM 2770 C CA . CYS E 1 34 ? -27.073 2.129 30.707 1.00 19.99 34 CYS E CA 1
ATOM 2771 C C . CYS E 1 34 ? -28.197 2.026 29.748 1.00 20.35 34 CYS E C 1
ATOM 2772 O O . CYS E 1 34 ? -27.983 1.856 28.538 1.00 20.72 34 CYS E O 1
ATOM 2775 N N . ILE E 1 35 ? -29.399 2.110 30.291 1.00 20.33 35 ILE E N 1
ATOM 2776 C CA . ILE E 1 35 ? -30.589 2.334 29.523 1.00 22.54 35 ILE E CA 1
ATOM 2777 C C . ILE E 1 35 ? -31.415 3.455 30.189 1.00 21.40 35 ILE E C 1
ATOM 2778 O O . ILE E 1 35 ? -31.325 3.748 31.408 1.00 20.12 35 ILE E O 1
ATOM 2783 N N . SER E 1 36 ? -32.255 4.070 29.397 1.00 21.63 36 SER E N 1
ATOM 2784 C CA . SER E 1 36 ? -33.206 5.000 29.938 1.00 22.16 36 SER E CA 1
ATOM 2785 C C . SER E 1 36 ? -34.305 4.244 30.653 1.00 19.60 36 SER E C 1
ATOM 2786 O O . SER E 1 36 ? -34.652 3.198 30.263 1.00 22.44 36 SER E O 1
ATOM 2789 N N . SER E 1 37 ? -34.907 4.863 31.646 1.00 19.41 37 SER E N 1
ATOM 2790 C CA . SER E 1 37 ? -36.110 4.355 32.306 1.00 20.13 37 SER E CA 1
ATOM 2791 C C . SER E 1 37 ? -37.278 4.141 31.316 1.00 20.62 37 SER E C 1
ATOM 2792 O O . SER E 1 37 ? -38.140 3.263 31.509 1.00 21.54 37 SER E O 1
ATOM 2795 N N . ILE E 1 38 ? -37.264 4.880 30.227 1.00 20.57 38 ILE E N 1
ATOM 2796 C CA . ILE E 1 38 ? -38.204 4.644 29.120 1.00 22.89 38 ILE E CA 1
ATOM 2797 C C . ILE E 1 38 ? -38.078 3.222 28.544 1.00 20.06 38 ILE E C 1
ATOM 2798 O O . ILE E 1 38 ? -39.093 2.587 28.247 1.00 18.33 38 ILE E O 1
ATOM 2803 N N . THR E 1 39 ? -36.843 2.753 28.363 1.00 18.35 39 THR E N 1
ATOM 2804 C CA . THR E 1 39 ? -36.585 1.420 27.911 1.00 20.09 39 THR E CA 1
ATOM 2805 C C . THR E 1 39 ? -36.949 0.370 28.935 1.00 20.22 39 THR E C 1
ATOM 2806 O O . THR E 1 39 ? -37.479 -0.656 28.573 1.00 24.49 39 THR E O 1
ATOM 2810 N N . LEU E 1 40 ? -36.710 0.630 30.213 1.00 19.50 40 LEU E N 1
ATOM 2811 C CA . LEU E 1 40 ? -37.150 -0.229 31.241 1.00 19.60 40 LEU E CA 1
ATOM 2812 C C . LEU E 1 40 ? -38.679 -0.444 31.146 1.00 20.85 40 LEU E C 1
ATOM 2813 O O . LEU E 1 40 ? -39.131 -1.575 31.219 1.00 22.88 40 LEU E O 1
ATOM 2818 N N . MET E 1 41 ? -39.409 0.641 31.031 1.00 21.40 41 MET E N 1
ATOM 2819 C CA . MET E 1 41 ? -40.863 0.582 30.890 1.00 22.61 41 MET E CA 1
ATOM 2820 C C . MET E 1 41 ? -41.277 -0.321 29.747 1.00 26.30 41 MET E C 1
ATOM 2821 O O . MET E 1 41 ? -42.229 -1.086 29.885 1.00 28.13 41 MET E O 1
ATOM 2826 N N . GLU E 1 42 ? -40.610 -0.196 28.586 1.00 24.81 42 GLU E N 1
ATOM 2827 C CA . GLU E 1 42 ? -40.936 -1.062 27.464 1.00 24.98 42 GLU E CA 1
ATOM 2828 C C . GLU E 1 42 ? -40.663 -2.550 27.711 1.00 26.63 42 GLU E C 1
ATOM 2829 O O . GLU E 1 42 ? -41.447 -3.404 27.261 1.00 25.05 42 GLU E O 1
ATOM 2835 N N . LEU E 1 43 ? -39.537 -2.864 28.356 1.00 24.84 43 LEU E N 1
ATOM 2836 C CA . LEU E 1 43 ? -39.174 -4.233 28.653 1.00 25.61 43 LEU E CA 1
ATOM 2837 C C . LEU E 1 43 ? -40.115 -4.864 29.669 1.00 26.96 43 LEU E C 1
ATOM 2838 O O . LEU E 1 43 ? -40.463 -6.047 29.578 1.00 28.51 43 LEU E O 1
ATOM 2843 N N . ILE E 1 44 ? -40.523 -4.096 30.657 1.00 27.38 44 ILE E N 1
ATOM 2844 C CA . ILE E 1 44 ? -41.440 -4.596 31.627 1.00 28.54 44 ILE E CA 1
ATOM 2845 C C . ILE E 1 44 ? -42.798 -4.871 30.959 1.00 31.24 44 ILE E C 1
ATOM 2846 O O . ILE E 1 44 ? -43.457 -5.881 31.287 1.00 28.12 44 ILE E O 1
ATOM 2851 N N . TYR E 1 45 ? -43.226 -3.982 30.062 1.00 28.17 45 TYR E N 1
ATOM 2852 C CA . TYR E 1 45 ? -44.451 -4.201 29.287 1.00 30.03 45 TYR E CA 1
ATOM 2853 C C . TYR E 1 45 ? -44.362 -5.503 28.475 1.00 32.99 45 TYR E C 1
ATOM 2854 O O . TYR E 1 45 ? -45.311 -6.279 28.456 1.00 28.73 45 TYR E O 1
ATOM 2863 N N . GLY E 1 46 ? -43.228 -5.710 27.796 1.00 34.01 46 GLY E N 1
ATOM 2864 C CA . GLY E 1 46 ? -42.991 -6.923 26.993 1.00 36.05 46 GLY E CA 1
ATOM 2865 C C . GLY E 1 46 ? -43.150 -8.221 27.777 1.00 36.83 46 GLY E C 1
ATOM 2866 O O . GLY E 1 46 ? -43.842 -9.131 27.348 1.00 39.65 46 GLY E O 1
ATOM 2867 N N . ALA E 1 47 ? -42.505 -8.293 28.940 1.00 35.27 47 ALA E N 1
ATOM 2868 C CA . ALA E 1 47 ? -42.706 -9.404 29.863 1.00 34.56 47 ALA E CA 1
ATOM 2869 C C . ALA E 1 47 ? -44.182 -9.605 30.279 1.00 34.50 47 ALA E C 1
ATOM 2870 O O . ALA E 1 47 ? -44.773 -10.636 30.014 1.00 36.46 47 ALA E O 1
ATOM 2872 N N . GLU E 1 48 ? -44.755 -8.608 30.913 1.00 31.73 48 GLU E N 1
ATOM 2873 C CA . GLU E 1 48 ? -46.098 -8.687 31.461 1.00 35.35 48 GLU E CA 1
ATOM 2874 C C . GLU E 1 48 ? -47.182 -9.052 30.455 1.00 39.28 48 GLU E C 1
ATOM 2875 O O . GLU E 1 48 ? -48.174 -9.667 30.849 1.00 42.13 48 GLU E O 1
ATOM 2881 N N . LYS E 1 49 ? -47.039 -8.586 29.201 1.00 36.44 49 LYS E N 1
ATOM 2882 C CA . LYS E 1 49 ? -48.043 -8.816 28.160 1.00 40.22 49 LYS E CA 1
ATOM 2883 C C . LYS E 1 49 ? -47.868 -10.211 27.553 1.00 45.05 49 LYS E C 1
ATOM 2884 O O . LYS E 1 49 ? -48.734 -10.691 26.833 1.00 47.44 49 LYS E O 1
ATOM 2890 N N . SER E 1 50 ? -46.743 -10.852 27.831 1.00 41.12 50 SER E N 1
ATOM 2891 C CA . SER E 1 50 ? -46.426 -12.114 27.211 1.00 46.58 50 SER E CA 1
ATOM 2892 C C . SER E 1 50 ? -47.172 -13.306 27.828 1.00 46.58 50 SER E C 1
ATOM 2893 O O . SER E 1 50 ? -47.921 -13.197 28.828 1.00 44.00 50 SER E O 1
ATOM 2896 N N . LEU E 1 51 ? -46.891 -14.445 27.213 1.00 51.20 51 LEU E N 1
ATOM 2897 C CA . LEU E 1 51 ? -47.387 -15.763 27.638 1.00 52.55 51 LEU E CA 1
ATOM 2898 C C . LEU E 1 51 ? -46.757 -16.229 28.951 1.00 51.71 51 LEU E C 1
ATOM 2899 O O . LEU E 1 51 ? -47.411 -16.890 29.747 1.00 56.48 51 LEU E O 1
ATOM 2904 N N . ALA E 1 52 ? -45.486 -15.902 29.172 1.00 51.22 52 ALA E N 1
ATOM 2905 C CA . ALA E 1 52 ? -44.790 -16.298 30.390 1.00 49.51 52 ALA E CA 1
ATOM 2906 C C . ALA E 1 52 ? -44.397 -15.065 31.231 1.00 42.87 52 ALA E C 1
ATOM 2907 O O . ALA E 1 52 ? -43.224 -14.819 31.437 1.00 42.39 52 ALA E O 1
ATOM 2909 N N . PRO E 1 53 ? -45.391 -14.322 31.745 1.00 44.83 53 PRO E N 1
ATOM 2910 C CA . PRO E 1 53 ? -45.063 -13.047 32.384 1.00 44.45 53 PRO E CA 1
ATOM 2911 C C . PRO E 1 53 ? -43.984 -13.221 33.431 1.00 47.26 53 PRO E C 1
ATOM 2912 O O . PRO E 1 53 ? -42.896 -12.656 33.322 1.00 46.18 53 PRO E O 1
ATOM 2916 N N . GLU E 1 54 ? -44.258 -14.061 34.414 1.00 46.25 54 GLU E N 1
ATOM 2917 C CA . GLU E 1 54 ? -43.322 -14.300 35.518 1.00 45.44 54 GLU E CA 1
ATOM 2918 C C . GLU E 1 54 ? -41.912 -14.667 35.081 1.00 43.79 54 GLU E C 1
ATOM 2919 O O . GLU E 1 54 ? -40.902 -14.182 35.602 1.00 42.15 54 GLU E O 1
ATOM 2925 N N . ARG E 1 55 ? -41.813 -15.520 34.081 1.00 43.18 55 ARG E N 1
ATOM 2926 C CA . ARG E 1 55 ? -40.507 -15.989 33.673 1.00 43.41 55 ARG E CA 1
ATOM 2927 C C . ARG E 1 55 ? -39.710 -14.908 32.901 1.00 34.87 55 ARG E C 1
ATOM 2928 O O . ARG E 1 55 ? -38.504 -14.741 33.056 1.00 35.39 55 ARG E O 1
ATOM 2936 N N . ASN E 1 56 ? -40.399 -14.245 32.004 1.00 37.07 56 ASN E N 1
ATOM 2937 C CA . ASN E 1 56 ? -39.809 -13.163 31.227 1.00 34.58 56 ASN E CA 1
ATOM 2938 C C . ASN E 1 56 ? -39.434 -11.996 32.131 1.00 35.56 56 ASN E C 1
ATOM 2939 O O . ASN E 1 56 ? -38.413 -11.330 31.894 1.00 38.80 56 ASN E O 1
ATOM 2944 N N . LEU E 1 57 ? -40.211 -11.785 33.203 1.00 36.79 57 LEU E N 1
ATOM 2945 C CA . LEU E 1 57 ? -39.914 -10.710 34.145 1.00 37.49 57 LEU E CA 1
ATOM 2946 C C . LEU E 1 57 ? -38.578 -10.982 34.758 1.00 34.02 57 LEU E C 1
ATOM 2947 O O . LEU E 1 57 ? -37.805 -10.059 34.999 1.00 31.01 57 LEU E O 1
ATOM 2952 N N . ALA E 1 58 ? -38.286 -12.252 35.038 1.00 34.48 58 ALA E N 1
ATOM 2953 C CA . ALA E 1 58 ? -37.056 -12.553 35.784 1.00 33.96 58 ALA E CA 1
ATOM 2954 C C . ALA E 1 58 ? -35.838 -12.404 34.889 1.00 33.35 58 ALA E C 1
ATOM 2955 O O . ALA E 1 58 ? -34.718 -12.075 35.336 1.00 35.67 58 ALA E O 1
ATOM 2957 N N . VAL E 1 59 ? -36.043 -12.663 33.598 1.00 34.51 59 VAL E N 1
ATOM 2958 C CA . VAL E 1 59 ? -34.982 -12.488 32.628 1.00 36.15 59 VAL E CA 1
ATOM 2959 C C . VAL E 1 59 ? -34.690 -11.001 32.476 1.00 32.65 59 VAL E C 1
ATOM 2960 O O . VAL E 1 59 ? -33.541 -10.591 32.511 1.00 29.93 59 VAL E O 1
ATOM 2964 N N . VAL E 1 60 ? -35.749 -10.229 32.288 1.00 32.30 60 VAL E N 1
ATOM 2965 C CA . VAL E 1 60 ? -35.618 -8.754 32.234 1.00 34.26 60 VAL E CA 1
ATOM 2966 C C . VAL E 1 60 ? -34.986 -8.183 33.492 1.00 34.45 60 VAL E C 1
ATOM 2967 O O . VAL E 1 60 ? -34.147 -7.307 33.404 1.00 37.51 60 VAL E O 1
ATOM 2971 N N . GLU E 1 61 ? -35.368 -8.667 34.667 1.00 37.46 61 GLU E N 1
ATOM 2972 C CA . GLU E 1 61 ? -34.714 -8.196 35.905 1.00 37.68 61 GLU E CA 1
ATOM 2973 C C . GLU E 1 61 ? -33.254 -8.554 35.965 1.00 36.01 61 GLU E C 1
ATOM 2974 O O . GLU E 1 61 ? -32.457 -7.821 36.495 1.00 31.31 61 GLU E O 1
ATOM 2980 N N . GLY E 1 62 ? -32.890 -9.737 35.508 1.00 33.17 62 GLY E N 1
ATOM 2981 C CA . GLY E 1 62 ? -31.490 -10.088 35.567 1.00 32.34 62 GLY E CA 1
ATOM 2982 C C . GLY E 1 62 ? -30.715 -9.176 34.619 1.00 31.51 62 GLY E C 1
ATOM 2983 O O . GLY E 1 62 ? -29.570 -8.810 34.870 1.00 31.47 62 GLY E O 1
ATOM 2984 N N . PHE E 1 63 ? -31.353 -8.806 33.517 1.00 32.77 63 PHE E N 1
ATOM 2985 C CA . PHE E 1 63 ? -30.699 -7.910 32.524 1.00 31.82 63 PHE E CA 1
ATOM 2986 C C . PHE E 1 63 ? -30.488 -6.562 33.132 1.00 32.52 63 PHE E C 1
ATOM 2987 O O . PHE E 1 63 ? -29.353 -6.066 33.201 1.00 32.68 63 PHE E O 1
ATOM 2995 N N . ILE E 1 64 ? -31.570 -5.948 33.608 1.00 31.83 64 ILE E N 1
ATOM 2996 C CA . ILE E 1 64 ? -31.406 -4.578 34.169 1.00 35.61 64 ILE E CA 1
ATOM 2997 C C . ILE E 1 64 ? -30.558 -4.403 35.438 1.00 33.61 64 ILE E C 1
ATOM 2998 O O . ILE E 1 64 ? -29.912 -3.399 35.575 1.00 32.21 64 ILE E O 1
ATOM 3003 N N . SER E 1 65 ? -30.481 -5.386 36.337 1.00 35.84 65 SER E N 1
ATOM 3004 C CA . SER E 1 65 ? -29.586 -5.232 37.493 1.00 36.14 65 SER E CA 1
ATOM 3005 C C . SER E 1 65 ? -28.124 -5.289 37.127 1.00 35.18 65 SER E C 1
ATOM 3006 O O . SER E 1 65 ? -27.296 -4.927 37.919 1.00 38.06 65 SER E O 1
ATOM 3009 N N . ARG E 1 66 ? -27.778 -5.695 35.919 1.00 34.76 66 ARG E N 1
ATOM 3010 C CA . ARG E 1 66 ? -26.368 -5.696 35.571 1.00 34.63 66 ARG E CA 1
ATOM 3011 C C . ARG E 1 66 ? -25.893 -4.391 34.924 1.00 35.32 66 ARG E C 1
ATOM 3012 O O . ARG E 1 66 ? -24.681 -4.164 34.816 1.00 36.73 66 ARG E O 1
ATOM 3020 N N . LEU E 1 67 ? -26.810 -3.498 34.562 1.00 30.89 67 LEU E N 1
ATOM 3021 C CA . LEU E 1 67 ? -26.373 -2.168 34.068 1.00 28.63 67 LEU E CA 1
ATOM 3022 C C . LEU E 1 67 ? -27.114 -0.979 34.741 1.00 26.21 67 LEU E C 1
ATOM 3023 O O . LEU E 1 67 ? -27.826 -1.184 35.679 1.00 29.52 67 LEU E O 1
ATOM 3028 N N . GLU E 1 68 ? -26.884 0.267 34.330 1.00 26.59 68 GLU E N 1
ATOM 3029 C CA . GLU E 1 68 ? -27.528 1.379 34.997 1.00 27.22 68 GLU E CA 1
ATOM 3030 C C . GLU E 1 68 ? -28.811 1.792 34.276 1.00 25.78 68 GLU E C 1
ATOM 3031 O O . GLU E 1 68 ? -28.866 1.902 33.043 1.00 24.43 68 GLU E O 1
ATOM 3037 N N . VAL E 1 69 ? -29.845 2.002 35.067 1.00 23.20 69 VAL E N 1
ATOM 3038 C CA . VAL E 1 69 ? -31.083 2.592 34.583 1.00 22.59 69 VAL E CA 1
ATOM 3039 C C . VAL E 1 69 ? -31.155 4.051 35.000 1.00 20.58 69 VAL E C 1
ATOM 3040 O O . VAL E 1 69 ? -31.120 4.419 36.186 1.00 17.66 69 VAL E O 1
ATOM 3044 N N . LEU E 1 70 ? -31.116 4.927 34.024 1.00 18.98 70 LEU E N 1
ATOM 3045 C CA . LEU E 1 70 ? -31.208 6.342 34.316 1.00 19.87 70 LEU E CA 1
ATOM 3046 C C . LEU E 1 70 ? -32.623 6.886 34.333 1.00 20.60 70 LEU E C 1
ATOM 3047 O O . LEU E 1 70 ? -33.345 6.719 33.363 1.00 18.90 70 LEU E O 1
ATOM 3052 N N . ASP E 1 71 ? -32.948 7.676 35.353 1.00 21.00 71 ASP E N 1
ATOM 3053 C CA . ASP E 1 71 ? -34.222 8.366 35.439 1.00 22.69 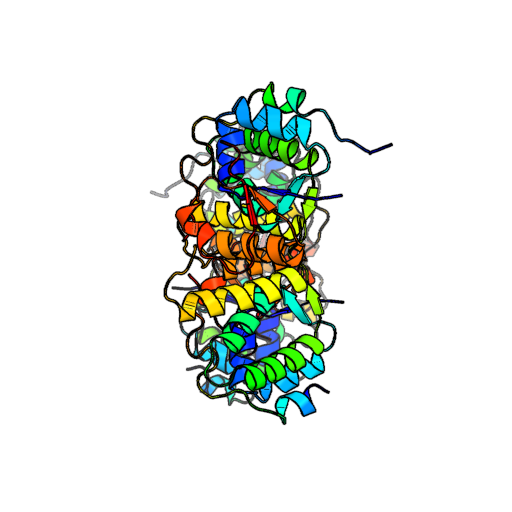71 ASP E CA 1
ATOM 3054 C C . ASP E 1 71 ? -34.332 9.383 34.308 1.00 21.30 71 ASP E C 1
ATOM 3055 O O . ASP E 1 71 ? -33.380 10.042 33.983 1.00 22.04 71 ASP E O 1
ATOM 3060 N N . TYR E 1 72 ? -35.504 9.538 33.723 1.00 19.22 72 TYR E N 1
ATOM 3061 C CA . TYR E 1 72 ? -35.716 10.526 32.711 1.00 20.07 72 TYR E CA 1
ATOM 3062 C C . TYR E 1 72 ? -36.130 11.851 33.409 1.00 22.04 72 TYR E C 1
ATOM 3063 O O . TYR E 1 72 ? -37.285 12.018 33.899 1.00 20.49 72 TYR E O 1
ATOM 3072 N N . ASP E 1 73 ? -35.155 12.771 33.507 1.00 21.51 73 ASP E N 1
ATOM 3073 C CA . ASP E 1 73 ? -35.242 13.954 34.360 1.00 24.25 73 ASP E CA 1
ATOM 3074 C C . ASP E 1 73 ? -35.537 15.182 33.542 1.00 23.62 73 ASP E C 1
ATOM 3075 O O . ASP E 1 73 ? -35.821 15.076 32.391 1.00 22.68 73 ASP E O 1
ATOM 3080 N N . THR E 1 74 ? -35.518 16.341 34.192 1.00 24.26 74 THR E N 1
ATOM 3081 C CA . THR E 1 74 ? -35.765 17.605 33.569 1.00 24.73 74 THR E CA 1
ATOM 3082 C C . THR E 1 74 ? -34.923 17.876 32.376 1.00 25.93 74 THR E C 1
ATOM 3083 O O . THR E 1 74 ? -35.462 18.245 31.327 1.00 22.14 74 THR E O 1
ATOM 3087 N N . GLN E 1 75 ? -33.590 17.729 32.486 1.00 25.69 75 GLN E N 1
ATOM 3088 C CA . GLN E 1 75 ? -32.766 17.968 31.305 1.00 25.41 75 GLN E CA 1
ATOM 3089 C C . GLN E 1 75 ? -33.077 17.071 30.153 1.00 23.21 75 GLN E C 1
ATOM 3090 O O . GLN E 1 75 ? -33.068 17.508 29.004 1.00 24.08 75 GLN E O 1
ATOM 3096 N N . ALA E 1 76 ? -33.274 15.796 30.421 1.00 19.96 76 ALA E N 1
ATOM 3097 C CA . ALA E 1 76 ? -33.618 14.877 29.381 1.00 21.90 76 ALA E CA 1
ATOM 3098 C C . ALA E 1 76 ? -34.931 15.345 28.721 1.00 21.33 76 ALA E C 1
ATOM 3099 O O . ALA E 1 76 ? -35.035 15.371 27.509 1.00 18.49 76 ALA E O 1
ATOM 3101 N N . ALA E 1 77 ? -35.907 15.780 29.515 1.00 20.46 77 ALA E N 1
ATOM 3102 C CA . ALA E 1 77 ? -37.166 16.258 28.899 1.00 23.61 77 ALA E CA 1
ATOM 3103 C C . ALA E 1 77 ? -36.986 17.541 28.046 1.00 24.00 77 ALA E C 1
ATOM 3104 O O . ALA E 1 77 ? -37.572 17.692 26.948 1.00 23.20 77 ALA E O 1
ATOM 3106 N N . ILE E 1 78 ? -36.165 18.458 28.527 1.00 22.35 78 ILE E N 1
ATOM 3107 C CA . ILE E 1 78 ? -35.897 19.665 27.743 1.00 26.98 78 ILE E CA 1
ATOM 3108 C C . ILE E 1 78 ? -35.243 19.342 26.398 1.00 29.06 78 ILE E C 1
ATOM 3109 O O . ILE E 1 78 ? -35.732 19.781 25.324 1.00 28.27 78 ILE E O 1
ATOM 3114 N N . HIS E 1 79 ? -34.204 18.515 26.440 1.00 27.84 79 HIS E N 1
ATOM 3115 C CA . HIS E 1 79 ? -33.508 18.133 25.234 1.00 28.10 79 HIS E CA 1
ATOM 3116 C C . HIS E 1 79 ? -34.421 17.421 24.288 1.00 28.01 79 HIS E C 1
ATOM 3117 O O . HIS E 1 79 ? -34.291 17.549 23.059 1.00 28.84 79 HIS E O 1
ATOM 3124 N N . THR E 1 80 ? -35.311 16.584 24.812 1.00 26.91 80 THR E N 1
ATOM 3125 C CA . THR E 1 80 ? -36.223 15.841 23.935 1.00 25.31 80 THR E CA 1
ATOM 3126 C C . THR E 1 80 ? -37.195 16.800 23.266 1.00 25.57 80 THR E C 1
ATOM 3127 O O . THR E 1 80 ? -37.457 16.643 22.108 1.00 23.68 80 THR E O 1
ATOM 3131 N N . GLY E 1 81 ? -37.669 17.800 24.010 1.00 26.19 81 GLY E N 1
ATOM 3132 C CA . GLY E 1 81 ? -38.610 18.788 23.512 1.00 29.23 81 GLY E CA 1
ATOM 3133 C C . GLY E 1 81 ? -37.981 19.545 22.360 1.00 28.02 81 GLY E C 1
ATOM 3134 O O . GLY E 1 81 ? -38.616 19.759 21.342 1.00 27.51 81 GLY E O 1
ATOM 3135 N N . GLN E 1 82 ? -36.709 19.899 22.508 1.00 28.36 82 GLN E N 1
ATOM 3136 C CA . GLN E 1 82 ? -35.965 20.604 21.442 1.00 31.53 82 GLN E CA 1
ATOM 3137 C C . GLN E 1 82 ? -35.726 19.774 20.207 1.00 29.20 82 GLN E C 1
ATOM 3138 O O . GLN E 1 82 ? -36.010 20.241 19.100 1.00 29.37 82 GLN E O 1
ATOM 3144 N N . ILE E 1 83 ? -35.237 18.531 20.386 1.00 28.16 83 ILE E N 1
ATOM 3145 C CA . ILE E 1 83 ? -35.184 17.530 19.309 1.00 30.65 83 ILE E CA 1
ATOM 3146 C C . ILE E 1 83 ? -36.551 17.396 18.587 1.00 29.59 83 ILE E C 1
ATOM 3147 O O . ILE E 1 83 ? -36.610 17.407 17.345 1.00 32.76 83 ILE E O 1
ATOM 3152 N N . ARG E 1 84 ? -37.642 17.267 19.327 1.00 27.56 84 ARG E N 1
ATOM 3153 C CA . ARG E 1 84 ? -38.967 17.061 18.697 1.00 27.70 84 ARG E CA 1
ATOM 3154 C C . ARG E 1 84 ? -39.338 18.244 17.790 1.00 28.01 84 ARG E C 1
ATOM 3155 O O . ARG E 1 84 ? -39.868 18.055 16.719 1.00 30.40 84 ARG E O 1
ATOM 3163 N N . ALA E 1 85 ? -39.073 19.454 18.247 1.00 28.50 85 ALA E N 1
ATOM 3164 C CA . ALA E 1 85 ? -39.342 20.625 17.407 1.00 33.73 85 ALA E CA 1
ATOM 3165 C C . ALA E 1 85 ? -38.446 20.685 16.170 1.00 33.22 85 ALA E C 1
ATOM 3166 O O . ALA E 1 85 ? -38.914 21.018 15.121 1.00 32.45 85 ALA E O 1
ATOM 3168 N N . GLU E 1 86 ? -37.180 20.297 16.272 1.00 35.74 86 GLU E N 1
ATOM 3169 C CA . GLU E 1 86 ? -36.282 20.312 15.116 1.00 39.78 86 GLU E CA 1
ATOM 3170 C C . GLU E 1 86 ? -36.710 19.272 14.095 1.00 38.77 86 GLU E C 1
ATOM 3171 O O . GLU E 1 86 ? -36.671 19.507 12.874 1.00 32.83 86 GLU E O 1
ATOM 3177 N N . LEU E 1 87 ? -37.121 18.115 14.583 1.00 38.27 87 LEU E N 1
ATOM 3178 C CA . LEU E 1 87 ? -37.651 17.081 13.709 1.00 42.26 87 LEU E CA 1
ATOM 3179 C C . LEU E 1 87 ? -38.966 17.489 13.029 1.00 44.29 87 LEU E C 1
ATOM 3180 O O . LEU E 1 87 ? -39.209 17.112 11.862 1.00 41.35 87 LEU E O 1
ATOM 3185 N N . ALA E 1 88 ? -39.834 18.198 13.747 1.00 41.84 88 ALA E N 1
ATOM 3186 C CA . ALA E 1 88 ? -41.045 18.710 13.101 1.00 42.35 88 ALA E CA 1
ATOM 3187 C C . ALA E 1 88 ? -40.578 19.601 11.923 1.00 43.54 88 ALA E C 1
ATOM 3188 O O . ALA E 1 88 ? -41.016 19.434 10.791 1.00 47.06 88 ALA E O 1
ATOM 3190 N N . ARG E 1 89 ? -39.621 20.477 12.175 1.00 46.85 89 ARG E N 1
ATOM 3191 C CA . ARG E 1 89 ? -39.195 21.407 11.144 1.00 52.76 89 ARG E CA 1
ATOM 3192 C C . ARG E 1 89 ? -38.617 20.672 9.948 1.00 57.29 89 ARG E C 1
ATOM 3193 O O . ARG E 1 89 ? -38.853 21.071 8.820 1.00 53.26 89 ARG E O 1
ATOM 3201 N N . LYS E 1 90 ? -37.839 19.623 10.181 1.00 56.43 90 LYS E N 1
ATOM 3202 C CA . LYS E 1 90 ? -37.245 18.893 9.072 1.00 60.46 90 LYS E CA 1
ATOM 3203 C C . LYS E 1 90 ? -38.227 17.958 8.389 1.00 54.44 90 LYS E C 1
ATOM 3204 O O . LYS E 1 90 ? -37.903 17.410 7.353 1.00 58.45 90 LYS E O 1
ATOM 3210 N N . GLY E 1 91 ? -39.410 17.752 8.946 1.00 50.08 91 GLY E N 1
ATOM 3211 C CA . GLY E 1 91 ? -40.343 16.783 8.375 1.00 49.15 91 GLY E CA 1
ATOM 3212 C C . GLY E 1 91 ? -39.880 15.327 8.430 1.00 54.76 91 GLY E C 1
ATOM 3213 O O . GLY E 1 91 ? -40.366 14.491 7.662 1.00 53.44 91 GLY E O 1
ATOM 3214 N N . THR E 1 92 ? -38.968 15.025 9.358 1.00 53.02 92 THR E N 1
ATOM 3215 C CA . THR E 1 92 ? -38.414 13.697 9.502 1.00 55.41 92 THR E CA 1
ATOM 3216 C C . THR E 1 92 ? -38.917 13.094 10.802 1.00 52.07 92 THR E C 1
ATOM 3217 O O . THR E 1 92 ? -38.636 13.614 11.865 1.00 51.20 92 THR E O 1
ATOM 3221 N N . PRO E 1 93 ? -39.666 11.996 10.722 1.00 47.68 93 PRO E N 1
ATOM 3222 C CA . PRO E 1 93 ? -40.258 11.493 11.939 1.00 46.79 93 PRO E CA 1
ATOM 3223 C C . PRO E 1 93 ? -39.451 10.398 12.675 1.00 40.70 93 PRO E C 1
ATOM 3224 O O . PRO E 1 93 ? -38.642 9.675 12.087 1.00 41.45 93 PRO E O 1
ATOM 3228 N N . VAL E 1 94 ? -39.685 10.317 13.979 1.00 36.58 94 VAL E N 1
ATOM 3229 C CA . VAL E 1 94 ? -39.077 9.314 14.849 1.00 32.25 94 VAL E CA 1
ATOM 3230 C C . VAL E 1 94 ? -40.192 8.962 15.824 1.00 29.88 94 VAL E C 1
ATOM 3231 O O . VAL E 1 94 ? -40.944 9.832 16.177 1.00 29.28 94 VAL E O 1
ATOM 3235 N N . GLY E 1 95 ? -40.288 7.710 16.254 1.00 26.19 95 GLY E N 1
ATOM 3236 C CA . GLY E 1 95 ? -41.307 7.294 17.167 1.00 29.32 95 GLY E CA 1
ATOM 3237 C C . GLY E 1 95 ? -41.100 7.932 18.543 1.00 30.04 95 GLY E C 1
ATOM 3238 O O . GLY E 1 95 ? -39.989 8.334 18.900 1.00 28.03 95 GLY E O 1
ATOM 3239 N N . PRO E 1 96 ? -42.164 8.000 19.331 1.00 26.29 96 PRO E N 1
ATOM 3240 C CA . PRO E 1 96 ? -42.105 8.728 20.597 1.00 26.01 96 PRO E CA 1
ATOM 3241 C C . PRO E 1 96 ? -41.133 8.196 21.599 1.00 24.53 96 PRO E C 1
ATOM 3242 O O . PRO E 1 96 ? -40.533 8.984 22.263 1.00 22.56 96 PRO E O 1
ATOM 3246 N N . TYR E 1 97 ? -41.008 6.876 21.750 1.00 22.60 97 TYR E N 1
ATOM 3247 C CA . TYR E 1 97 ? -40.023 6.357 22.673 1.00 23.37 97 TYR E CA 1
ATOM 3248 C C . TYR E 1 97 ? -38.602 6.563 22.191 1.00 22.46 97 TYR E C 1
ATOM 3249 O O . TYR E 1 97 ? -37.762 6.960 22.974 1.00 23.97 97 TYR E O 1
ATOM 3258 N N . ASP E 1 98 ? -38.350 6.356 20.924 1.00 22.81 98 ASP E N 1
ATOM 3259 C CA . ASP E 1 98 ? -37.013 6.602 20.377 1.00 24.64 98 ASP E CA 1
ATOM 3260 C C . ASP E 1 98 ? -36.596 8.038 20.528 1.00 22.41 98 ASP E C 1
ATOM 3261 O O . ASP E 1 98 ? -35.402 8.315 20.818 1.00 23.30 98 ASP E O 1
ATOM 3266 N N . GLN E 1 99 ? -37.539 8.957 20.359 1.00 20.48 99 GLN E N 1
ATOM 3267 C CA . GLN E 1 99 ? -37.246 10.391 20.578 1.00 23.46 99 GLN E CA 1
ATOM 3268 C C . GLN E 1 99 ? -36.781 10.671 22.034 1.00 23.35 99 GLN E C 1
ATOM 3269 O O . GLN E 1 99 ? -35.913 11.474 22.275 1.00 21.48 99 GLN E O 1
ATOM 3275 N N . MET E 1 100 ? -37.445 10.042 23.000 1.00 24.27 100 MET E N 1
ATOM 3276 C CA . MET E 1 100 ? -37.100 10.274 24.389 1.00 21.99 100 MET E CA 1
ATOM 3277 C C . MET E 1 100 ? -35.747 9.668 24.735 1.00 22.19 100 MET E C 1
ATOM 3278 O O . MET E 1 100 ? -35.033 10.224 25.548 1.00 23.53 100 MET E O 1
ATOM 3283 N N . ILE E 1 101 ? -35.450 8.511 24.158 1.00 19.14 101 ILE E N 1
ATOM 3284 C CA . ILE E 1 101 ? -34.203 7.850 24.407 1.00 21.84 101 ILE E CA 1
ATOM 3285 C C . ILE E 1 101 ? -33.088 8.650 23.815 1.00 22.12 101 ILE E C 1
ATOM 3286 O O . ILE E 1 101 ? -32.049 8.831 24.427 1.00 21.72 101 ILE E O 1
ATOM 3291 N N . ALA E 1 102 ? -33.286 9.119 22.578 1.00 21.25 102 ALA E N 1
ATOM 3292 C CA . ALA E 1 102 ? -32.298 9.936 21.944 1.00 25.06 102 ALA E CA 1
ATOM 3293 C C . ALA E 1 102 ? -32.085 11.250 22.679 1.00 23.07 102 ALA E C 1
ATOM 3294 O O . ALA E 1 102 ? -30.956 11.693 22.816 1.00 26.12 102 ALA E O 1
ATOM 3296 N N . GLY E 1 103 ? -33.147 11.820 23.193 1.00 20.51 103 GLY E N 1
ATOM 3297 C CA . GLY E 1 103 ? -33.018 13.036 23.956 1.00 23.73 103 GLY E CA 1
ATOM 3298 C C . GLY E 1 103 ? -32.320 12.798 25.283 1.00 24.66 103 GLY E C 1
ATOM 3299 O O . GLY E 1 103 ? -31.533 13.598 25.694 1.00 21.67 103 GLY E O 1
ATOM 3300 N N . HIS E 1 104 ? -32.652 11.694 25.944 1.00 22.66 104 HIS E N 1
ATOM 3301 C CA . HIS E 1 104 ? -32.051 11.380 27.161 1.00 20.63 104 HIS E CA 1
ATOM 3302 C C . HIS E 1 104 ? -30.531 11.172 26.951 1.00 23.07 104 HIS E C 1
ATOM 3303 O O . HIS E 1 104 ? -29.702 11.720 27.633 1.00 21.74 104 HIS E O 1
ATOM 3310 N N . ALA E 1 105 ? -30.204 10.428 25.928 1.00 21.85 105 ALA E N 1
ATOM 3311 C CA . ALA E 1 105 ? -28.788 10.102 25.664 1.00 21.44 105 ALA E CA 1
ATOM 3312 C C . ALA E 1 105 ? -28.068 11.384 25.388 1.00 22.85 105 ALA E C 1
ATOM 3313 O O . ALA E 1 105 ? -26.936 11.583 25.852 1.00 22.94 105 ALA E O 1
ATOM 3315 N N . GLY E 1 106 ? -28.710 12.246 24.606 1.00 23.81 106 GLY E N 1
ATOM 3316 C CA . GLY E 1 106 ? -28.152 13.525 24.245 1.00 25.01 106 GLY E CA 1
ATOM 3317 C C . GLY E 1 106 ? -27.929 14.427 25.426 1.00 27.39 106 GLY E C 1
ATOM 3318 O O . GLY E 1 106 ? -26.878 15.061 25.561 1.00 24.94 106 GLY E O 1
ATOM 3319 N N . SER E 1 107 ? -28.910 14.495 26.299 1.00 23.21 107 SER E N 1
ATOM 3320 C CA . SER E 1 107 ? -28.748 15.299 27.502 1.00 23.94 107 SER E CA 1
ATOM 3321 C C . SER E 1 107 ? -27.579 14.841 28.404 1.00 24.16 107 SER E C 1
ATOM 3322 O O . SER E 1 107 ? -27.140 15.600 29.242 1.00 24.85 107 SER E O 1
ATOM 3325 N N . ARG E 1 108 ? -27.154 13.586 28.293 1.00 25.55 108 ARG E N 1
ATOM 3326 C CA . ARG E 1 108 ? -26.025 13.083 29.078 1.00 25.09 108 ARG E CA 1
ATOM 3327 C C . ARG E 1 108 ? -24.755 12.938 28.244 1.00 25.61 108 ARG E C 1
ATOM 3328 O O . ARG E 1 108 ? -23.767 12.475 28.755 1.00 27.64 108 ARG E O 1
ATOM 3336 N N . GLY E 1 109 ? -24.771 13.327 26.978 1.00 25.37 109 GLY E N 1
ATOM 3337 C CA . GLY E 1 109 ? -23.547 13.192 26.112 1.00 30.09 109 GLY E CA 1
ATOM 3338 C C . GLY E 1 109 ? -23.187 11.720 25.842 1.00 28.81 109 GLY E C 1
ATOM 3339 O O . GLY E 1 109 ? -22.029 11.394 25.730 1.00 27.28 109 GLY E O 1
ATOM 3340 N N . LEU E 1 110 ? -24.182 10.837 25.741 1.00 25.98 110 LEU E N 1
ATOM 3341 C CA . LEU E 1 110 ? -23.910 9.411 25.577 1.00 26.67 110 LEU E CA 1
ATOM 3342 C C . LEU E 1 110 ? -24.060 8.918 24.123 1.00 26.60 110 LEU E C 1
ATOM 3343 O O . LEU E 1 110 ? -24.808 9.475 23.355 1.00 24.95 110 LEU E O 1
ATOM 3348 N N . VAL E 1 111 ? -23.306 7.881 23.771 1.00 25.42 111 VAL E N 1
ATOM 3349 C CA . VAL E 1 111 ? -23.397 7.250 22.482 1.00 24.84 111 VAL E CA 1
ATOM 3350 C C . VAL E 1 111 ? -24.657 6.396 22.495 1.00 26.59 111 VAL E C 1
ATOM 3351 O O . VAL E 1 111 ? -24.855 5.638 23.456 1.00 23.47 111 VAL E O 1
ATOM 3355 N N . VAL E 1 112 ? -25.530 6.530 21.490 1.00 21.46 112 VAL E N 1
ATOM 3356 C CA . VAL E 1 112 ? -26.648 5.596 21.368 1.00 23.37 112 VAL E CA 1
ATOM 3357 C C . VAL E 1 112 ? -26.272 4.278 20.695 1.00 24.47 112 VAL E C 1
ATOM 3358 O O . VAL E 1 112 ? -25.676 4.279 19.582 1.00 25.50 112 VAL E O 1
ATOM 3362 N N . VAL E 1 113 ? -26.563 3.150 21.354 1.00 23.42 113 VAL E N 1
ATOM 3363 C CA . VAL E 1 113 ? -26.350 1.816 20.744 1.00 22.14 113 VAL E CA 1
ATOM 3364 C C . VAL E 1 113 ? -27.658 1.324 20.117 1.00 26.84 113 VAL E C 1
ATOM 3365 O O . VAL E 1 113 ? -28.656 1.119 20.800 1.00 22.91 113 VAL E O 1
ATOM 3369 N N . THR E 1 114 ? -27.638 1.132 18.791 1.00 28.92 114 THR E N 1
ATOM 3370 C CA . THR E 1 114 ? -28.831 0.723 18.059 1.00 30.49 114 THR E CA 1
ATOM 3371 C C . THR E 1 114 ? -28.466 0.123 16.712 1.00 32.47 114 THR E C 1
ATOM 3372 O O . THR E 1 114 ? -27.394 0.418 16.133 1.00 28.45 114 THR E O 1
ATOM 3376 N N . ASN E 1 115 ? -29.351 -0.736 16.238 1.00 36.39 115 ASN E N 1
ATOM 3377 C CA . ASN E 1 115 ? -29.276 -1.212 14.854 1.00 42.36 115 ASN E CA 1
ATOM 3378 C C . ASN E 1 115 ? -30.322 -0.512 13.966 1.00 41.60 115 ASN E C 1
ATOM 3379 O O . ASN E 1 115 ? -30.340 -0.709 12.740 1.00 41.22 115 ASN E O 1
ATOM 3384 N N . ASN E 1 116 ? -31.136 0.368 14.555 1.00 41.01 116 ASN E N 1
ATOM 3385 C CA . ASN E 1 116 ? -32.127 1.129 13.754 1.00 40.43 116 ASN E CA 1
ATOM 3386 C C . ASN E 1 116 ? -31.526 2.431 13.230 1.00 41.34 116 ASN E C 1
ATOM 3387 O O . ASN E 1 116 ? -31.920 3.541 13.626 1.00 37.31 116 ASN E O 1
ATOM 3392 N N . LEU E 1 117 ? -30.557 2.305 12.319 1.00 34.94 117 LEU E N 1
ATOM 3393 C CA . LEU E 1 117 ? -29.855 3.474 11.853 1.00 37.13 117 LEU E CA 1
ATOM 3394 C C . LEU E 1 117 ? -30.784 4.463 11.127 1.00 37.69 117 LEU E C 1
ATOM 3395 O O . LEU E 1 117 ? -30.701 5.661 11.348 1.00 37.42 117 LEU E O 1
ATOM 3400 N N . ARG E 1 118 ? -31.659 3.961 10.259 1.00 46.27 118 ARG E N 1
ATOM 3401 C CA . ARG E 1 118 ? -32.547 4.815 9.470 1.00 46.40 118 ARG E CA 1
ATOM 3402 C C . ARG E 1 118 ? -33.292 5.789 10.352 1.00 43.73 118 ARG E C 1
ATOM 3403 O O . ARG E 1 118 ? -33.429 6.977 10.019 1.00 46.61 118 ARG E O 1
ATOM 3411 N N . GLU E 1 119 ? -33.787 5.300 11.476 1.00 41.71 119 GLU E N 1
ATOM 3412 C CA . GLU E 1 119 ? -34.576 6.157 12.336 1.00 44.52 119 GLU E CA 1
ATOM 3413 C C . GLU E 1 119 ? -33.683 7.065 13.149 1.00 40.02 119 GLU E C 1
ATOM 3414 O O . GLU E 1 119 ? -33.857 8.274 13.103 1.00 36.85 119 GLU E O 1
ATOM 3420 N N . PHE E 1 120 ? -32.717 6.499 13.877 1.00 33.91 120 PHE E N 1
ATOM 3421 C CA . PHE E 1 120 ? -31.900 7.309 14.780 1.00 33.14 120 PHE E CA 1
ATOM 3422 C C . PHE E 1 120 ? -30.933 8.257 14.045 1.00 31.59 120 PHE E C 1
ATOM 3423 O O . PHE E 1 120 ? -30.598 9.314 14.578 1.00 27.83 120 PHE E O 1
ATOM 3431 N N . GLU E 1 121 ? -30.515 7.913 12.831 1.00 37.21 121 GLU E N 1
ATOM 3432 C CA . GLU E 1 121 ? -29.708 8.869 12.039 1.00 43.71 121 GLU E CA 1
ATOM 3433 C C . GLU E 1 121 ? -30.413 10.239 11.830 1.00 42.43 121 GLU E C 1
ATOM 3434 O O . GLU E 1 121 ? -29.765 11.256 11.649 1.00 46.82 121 GLU E O 1
ATOM 3440 N N . ARG E 1 122 ? -31.730 10.276 11.911 1.00 44.04 122 ARG E N 1
ATOM 3441 C CA . ARG E 1 122 ? -32.470 11.533 11.751 1.00 47.47 122 ARG E CA 1
ATOM 3442 C C . ARG E 1 122 ? -32.216 12.487 12.909 1.00 47.25 122 ARG E C 1
ATOM 3443 O O . ARG E 1 122 ? -32.530 13.667 12.807 1.00 47.42 122 ARG E O 1
ATOM 3451 N N . ILE E 1 123 ? -31.629 12.005 14.007 1.00 44.39 123 ILE E N 1
ATOM 3452 C CA . ILE E 1 123 ? -31.554 12.807 15.219 1.00 43.94 123 ILE E CA 1
ATOM 3453 C C . ILE E 1 123 ? -30.365 13.736 15.131 1.00 44.95 123 ILE E C 1
ATOM 3454 O O . ILE E 1 123 ? -29.221 13.248 15.023 1.00 42.24 123 ILE E O 1
ATOM 3459 N N . PRO E 1 124 ? -30.612 15.068 15.230 1.00 48.47 124 PRO E N 1
ATOM 3460 C CA . PRO E 1 124 ? -29.514 16.030 15.207 1.00 50.38 124 PRO E CA 1
ATOM 3461 C C . PRO E 1 124 ? -28.521 15.802 16.344 1.00 52.50 124 PRO E C 1
ATOM 3462 O O . PRO E 1 124 ? -28.935 15.752 17.505 1.00 52.26 124 PRO E O 1
ATOM 3466 N N . GLY E 1 125 ? -27.232 15.649 16.014 1.00 46.59 125 GLY E N 1
ATOM 3467 C CA . GLY E 1 125 ? -26.152 15.634 17.023 1.00 44.70 125 GLY E CA 1
ATOM 3468 C C . GLY E 1 125 ? -25.917 14.296 17.726 1.00 41.27 125 GLY E C 1
ATOM 3469 O O . GLY E 1 125 ? -25.213 14.207 18.718 1.00 46.42 125 GLY E O 1
ATOM 3470 N N . ILE E 1 126 ? -26.513 13.248 17.213 1.00 37.61 126 ILE E N 1
ATOM 3471 C CA . ILE E 1 126 ? -26.357 11.916 17.799 1.00 40.45 126 ILE E CA 1
ATOM 3472 C C . ILE E 1 126 ? -25.052 11.235 17.348 1.00 33.59 126 ILE E C 1
ATOM 3473 O O . ILE E 1 126 ? -24.618 11.388 16.187 1.00 31.57 126 ILE E O 1
ATOM 3478 N N . ARG E 1 127 ? -24.414 10.539 18.286 1.00 31.06 127 ARG E N 1
ATOM 3479 C CA . ARG E 1 127 ? -23.360 9.574 17.993 1.00 29.52 127 ARG E CA 1
ATOM 3480 C C . ARG E 1 127 ? -23.952 8.171 18.138 1.00 28.09 127 ARG E C 1
ATOM 3481 O O . ARG E 1 127 ? -24.632 7.884 19.095 1.00 28.59 127 ARG E O 1
ATOM 3489 N N . ILE E 1 128 ? -23.725 7.300 17.165 1.00 24.58 128 ILE E N 1
ATOM 3490 C CA . ILE E 1 128 ? -24.340 6.013 17.114 1.00 24.80 128 ILE E CA 1
ATOM 3491 C C . ILE E 1 128 ? -23.322 4.952 16.952 1.00 28.46 128 ILE E C 1
ATOM 3492 O O . ILE E 1 128 ? -22.366 5.112 16.190 1.00 27.53 128 ILE E O 1
ATOM 3497 N N . GLU E 1 129 ? -23.520 3.856 17.672 1.00 30.54 129 GLU E N 1
ATOM 3498 C CA . GLU E 1 129 ? -22.689 2.675 17.544 1.00 35.44 129 GLU E CA 1
ATOM 3499 C C . GLU E 1 129 ? -23.649 1.508 17.489 1.00 36.29 129 GLU E C 1
ATOM 3500 O O . GLU E 1 129 ? -24.595 1.425 18.279 1.00 44.04 129 GLU E O 1
ATOM 3506 N N . ASP E 1 130 ? -23.480 0.641 16.506 1.00 31.70 130 ASP E N 1
ATOM 3507 C CA . ASP E 1 130 ? -24.351 -0.495 16.319 1.00 32.80 130 ASP E CA 1
ATOM 3508 C C . ASP E 1 130 ? -23.595 -1.756 16.781 1.00 34.68 130 ASP E C 1
ATOM 3509 O O . ASP E 1 130 ? -22.471 -2.024 16.334 1.00 34.69 130 ASP E O 1
ATOM 3514 N N . TRP E 1 131 ? -24.156 -2.463 17.754 1.00 31.01 131 TRP E N 1
ATOM 3515 C CA . TRP E 1 131 ? -23.507 -3.683 18.286 1.00 35.22 131 TRP E CA 1
ATOM 3516 C C . TRP E 1 131 ? -23.919 -5.017 17.666 1.00 37.21 131 TRP E C 1
ATOM 3517 O O . TRP E 1 131 ? -23.334 -6.033 18.027 1.00 40.13 131 TRP E O 1
ATOM 3528 N N . CYS E 1 132 ? -24.871 -5.020 16.716 1.00 43.51 132 CYS E N 1
ATOM 3529 C CA . CYS E 1 132 ? -25.421 -6.269 16.161 1.00 49.57 132 CYS E CA 1
ATOM 3530 C C . CYS E 1 132 ? -24.592 -6.785 14.990 1.00 56.66 132 CYS E C 1
ATOM 3531 O O . CYS E 1 132 ? -23.472 -6.326 14.777 1.00 57.66 132 CYS E O 1
ATOM 3534 N N . SER F 2 1 ? -21.700 -10.081 36.865 1.00 62.21 46 SER F N 1
ATOM 3535 C CA . SER F 2 1 ? -21.076 -10.648 35.627 1.00 57.61 46 SER F CA 1
ATOM 3536 C C . SER F 2 1 ? -22.127 -10.890 34.598 1.00 49.22 46 SER F C 1
ATOM 3537 O O . SER F 2 1 ? -23.250 -11.205 34.950 1.00 46.34 46 SER F O 1
ATOM 3540 N N . TRP F 2 2 ? -21.760 -10.795 33.321 1.00 47.15 47 TRP F N 1
ATOM 3541 C CA . TRP F 2 2 ? -22.758 -10.988 32.255 1.00 42.14 47 TRP F CA 1
ATOM 3542 C C . TRP F 2 2 ? -22.867 -12.447 31.789 1.00 43.91 47 TRP F C 1
ATOM 3543 O O . TRP F 2 2 ? -23.944 -12.922 31.362 1.00 42.94 47 TRP F O 1
ATOM 3554 N N . ASP F 2 3 ? -21.769 -13.179 31.901 1.00 44.10 48 ASP F N 1
ATOM 3555 C CA . ASP F 2 3 ? -21.738 -14.556 31.436 1.00 48.13 48 ASP F CA 1
ATOM 3556 C C . ASP F 2 3 ? -22.866 -15.388 32.027 1.00 44.07 48 ASP F C 1
ATOM 3557 O O . ASP F 2 3 ? -23.582 -16.099 31.301 1.00 44.99 48 ASP F O 1
ATOM 3562 N N . SER F 2 4 ? -23.048 -15.246 33.334 1.00 47.28 49 SER F N 1
ATOM 3563 C CA . SER F 2 4 ? -24.107 -15.953 34.068 1.00 54.91 49 SER F CA 1
ATOM 3564 C C . SER F 2 4 ? -25.499 -15.687 33.464 1.00 52.81 49 SER F C 1
ATOM 3565 O O . SER F 2 4 ? -26.342 -16.589 33.368 1.00 49.67 49 SER F O 1
ATOM 3568 N N . TRP F 2 5 ? -25.712 -14.446 33.030 1.00 49.96 50 TRP F N 1
ATOM 3569 C CA . TRP F 2 5 ? -26.983 -14.056 32.494 1.00 43.16 50 TRP F CA 1
ATOM 3570 C C . TRP F 2 5 ? -27.113 -14.641 31.095 1.00 40.53 50 TRP F C 1
ATOM 3571 O O . TRP F 2 5 ? -28.184 -15.129 30.711 1.00 36.14 50 TRP F O 1
ATOM 3582 N N . PHE F 2 6 ? -26.021 -14.639 30.342 1.00 44.19 51 PHE F N 1
ATOM 3583 C CA . PHE F 2 6 ? -26.059 -15.179 28.976 1.00 49.28 51 PHE F CA 1
ATOM 3584 C C . PHE F 2 6 ? -26.310 -16.692 28.890 1.00 53.79 51 PHE F C 1
ATOM 3585 O O . PHE F 2 6 ? -27.007 -17.159 27.970 1.00 57.11 51 PHE F O 1
ATOM 3593 N N . ASP F 2 7 ? -25.794 -17.457 29.845 1.00 57.82 52 ASP F N 1
ATOM 3594 C CA . ASP F 2 7 ? -26.018 -18.917 29.805 1.00 60.66 52 ASP F CA 1
ATOM 3595 C C . ASP F 2 7 ? -27.421 -19.366 30.284 1.00 59.13 52 ASP F C 1
ATOM 3596 O O . ASP F 2 7 ? -27.785 -20.544 30.134 1.00 48.07 52 ASP F O 1
ATOM 3601 N N . GLY F 2 8 ? -28.202 -18.437 30.842 1.00 57.82 53 GLY F N 1
ATOM 3602 C CA . GLY F 2 8 ? -29.497 -18.765 31.404 1.00 56.87 53 GLY F CA 1
ATOM 3603 C C . GLY F 2 8 ? -30.489 -19.385 30.422 1.00 66.20 53 GLY F C 1
ATOM 3604 O O . GLY F 2 8 ? -30.207 -19.603 29.229 1.00 63.82 53 GLY F O 1
ATOM 3605 N N . GLU F 2 9 ? -31.663 -19.696 30.950 1.00 68.58 54 GLU F N 1
ATOM 3606 C CA . GLU F 2 9 ? -32.816 -19.967 30.112 1.00 68.15 54 GLU F CA 1
ATOM 3607 C C . GLU F 2 9 ? -33.375 -18.578 29.817 1.00 64.66 54 GLU F C 1
ATOM 3608 O O . GLU F 2 9 ? -33.692 -17.829 30.716 1.00 60.89 54 GLU F O 1
ATOM 3614 N N . GLY F 2 10 ? -33.460 -18.221 28.549 1.00 63.73 55 GLY F N 1
ATOM 3615 C CA . GLY F 2 10 ? -33.989 -16.932 28.177 1.00 55.93 55 GLY F CA 1
ATOM 3616 C C . GLY F 2 10 ? -35.508 -16.878 28.196 1.00 54.38 55 GLY F C 1
ATOM 3617 O O . GLY F 2 10 ? -36.206 -17.597 28.946 1.00 49.32 55 GLY F O 1
ATOM 3618 N N . ALA F 2 11 ? -36.027 -16.002 27.359 1.00 48.32 56 ALA F N 1
ATOM 3619 C CA . ALA F 2 11 ? -37.405 -15.635 27.463 1.00 50.14 56 ALA F CA 1
ATOM 3620 C C . ALA F 2 11 ? -38.257 -16.605 26.672 1.00 47.24 56 ALA F C 1
ATOM 3621 O O . ALA F 2 11 ? -37.767 -17.324 25.813 1.00 46.80 56 ALA F O 1
ATOM 3623 N N . SER F 2 12 ? -39.551 -16.611 26.944 1.00 48.98 57 SER F N 1
ATOM 3624 C CA . SER F 2 12 ? -40.450 -17.279 26.039 1.00 48.18 57 SER F CA 1
ATOM 3625 C C . SER F 2 12 ? -40.286 -16.719 24.593 1.00 53.29 57 SER F C 1
ATOM 3626 O O . SER F 2 12 ? -39.718 -15.621 24.330 1.00 48.38 57 SER F O 1
ATOM 3629 N N . THR F 2 13 ? -40.803 -17.495 23.656 1.00 47.98 58 THR F N 1
ATOM 3630 C CA . THR F 2 13 ? -40.590 -17.253 22.238 1.00 47.74 58 THR F CA 1
ATOM 3631 C C . THR F 2 13 ? -41.494 -16.131 21.724 1.00 45.73 58 THR F C 1
ATOM 3632 O O . THR F 2 13 ? -41.146 -15.426 20.783 1.00 48.55 58 THR F O 1
ATOM 3636 N N . ASP F 2 14 ? -42.672 -15.990 22.321 1.00 47.24 59 ASP F N 1
ATOM 3637 C CA . ASP F 2 14 ? -43.546 -14.869 21.992 1.00 52.39 59 ASP F CA 1
ATOM 3638 C C . ASP F 2 14 ? -43.006 -13.514 22.479 1.00 51.94 59 ASP F C 1
ATOM 3639 O O . ASP F 2 14 ? -43.555 -12.486 22.120 1.00 47.65 59 ASP F O 1
ATOM 3644 N N . PHE F 2 15 ? -41.959 -13.505 23.306 1.00 50.07 60 PHE F N 1
ATOM 3645 C CA . PHE F 2 15 ? -41.507 -12.264 23.940 1.00 47.26 60 PHE F CA 1
ATOM 3646 C C . PHE F 2 15 ? -41.124 -11.162 22.971 1.00 47.11 60 PHE F C 1
ATOM 3647 O O . PHE F 2 15 ? -40.105 -11.243 22.279 1.00 49.22 60 PHE F O 1
ATOM 3655 N N . MET F 2 16 ? -41.960 -10.130 22.964 1.00 49.52 61 MET F N 1
ATOM 3656 C CA . MET F 2 16 ? -41.764 -8.899 22.187 1.00 54.69 61 MET F CA 1
ATOM 3657 C C . MET F 2 16 ? -41.346 -9.118 20.755 1.00 55.39 61 MET F C 1
ATOM 3658 O O . MET F 2 16 ? -40.504 -8.385 20.221 1.00 58.60 61 MET F O 1
ATOM 3663 N N . SER F 2 17 ? -41.941 -10.124 20.131 1.00 61.05 62 SER F N 1
ATOM 3664 C CA . SER F 2 17 ? -41.728 -10.349 18.709 1.00 65.70 62 SER F CA 1
ATOM 3665 C C . SER F 2 17 ? -42.292 -9.132 17.965 1.00 66.59 62 SER F C 1
ATOM 3666 O O . SER F 2 17 ? -41.711 -8.682 16.987 1.00 71.77 62 SER F O 1
ATOM 3669 N N . THR F 2 18 ? -43.411 -8.605 18.470 1.00 68.68 63 THR F N 1
ATOM 3670 C CA . THR F 2 18 ? -43.845 -7.221 18.226 1.00 70.87 63 THR F CA 1
ATOM 3671 C C . THR F 2 18 ? -43.369 -6.280 19.363 1.00 80.21 63 THR F C 1
ATOM 3672 O O . THR F 2 18 ? -43.648 -6.551 20.548 1.00 77.71 63 THR F O 1
ATOM 3676 N N . ARG F 2 19 ? -42.668 -5.185 19.023 1.00 82.59 64 ARG F N 1
ATOM 3677 C CA . ARG F 2 19 ? -42.344 -4.125 20.019 1.00 80.92 64 ARG F CA 1
ATOM 3678 C C . ARG F 2 19 ? -43.571 -3.221 20.265 1.00 91.11 64 ARG F C 1
ATOM 3679 O O . ARG F 2 19 ? -44.023 -3.043 21.415 1.00 80.73 64 ARG F O 1
ATOM 3687 N N . GLU F 2 20 ? -44.092 -2.677 19.159 1.00 100.99 65 GLU F N 1
ATOM 3688 C CA . GLU F 2 20 ? -45.267 -1.790 19.135 1.00 100.02 65 GLU F CA 1
ATOM 3689 C C . GLU F 2 20 ? -44.994 -0.462 19.863 1.00 97.92 65 GLU F C 1
ATOM 3690 O O . GLU F 2 20 ? -44.995 -0.394 21.106 1.00 91.71 65 GLU F O 1
ATOM 3696 N N . GLN F 2 21 ? -44.767 0.583 19.063 1.00 86.07 66 GLN F N 1
ATOM 3697 C CA . GLN F 2 21 ? -44.451 1.920 19.553 1.00 73.18 66 GLN F CA 1
ATOM 3698 C C . GLN F 2 21 ? -45.486 2.930 18.984 1.00 73.35 66 GLN F C 1
ATOM 3699 O O . GLN F 2 21 ? -45.296 3.449 17.878 1.00 74.29 66 GLN F O 1
ATOM 3705 N N . PRO F 2 22 ? -46.587 3.210 19.733 1.00 70.32 67 PRO F N 1
ATOM 3706 C CA . PRO F 2 22 ? -47.656 4.071 19.182 1.00 72.55 67 PRO F CA 1
ATOM 3707 C C . PRO F 2 22 ? -47.214 5.512 18.937 1.00 71.62 67 PRO F C 1
ATOM 3708 O O . PRO F 2 22 ? -47.105 5.934 17.785 1.00 71.82 67 PRO F O 1
ATOM 3712 N N . MET G 1 1 ? -47.160 17.853 51.474 1.00 46.72 1 MET G N 1
ATOM 3713 C CA . MET G 1 1 ? -46.895 16.568 50.769 1.00 43.96 1 MET G CA 1
ATOM 3714 C C . MET G 1 1 ? -47.544 16.659 49.409 1.00 39.27 1 MET G C 1
ATOM 3715 O O . MET G 1 1 ? -48.582 17.303 49.286 1.00 32.56 1 MET G O 1
ATOM 3720 N N . LEU G 1 2 ? -46.959 16.002 48.401 1.00 35.01 2 LEU G N 1
ATOM 3721 C CA . LEU G 1 2 ? -47.536 16.043 47.055 1.00 30.62 2 LEU G CA 1
ATOM 3722 C C . LEU G 1 2 ? -48.817 15.183 47.006 1.00 27.38 2 LEU G C 1
ATOM 3723 O O . LEU G 1 2 ? -48.830 14.096 47.530 1.00 26.50 2 LEU G O 1
ATOM 3728 N N . LYS G 1 3 ? -49.855 15.669 46.330 1.00 29.50 3 LYS G N 1
ATOM 3729 C CA . LYS G 1 3 ? -51.125 14.953 46.157 1.00 28.68 3 LYS G CA 1
ATOM 3730 C C . LYS G 1 3 ? -51.537 14.791 44.663 1.00 25.36 3 LYS G C 1
ATOM 3731 O O . LYS G 1 3 ? -52.068 13.733 44.266 1.00 25.22 3 LYS G O 1
ATOM 3737 N N . PHE G 1 4 ? -51.297 15.817 43.856 1.00 23.80 4 PHE G N 1
ATOM 3738 C CA . PHE G 1 4 ? -51.855 15.902 42.509 1.00 25.66 4 PHE G CA 1
ATOM 3739 C C . PHE G 1 4 ? -50.746 15.987 41.464 1.00 21.96 4 PHE G C 1
ATOM 3740 O O . PHE G 1 4 ? -49.821 16.746 41.643 1.00 27.55 4 PHE G O 1
ATOM 3748 N N . MET G 1 5 ? -50.872 15.187 40.416 1.00 21.12 5 MET G N 1
ATOM 3749 C CA . MET G 1 5 ? -50.071 15.308 39.196 1.00 22.97 5 MET G CA 1
ATOM 3750 C C . MET G 1 5 ? -50.989 15.800 38.106 1.00 23.48 5 MET G C 1
ATOM 3751 O O . MET G 1 5 ? -51.977 15.119 37.791 1.00 24.95 5 MET G O 1
ATOM 3756 N N . LEU G 1 6 ? -50.681 16.998 37.597 1.00 22.04 6 LEU G N 1
ATOM 3757 C CA . LEU G 1 6 ? -51.404 17.650 36.527 1.00 23.77 6 LEU G CA 1
ATOM 3758 C C . LEU G 1 6 ? -51.108 16.991 35.226 1.00 24.72 6 LEU G C 1
ATOM 3759 O O . LEU G 1 6 ? -49.920 16.846 34.824 1.00 29.99 6 LEU G O 1
ATOM 3764 N N . ASP G 1 7 ? -52.148 16.549 34.561 1.00 24.38 7 ASP G N 1
ATOM 3765 C CA . ASP G 1 7 ? -51.936 15.928 33.254 1.00 29.00 7 ASP G CA 1
ATOM 3766 C C . ASP G 1 7 ? -51.559 16.988 32.206 1.00 24.78 7 ASP G C 1
ATOM 3767 O O . ASP G 1 7 ? -51.649 18.212 32.440 1.00 23.46 7 ASP G O 1
ATOM 3772 N N . THR G 1 8 ? -51.120 16.533 31.049 1.00 24.21 8 THR G N 1
ATOM 3773 C CA . THR G 1 8 ? -50.626 17.472 30.032 1.00 25.99 8 THR G CA 1
ATOM 3774 C C . THR G 1 8 ? -51.743 18.401 29.509 1.00 28.73 8 THR G C 1
ATOM 3775 O O . THR G 1 8 ? -51.528 19.634 29.372 1.00 25.00 8 THR G O 1
ATOM 3779 N N . ASN G 1 9 ? -52.934 17.848 29.268 1.00 29.28 9 ASN G N 1
ATOM 3780 C CA . ASN G 1 9 ? -54.054 18.729 28.830 1.00 34.13 9 ASN G CA 1
ATOM 3781 C C . ASN G 1 9 ? -54.440 19.810 29.838 1.00 28.77 9 ASN G C 1
ATOM 3782 O O . ASN G 1 9 ? -54.716 20.913 29.472 1.00 29.60 9 ASN G O 1
ATOM 3787 N N . THR G 1 10 ? -54.460 19.488 31.115 1.00 27.29 10 THR G N 1
ATOM 3788 C CA . THR G 1 10 ? -54.718 20.492 32.093 1.00 28.01 10 THR G CA 1
ATOM 3789 C C . THR G 1 10 ? -53.679 21.614 32.088 1.00 28.66 10 THR G C 1
ATOM 3790 O O . THR G 1 10 ? -54.021 22.820 32.175 1.00 28.02 10 THR G O 1
ATOM 3794 N N . CYS G 1 11 ? -52.397 21.255 31.982 1.00 26.84 11 CYS G N 1
ATOM 3795 C CA . CYS G 1 11 ? -51.356 22.289 31.861 1.00 24.62 11 CYS G CA 1
ATOM 3796 C C . CYS G 1 11 ? -51.528 23.163 30.624 1.00 25.50 11 CYS G C 1
ATOM 3797 O O . CYS G 1 11 ? -51.360 24.395 30.698 1.00 22.04 11 CYS G O 1
ATOM 3800 N N . ILE G 1 12 ? -51.809 22.542 29.479 1.00 25.85 12 ILE G N 1
ATOM 3801 C CA . ILE G 1 12 ? -51.925 23.289 28.252 1.00 28.51 12 ILE G CA 1
ATOM 3802 C C . ILE G 1 12 ? -53.092 24.257 28.364 1.00 29.94 12 ILE G C 1
ATOM 3803 O O . ILE G 1 12 ? -52.950 25.455 28.117 1.00 33.34 12 ILE G O 1
ATOM 3808 N N . PHE G 1 13 ? -54.246 23.745 28.757 1.00 32.36 13 PHE G N 1
ATOM 3809 C CA . PHE G 1 13 ? -55.423 24.612 28.945 1.00 30.71 13 PHE G CA 1
ATOM 3810 C C . PHE G 1 13 ? -55.146 25.764 29.875 1.00 31.67 13 PHE G C 1
ATOM 3811 O O . PHE G 1 13 ? -55.513 26.960 29.605 1.00 32.15 13 PHE G O 1
ATOM 3819 N N . THR G 1 14 ? -54.459 25.453 30.960 1.00 32.10 14 THR G N 1
ATOM 3820 C CA . THR G 1 14 ? -54.184 26.484 31.916 1.00 29.94 14 THR G CA 1
ATOM 3821 C C . THR G 1 14 ? -53.203 27.534 31.369 1.00 35.66 14 THR G C 1
ATOM 3822 O O . THR G 1 14 ? -53.354 28.751 31.654 1.00 33.95 14 THR G O 1
ATOM 3826 N N . ILE G 1 15 ? -52.176 27.092 30.636 1.00 30.40 15 ILE G N 1
ATOM 3827 C CA . ILE G 1 15 ? -51.224 28.030 30.110 1.00 32.73 15 ILE G CA 1
ATOM 3828 C C . ILE G 1 15 ? -51.912 28.881 29.046 1.00 32.95 15 ILE G C 1
ATOM 3829 O O . ILE G 1 15 ? -51.702 30.053 29.019 1.00 37.67 15 ILE G O 1
ATOM 3834 N N . LYS G 1 16 ? -52.773 28.320 28.211 1.00 35.62 16 LYS G N 1
ATOM 3835 C CA . LYS G 1 16 ? -53.301 29.115 27.083 1.00 37.77 16 LYS G CA 1
ATOM 3836 C C . LYS G 1 16 ? -54.362 30.105 27.571 1.00 41.90 16 LYS G C 1
ATOM 3837 O O . LYS G 1 16 ? -54.506 31.201 27.015 1.00 42.39 16 LYS G O 1
ATOM 3843 N N . ASN G 1 17 ? -55.131 29.709 28.579 1.00 40.66 17 ASN G N 1
ATOM 3844 C CA . ASN G 1 17 ? -56.344 30.451 28.945 1.00 41.06 17 ASN G CA 1
ATOM 3845 C C . ASN G 1 17 ? -56.305 31.137 30.309 1.00 44.36 17 ASN G C 1
ATOM 3846 O O . ASN G 1 17 ? -57.128 31.997 30.555 1.00 45.95 17 ASN G O 1
ATOM 3851 N N . LYS G 1 18 ? -55.386 30.724 31.195 1.00 41.12 18 LYS G N 1
ATOM 3852 C CA . LYS G 1 18 ? -55.239 31.303 32.533 1.00 39.81 18 LYS G CA 1
ATOM 3853 C C . LYS G 1 18 ? -56.591 31.558 33.156 1.00 41.90 18 LYS G C 1
ATOM 3854 O O . LYS G 1 18 ? -56.894 32.675 33.502 1.00 42.95 18 LYS G O 1
ATOM 3860 N N . PRO G 1 19 ? -57.410 30.502 33.299 1.00 41.82 19 PRO G N 1
ATOM 3861 C CA . PRO G 1 19 ? -58.766 30.726 33.752 1.00 40.19 19 PRO G CA 1
ATOM 3862 C C . PRO G 1 19 ? -58.914 30.782 35.277 1.00 40.68 19 PRO G C 1
ATOM 3863 O O . PRO G 1 19 ? -58.104 30.267 36.049 1.00 31.69 19 PRO G O 1
ATOM 3867 N N . GLU G 1 20 ? -59.962 31.448 35.703 1.00 39.86 20 GLU G N 1
ATOM 3868 C CA . GLU G 1 20 ? -60.110 31.778 37.101 1.00 43.27 20 GLU G CA 1
ATOM 3869 C C . GLU G 1 20 ? -60.418 30.591 38.006 1.00 40.07 20 GLU G C 1
ATOM 3870 O O . GLU G 1 20 ? -59.935 30.530 39.131 1.00 45.02 20 GLU G O 1
ATOM 3876 N N . HIS G 1 21 ? -61.199 29.637 37.531 1.00 42.32 21 HIS G N 1
ATOM 3877 C CA . HIS G 1 21 ? -61.477 28.433 38.338 1.00 45.11 21 HIS G CA 1
ATOM 3878 C C . HIS G 1 21 ? -60.227 27.567 38.535 1.00 44.74 21 HIS G C 1
ATOM 3879 O O . HIS G 1 21 ? -60.170 26.798 39.484 1.00 43.11 21 HIS G O 1
ATOM 3886 N N . ILE G 1 22 ? -59.252 27.640 37.626 1.00 41.09 22 ILE G N 1
ATOM 3887 C CA . ILE G 1 22 ? -58.029 26.839 37.817 1.00 39.16 22 ILE G CA 1
ATOM 3888 C C . ILE G 1 22 ? -57.173 27.557 38.836 1.00 39.72 22 ILE G C 1
ATOM 3889 O O . ILE G 1 22 ? -56.685 26.931 39.762 1.00 38.69 22 ILE G O 1
ATOM 3894 N N . ARG G 1 23 ? -57.052 28.881 38.725 1.00 41.11 23 ARG G N 1
ATOM 3895 C CA . ARG G 1 23 ? -56.329 29.667 39.736 1.00 42.42 23 ARG G CA 1
ATOM 3896 C C . ARG G 1 23 ? -56.855 29.374 41.153 1.00 39.51 23 ARG G C 1
ATOM 3897 O O . ARG G 1 23 ? -56.092 29.274 42.074 1.00 37.00 23 ARG G O 1
ATOM 3905 N N . GLU G 1 24 ? -58.169 29.226 41.300 1.00 39.59 24 GLU G N 1
ATOM 3906 C CA . GLU G 1 24 ? -58.790 28.934 42.573 1.00 38.82 24 GLU G CA 1
ATOM 3907 C C . GLU G 1 24 ? -58.316 27.573 43.081 1.00 36.44 24 GLU G C 1
ATOM 3908 O O . GLU G 1 24 ? -58.001 27.427 44.256 1.00 35.08 24 GLU G O 1
ATOM 3914 N N . ARG G 1 25 ? -58.250 26.581 42.197 1.00 30.23 25 ARG G N 1
ATOM 3915 C CA . ARG G 1 25 ? -57.782 25.255 42.593 1.00 33.57 25 ARG G CA 1
ATOM 3916 C C . ARG G 1 25 ? -56.260 25.289 42.920 1.00 28.37 25 ARG G C 1
ATOM 3917 O O . ARG G 1 25 ? -55.810 24.622 43.847 1.00 30.47 25 ARG G O 1
ATOM 3925 N N . PHE G 1 26 ? -55.511 26.066 42.162 1.00 26.41 26 PHE G N 1
ATOM 3926 C CA . PHE G 1 26 ? -54.053 26.179 42.354 1.00 28.66 26 PHE G CA 1
ATOM 3927 C C . PHE G 1 26 ? -53.748 26.861 43.655 1.00 32.60 26 PHE G C 1
ATOM 3928 O O . PHE G 1 26 ? -52.887 26.392 44.412 1.00 40.17 26 PHE G O 1
ATOM 3936 N N . ASN G 1 27 ? -54.470 27.944 43.962 1.00 33.65 27 ASN G N 1
ATOM 3937 C CA . ASN G 1 27 ? -54.298 28.613 45.244 1.00 37.53 27 ASN G CA 1
ATOM 3938 C C . ASN G 1 27 ? -54.652 27.715 46.412 1.00 37.44 27 ASN G C 1
ATOM 3939 O O . ASN G 1 27 ? -53.953 27.674 47.374 1.00 41.19 27 ASN G O 1
ATOM 3944 N N . LEU G 1 28 ? -55.744 26.983 46.322 1.00 38.99 28 LEU G N 1
ATOM 3945 C CA . LEU G 1 28 ? -56.069 26.026 47.354 1.00 39.80 28 LEU G CA 1
ATOM 3946 C C . LEU G 1 28 ? -55.012 24.910 47.553 1.00 38.84 28 LEU G C 1
ATOM 3947 O O . LEU G 1 28 ? -54.879 24.395 48.646 1.00 39.32 28 LEU G O 1
ATOM 3952 N N . ASN G 1 29 ? -54.346 24.478 46.484 1.00 32.61 29 ASN G N 1
ATOM 3953 C CA . ASN G 1 29 ? -53.490 23.311 46.553 1.00 33.27 29 ASN G CA 1
ATOM 3954 C C . ASN G 1 29 ? -51.988 23.619 46.369 1.00 32.99 29 ASN G C 1
ATOM 3955 O O . ASN G 1 29 ? -51.202 22.778 45.910 1.00 33.85 29 ASN G O 1
ATOM 3960 N N . THR G 1 30 ? -51.608 24.830 46.713 1.00 32.37 30 THR G N 1
ATOM 3961 C CA . THR G 1 30 ? -50.250 25.304 46.509 1.00 37.82 30 THR G CA 1
ATOM 3962 C C . THR G 1 30 ? -49.307 24.370 47.253 1.00 33.74 30 THR G C 1
ATOM 3963 O O . THR G 1 30 ? -49.633 23.947 48.348 1.00 33.00 30 THR G O 1
ATOM 3967 N N . SER G 1 31 ? -48.163 24.053 46.647 1.00 33.97 31 SER G N 1
ATOM 3968 C CA . SER G 1 31 ? -47.156 23.123 47.252 1.00 32.26 31 SER G CA 1
ATOM 3969 C C . SER G 1 31 ? -47.546 21.662 47.256 1.00 31.62 31 SER G C 1
ATOM 3970 O O . SER G 1 31 ? -46.768 20.833 47.682 1.00 26.26 31 SER G O 1
ATOM 3973 N N . ARG G 1 32 ? -48.736 21.348 46.747 1.00 29.23 32 ARG G N 1
ATOM 3974 C CA . ARG G 1 32 ? -49.184 19.974 46.654 1.00 29.67 32 ARG G CA 1
ATOM 3975 C C . ARG G 1 32 ? -49.297 19.433 45.216 1.00 26.80 32 ARG G C 1
ATOM 3976 O O . ARG G 1 32 ? -49.739 18.288 45.032 1.00 25.03 32 ARG G O 1
ATOM 3984 N N . MET G 1 33 ? -48.863 20.221 44.232 1.00 23.75 33 MET G N 1
ATOM 3985 C CA . MET G 1 33 ? -49.017 19.890 42.834 1.00 23.07 33 MET G CA 1
ATOM 3986 C C . MET G 1 33 ? -47.673 19.649 42.151 1.00 25.08 33 MET G C 1
ATOM 3987 O O . MET G 1 33 ? -46.645 20.230 42.507 1.00 24.80 33 MET G O 1
ATOM 3992 N N . CYS G 1 34 ? -47.705 18.756 41.171 1.00 24.10 34 CYS G N 1
ATOM 3993 C CA . CYS G 1 34 ? -46.538 18.449 40.385 1.00 23.67 34 CYS G CA 1
ATOM 3994 C C . CYS G 1 34 ? -46.927 18.079 38.968 1.00 24.71 34 CYS G C 1
ATOM 3995 O O . CYS G 1 34 ? -48.131 17.942 38.646 1.00 24.79 34 CYS G O 1
ATOM 3998 N N . ILE G 1 35 ? -45.926 18.040 38.111 1.00 22.40 35 ILE G N 1
ATOM 3999 C CA . ILE G 1 35 ? -46.024 17.424 36.829 1.00 20.68 35 ILE G CA 1
ATOM 4000 C C . ILE G 1 35 ? -44.897 16.470 36.645 1.00 20.14 35 ILE G C 1
ATOM 4001 O O . ILE G 1 35 ? -43.811 16.582 37.304 1.00 22.31 35 ILE G O 1
ATOM 4006 N N . SER G 1 36 ? -45.174 15.489 35.809 1.00 20.48 36 SER G N 1
ATOM 4007 C CA . SER G 1 36 ? -44.191 14.546 35.342 1.00 22.09 36 SER G CA 1
ATOM 4008 C C . SER G 1 36 ? -43.251 15.217 34.362 1.00 20.99 36 SER G C 1
ATOM 4009 O O . SER G 1 36 ? -43.670 16.079 33.606 1.00 22.09 36 SER G O 1
ATOM 4012 N N . SER G 1 37 ? -41.974 14.798 34.360 1.00 21.68 37 SER G N 1
ATOM 4013 C CA . SER G 1 37 ? -41.047 15.283 33.349 1.00 19.52 37 SER G CA 1
ATOM 4014 C C . SER G 1 37 ? -41.527 14.990 31.924 1.00 19.56 37 SER G C 1
ATOM 4015 O O . SER G 1 37 ? -41.149 15.687 30.974 1.00 18.88 37 SER G O 1
ATOM 4018 N N . ILE G 1 38 ? -42.328 13.935 31.755 1.00 20.74 38 ILE G N 1
ATOM 4019 C CA . ILE G 1 38 ? -42.926 13.627 30.437 1.00 22.71 38 ILE G CA 1
ATOM 4020 C C . ILE G 1 38 ? -43.755 14.851 29.980 1.00 22.46 38 ILE G C 1
ATOM 4021 O O . ILE G 1 38 ? -43.669 15.285 28.835 1.00 20.80 38 ILE G O 1
ATOM 4026 N N . THR G 1 39 ? -44.555 15.383 30.904 1.00 22.24 39 THR G N 1
ATOM 4027 C CA . THR G 1 39 ? -45.350 16.548 30.593 1.00 22.02 39 THR G CA 1
ATOM 4028 C C . THR G 1 39 ? -44.493 17.761 30.353 1.00 22.19 39 THR G C 1
ATOM 4029 O O . THR G 1 39 ? -44.812 18.555 29.515 1.00 23.58 39 THR G O 1
ATOM 4033 N N . LEU G 1 40 ? -43.358 17.872 31.038 1.00 21.75 40 LEU G N 1
ATOM 4034 C CA . LEU G 1 40 ? -42.489 18.981 30.755 1.00 22.16 40 LEU G CA 1
ATOM 4035 C C . LEU G 1 40 ? -41.929 18.877 29.342 1.00 21.06 40 LEU G C 1
ATOM 4036 O O . LEU G 1 40 ? -41.880 19.862 28.604 1.00 23.02 40 LEU G O 1
ATOM 4041 N N . MET G 1 41 ? -41.564 17.695 28.921 1.00 21.58 41 MET G N 1
ATOM 4042 C CA . MET G 1 41 ? -41.108 17.483 27.558 1.00 21.34 41 MET G CA 1
ATOM 4043 C C . MET G 1 41 ? -42.152 17.995 26.539 1.00 22.67 41 MET G C 1
ATOM 4044 O O . MET G 1 41 ? -41.824 18.689 25.556 1.00 23.62 41 MET G O 1
ATOM 4049 N N . GLU G 1 42 ? -43.417 17.661 26.757 1.00 19.94 42 GLU G N 1
ATOM 4050 C CA . GLU G 1 42 ? -44.454 18.094 25.814 1.00 21.69 42 GLU G CA 1
ATOM 4051 C C . GLU G 1 42 ? -44.615 19.626 25.780 1.00 21.45 42 GLU G C 1
ATOM 4052 O O . GLU G 1 42 ? -44.780 20.209 24.728 1.00 23.11 42 GLU G O 1
ATOM 4058 N N . LEU G 1 43 ? -44.538 20.266 26.939 1.00 22.55 43 LEU G N 1
ATOM 4059 C CA . LEU G 1 43 ? -44.629 21.727 26.981 1.00 22.00 43 LEU G CA 1
ATOM 4060 C C . LEU G 1 43 ? -43.457 22.444 26.319 1.00 22.84 43 LEU G C 1
ATOM 4061 O O . LEU G 1 43 ? -43.631 23.467 25.602 1.00 22.63 43 LEU G O 1
ATOM 4066 N N . ILE G 1 44 ? -42.260 21.939 26.565 1.00 21.33 44 ILE G N 1
ATOM 4067 C CA . ILE G 1 44 ? -41.105 22.484 25.910 1.00 20.10 44 ILE G CA 1
ATOM 4068 C C . ILE G 1 44 ? -41.242 22.395 24.424 1.00 23.91 44 ILE G C 1
ATOM 4069 O O . ILE G 1 44 ? -40.984 23.393 23.698 1.00 28.02 44 ILE G O 1
ATOM 4074 N N . TYR G 1 45 ? -41.590 21.229 23.928 1.00 24.64 45 TYR G N 1
ATOM 4075 C CA . TYR G 1 45 ? -41.854 21.053 22.497 1.00 25.88 45 TYR G CA 1
ATOM 4076 C C . TYR G 1 45 ? -42.943 22.019 21.984 1.00 28.81 45 TYR G C 1
ATOM 4077 O O . TYR G 1 45 ? -42.808 22.601 20.907 1.00 30.08 45 TYR G O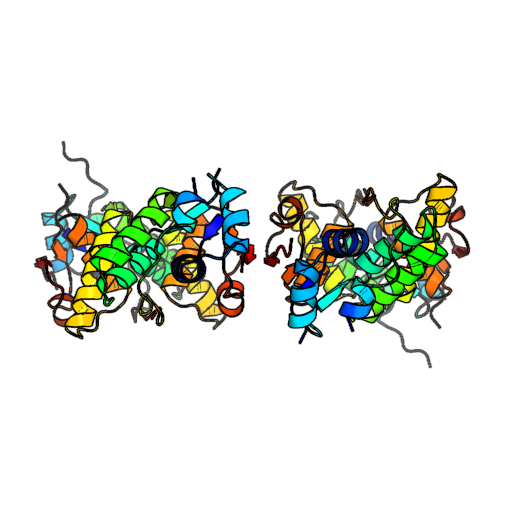 1
ATOM 4086 N N . GLY G 1 46 ? -44.000 22.224 22.775 1.00 29.11 46 GLY G N 1
ATOM 4087 C CA . GLY G 1 46 ? -45.067 23.109 22.353 1.00 31.00 46 GLY G CA 1
ATOM 4088 C C . GLY G 1 46 ? -44.519 24.495 22.156 1.00 32.34 46 GLY G C 1
ATOM 4089 O O . GLY G 1 46 ? -44.793 25.176 21.155 1.00 31.57 46 GLY G O 1
ATOM 4090 N N . ALA G 1 47 ? -43.768 24.924 23.162 1.00 31.47 47 ALA G N 1
ATOM 4091 C CA . ALA G 1 47 ? -43.175 26.241 23.136 1.00 31.87 47 ALA G CA 1
ATOM 4092 C C . ALA G 1 47 ? -42.214 26.384 21.975 1.00 31.74 47 ALA G C 1
ATOM 4093 O O . ALA G 1 47 ? -42.251 27.409 21.265 1.00 29.41 47 ALA G O 1
ATOM 4095 N N . GLU G 1 48 ? -41.354 25.389 21.781 1.00 32.59 48 GLU G N 1
ATOM 4096 C CA . GLU G 1 48 ? -40.263 25.516 20.814 1.00 34.05 48 GLU G CA 1
ATOM 4097 C C . GLU G 1 48 ? -40.747 25.432 19.364 1.00 37.92 48 GLU G C 1
ATOM 4098 O O . GLU G 1 48 ? -40.110 25.974 18.466 1.00 35.43 48 GLU G O 1
ATOM 4104 N N . LYS G 1 49 ? -41.869 24.771 19.127 1.00 33.46 49 LYS G N 1
ATOM 4105 C CA . LYS G 1 49 ? -42.400 24.700 17.782 1.00 38.21 49 LYS G CA 1
ATOM 4106 C C . LYS G 1 49 ? -43.368 25.857 17.471 1.00 36.03 49 LYS G C 1
ATOM 4107 O O . LYS G 1 49 ? -43.848 25.944 16.378 1.00 35.65 49 LYS G O 1
ATOM 4113 N N . SER G 1 50 ? -43.699 26.694 18.443 1.00 38.01 50 SER G N 1
ATOM 4114 C CA . SER G 1 50 ? -44.726 27.728 18.248 1.00 37.98 50 SER G CA 1
ATOM 4115 C C . SER G 1 50 ? -44.128 28.914 17.483 1.00 37.24 50 SER G C 1
ATOM 4116 O O . SER G 1 50 ? -42.923 28.991 17.261 1.00 38.66 50 SER G O 1
ATOM 4119 N N . LEU G 1 51 ? -44.968 29.859 17.117 1.00 41.89 51 LEU G N 1
ATOM 4120 C CA . LEU G 1 51 ? -44.505 31.045 16.395 1.00 44.44 51 LEU G CA 1
ATOM 4121 C C . LEU G 1 51 ? -43.811 32.032 17.341 1.00 46.95 51 LEU G C 1
ATOM 4122 O O . LEU G 1 51 ? -43.154 32.964 16.881 1.00 42.83 51 LEU G O 1
ATOM 4127 N N . ALA G 1 52 ? -43.941 31.832 18.657 1.00 41.48 52 ALA G N 1
ATOM 4128 C CA . ALA G 1 52 ? -43.347 32.752 19.629 1.00 39.37 52 ALA G CA 1
ATOM 4129 C C . ALA G 1 52 ? -42.562 32.008 20.711 1.00 39.31 52 ALA G C 1
ATOM 4130 O O . ALA G 1 52 ? -42.944 31.992 21.906 1.00 38.04 52 ALA G O 1
ATOM 4132 N N . PRO G 1 53 ? -41.462 31.383 20.291 1.00 42.59 53 PRO G N 1
ATOM 4133 C CA . PRO G 1 53 ? -40.757 30.446 21.163 1.00 40.35 53 PRO G CA 1
ATOM 4134 C C . PRO G 1 53 ? -40.239 31.060 22.445 1.00 38.21 53 PRO G C 1
ATOM 4135 O O . PRO G 1 53 ? -40.436 30.468 23.502 1.00 39.72 53 PRO G O 1
ATOM 4139 N N . GLU G 1 54 ? -39.648 32.254 22.400 1.00 38.31 54 GLU G N 1
ATOM 4140 C CA . GLU G 1 54 ? -39.042 32.861 23.600 1.00 39.67 54 GLU G CA 1
ATOM 4141 C C . GLU G 1 54 ? -40.167 33.204 24.550 1.00 37.59 54 GLU G C 1
ATOM 4142 O O . GLU G 1 54 ? -40.094 33.007 25.759 1.00 32.98 54 GLU G O 1
ATOM 4148 N N . ARG G 1 55 ? -41.223 33.763 23.982 1.00 38.40 55 ARG G N 1
ATOM 4149 C CA . ARG G 1 55 ? -42.337 34.209 24.772 1.00 37.10 55 ARG G CA 1
ATOM 4150 C C . ARG G 1 55 ? -42.976 33.003 25.462 1.00 31.99 55 ARG G C 1
ATOM 4151 O O . ARG G 1 55 ? -43.195 33.027 26.635 1.00 28.75 55 ARG G O 1
ATOM 4159 N N . ASN G 1 56 ? -43.274 31.963 24.704 1.00 31.80 56 ASN G N 1
ATOM 4160 C CA . ASN G 1 56 ? -43.940 30.811 25.238 1.00 29.17 56 ASN G CA 1
ATOM 4161 C C . ASN G 1 56 ? -43.092 30.035 26.254 1.00 28.61 56 ASN G C 1
ATOM 4162 O O . ASN G 1 56 ? -43.602 29.644 27.264 1.00 27.86 56 ASN G O 1
ATOM 4167 N N . LEU G 1 57 ? -41.787 29.904 26.009 1.00 29.96 57 LEU G N 1
ATOM 4168 C CA . LEU G 1 57 ? -40.860 29.260 26.954 1.00 28.64 57 LEU G CA 1
ATOM 4169 C C . LEU G 1 57 ? -40.867 29.956 28.280 1.00 29.43 57 LEU G C 1
ATOM 4170 O O . LEU G 1 57 ? -40.853 29.266 29.290 1.00 31.34 57 LEU G O 1
ATOM 4175 N N . ALA G 1 58 ? -40.919 31.305 28.308 1.00 29.93 58 ALA G N 1
ATOM 4176 C CA . ALA G 1 58 ? -40.916 32.017 29.566 1.00 27.50 58 ALA G CA 1
ATOM 4177 C C . ALA G 1 58 ? -42.225 31.819 30.318 1.00 30.10 58 ALA G C 1
ATOM 4178 O O . ALA G 1 58 ? -42.238 31.699 31.517 1.00 25.77 58 ALA G O 1
ATOM 4180 N N . VAL G 1 59 ? -43.336 31.768 29.612 1.00 28.62 59 VAL G N 1
ATOM 4181 C CA . VAL G 1 59 ? -44.567 31.416 30.278 1.00 29.40 59 VAL G CA 1
ATOM 4182 C C . VAL G 1 59 ? -44.527 30.003 30.882 1.00 30.04 59 VAL G C 1
ATOM 4183 O O . VAL G 1 59 ? -44.915 29.811 32.021 1.00 33.19 59 VAL G O 1
ATOM 4187 N N . VAL G 1 60 ? -44.080 29.025 30.110 1.00 27.43 60 VAL G N 1
ATOM 4188 C CA . VAL G 1 60 ? -43.922 27.679 30.641 1.00 29.75 60 VAL G CA 1
ATOM 4189 C C . VAL G 1 60 ? -42.944 27.609 31.834 1.00 28.20 60 VAL G C 1
ATOM 4190 O O . VAL G 1 60 ? -43.202 26.946 32.857 1.00 26.22 60 VAL G O 1
ATOM 4194 N N . GLU G 1 61 ? -41.845 28.330 31.724 1.00 30.74 61 GLU G N 1
ATOM 4195 C CA . GLU G 1 61 ? -40.897 28.367 32.811 1.00 33.97 61 GLU G CA 1
ATOM 4196 C C . GLU G 1 61 ? -41.520 28.943 34.075 1.00 33.81 61 GLU G C 1
ATOM 4197 O O . GLU G 1 61 ? -41.169 28.503 35.153 1.00 28.64 61 GLU G O 1
ATOM 4203 N N . GLY G 1 62 ? -42.350 29.982 33.944 1.00 29.32 62 GLY G N 1
ATOM 4204 C CA . GLY G 1 62 ? -42.982 30.578 35.138 1.00 29.48 62 GLY G CA 1
ATOM 4205 C C . GLY G 1 62 ? -43.918 29.549 35.783 1.00 32.14 62 GLY G C 1
ATOM 4206 O O . GLY G 1 62 ? -44.037 29.457 37.015 1.00 30.65 62 GLY G O 1
ATOM 4207 N N . PHE G 1 63 ? -44.563 28.742 34.933 1.00 27.42 63 PHE G N 1
ATOM 4208 C CA . PHE G 1 63 ? -45.514 27.776 35.391 1.00 28.33 63 PHE G CA 1
ATOM 4209 C C . PHE G 1 63 ? -44.781 26.706 36.156 1.00 28.79 63 PHE G C 1
ATOM 4210 O O . PHE G 1 63 ? -45.154 26.403 37.266 1.00 30.70 63 PHE G O 1
ATOM 4218 N N . ILE G 1 64 ? -43.721 26.132 35.571 1.00 32.97 64 ILE G N 1
ATOM 4219 C CA . ILE G 1 64 ? -43.070 25.022 36.225 1.00 34.57 64 ILE G CA 1
ATOM 4220 C C . ILE G 1 64 ? -42.296 25.412 37.452 1.00 32.38 64 ILE G C 1
ATOM 4221 O O . ILE G 1 64 ? -42.200 24.598 38.361 1.00 27.15 64 ILE G O 1
ATOM 4226 N N . SER G 1 65 ? -41.816 26.664 37.513 1.00 31.24 65 SER G N 1
ATOM 4227 C CA . SER G 1 65 ? -41.087 27.151 38.693 1.00 31.98 65 SER G CA 1
ATOM 4228 C C . SER G 1 65 ? -42.007 27.285 39.919 1.00 34.20 65 SER G C 1
ATOM 4229 O O . SER G 1 65 ? -41.538 27.435 41.049 1.00 31.18 65 SER G O 1
ATOM 4232 N N . ARG G 1 66 ? -43.325 27.241 39.717 1.00 29.84 66 ARG G N 1
ATOM 4233 C CA . ARG G 1 66 ? -44.246 27.417 40.863 1.00 33.42 66 ARG G CA 1
ATOM 4234 C C . ARG G 1 66 ? -44.741 26.111 41.429 1.00 29.95 66 ARG G C 1
ATOM 4235 O O . ARG G 1 66 ? -45.386 26.075 42.461 1.00 32.47 66 ARG G O 1
ATOM 4243 N N . LEU G 1 67 ? -44.407 25.018 40.761 1.00 32.21 67 LEU G N 1
ATOM 4244 C CA . LEU G 1 67 ? -44.683 23.688 41.274 1.00 31.96 67 LEU G CA 1
ATOM 4245 C C . LEU G 1 67 ? -43.489 22.782 41.027 1.00 32.10 67 LEU G C 1
ATOM 4246 O O . LEU G 1 67 ? -42.410 23.261 40.723 1.00 37.78 67 LEU G O 1
ATOM 4251 N N . GLU G 1 68 ? -43.676 21.478 41.168 1.00 31.31 68 GLU G N 1
ATOM 4252 C CA . GLU G 1 68 ? -42.576 20.539 41.147 1.00 33.88 68 GLU G CA 1
ATOM 4253 C C . GLU G 1 68 ? -42.664 19.660 39.935 1.00 25.23 68 GLU G C 1
ATOM 4254 O O . GLU G 1 68 ? -43.734 19.151 39.614 1.00 24.56 68 GLU G O 1
ATOM 4260 N N . VAL G 1 69 ? -41.524 19.444 39.300 1.00 22.60 69 VAL G N 1
ATOM 4261 C CA . VAL G 1 69 ? -41.403 18.483 38.203 1.00 24.54 69 VAL G CA 1
ATOM 4262 C C . VAL G 1 69 ? -40.758 17.183 38.716 1.00 24.86 69 VAL G C 1
ATOM 4263 O O . VAL G 1 69 ? -39.673 17.197 39.234 1.00 27.79 69 VAL G O 1
ATOM 4267 N N . LEU G 1 70 ? -41.431 16.058 38.616 1.00 25.13 70 LEU G N 1
ATOM 4268 C CA . LEU G 1 70 ? -40.849 14.814 39.089 1.00 23.96 70 LEU G CA 1
ATOM 4269 C C . LEU G 1 70 ? -40.193 14.028 37.990 1.00 24.68 70 LEU G C 1
ATOM 4270 O O . LEU G 1 70 ? -40.763 13.911 36.930 1.00 23.07 70 LEU G O 1
ATOM 4275 N N . ASP G 1 71 ? -38.954 13.557 38.225 1.00 23.82 71 ASP G N 1
ATOM 4276 C CA . ASP G 1 71 ? -38.296 12.656 37.305 1.00 24.69 71 ASP G CA 1
ATOM 4277 C C . ASP G 1 71 ? -39.093 11.389 37.068 1.00 22.06 71 ASP G C 1
ATOM 4278 O O . ASP G 1 71 ? -39.623 10.788 38.010 1.00 21.13 71 ASP G O 1
ATOM 4283 N N . TYR G 1 72 ? -39.091 10.914 35.828 1.00 20.05 72 TYR G N 1
ATOM 4284 C CA . TYR G 1 72 ? -39.729 9.660 35.493 1.00 20.04 72 TYR G CA 1
ATOM 4285 C C . TYR G 1 72 ? -38.715 8.577 35.773 1.00 21.20 72 TYR G C 1
ATOM 4286 O O . TYR G 1 72 ? -37.833 8.339 34.973 1.00 19.82 72 TYR G O 1
ATOM 4295 N N . ASP G 1 73 ? -38.858 7.911 36.924 1.00 23.51 73 ASP G N 1
ATOM 4296 C CA . ASP G 1 73 ? -37.832 7.104 37.533 1.00 22.35 73 ASP G CA 1
ATOM 4297 C C . ASP G 1 73 ? -38.199 5.634 37.381 1.00 26.17 73 ASP G C 1
ATOM 4298 O O . ASP G 1 73 ? -39.171 5.262 36.674 1.00 22.52 73 ASP G O 1
ATOM 4303 N N . THR G 1 74 ? -37.432 4.759 38.020 1.00 24.15 74 THR G N 1
ATOM 4304 C CA . THR G 1 74 ? -37.584 3.318 37.771 1.00 23.64 74 THR G CA 1
ATOM 4305 C C . THR G 1 74 ? -38.976 2.821 38.236 1.00 22.55 74 THR G C 1
ATOM 4306 O O . THR G 1 74 ? -39.556 2.021 37.553 1.00 16.42 74 THR G O 1
ATOM 4310 N N . GLN G 1 75 ? -39.470 3.271 39.396 1.00 21.35 75 GLN G N 1
ATOM 4311 C CA . GLN G 1 75 ? -40.839 2.937 39.844 1.00 21.20 75 GLN G CA 1
ATOM 4312 C C . GLN G 1 75 ? -41.953 3.441 38.920 1.00 22.04 75 GLN G C 1
ATOM 4313 O O . GLN G 1 75 ? -42.964 2.761 38.675 1.00 21.39 75 GLN G O 1
ATOM 4319 N N . ALA G 1 76 ? -41.782 4.630 38.367 1.00 22.11 76 ALA G N 1
ATOM 4320 C CA . ALA G 1 76 ? -42.734 5.064 37.364 1.00 22.05 76 ALA G CA 1
ATOM 4321 C C . ALA G 1 76 ? -42.729 4.139 36.139 1.00 22.50 76 ALA G C 1
ATOM 4322 O O . ALA G 1 76 ? -43.820 3.814 35.596 1.00 20.60 76 ALA G O 1
ATOM 4324 N N . ALA G 1 77 ? -41.526 3.731 35.689 1.00 18.89 77 ALA G N 1
ATOM 4325 C CA . ALA G 1 77 ? -41.425 2.960 34.465 1.00 20.51 77 ALA G CA 1
ATOM 4326 C C . ALA G 1 77 ? -42.102 1.639 34.664 1.00 21.00 77 ALA G C 1
ATOM 4327 O O . ALA G 1 77 ? -42.826 1.156 33.792 1.00 22.81 77 ALA G O 1
ATOM 4329 N N . ILE G 1 78 ? -41.821 1.007 35.784 1.00 23.22 78 ILE G N 1
ATOM 4330 C CA . ILE G 1 78 ? -42.388 -0.307 36.083 1.00 23.53 78 ILE G CA 1
ATOM 4331 C C . ILE G 1 78 ? -43.915 -0.269 36.164 1.00 22.90 78 ILE G C 1
ATOM 4332 O O . ILE G 1 78 ? -44.613 -1.089 35.513 1.00 25.93 78 ILE G O 1
ATOM 4337 N N . HIS G 1 79 ? -44.447 0.682 36.912 1.00 23.84 79 HIS G N 1
ATOM 4338 C CA . HIS G 1 79 ? -45.926 0.820 36.988 1.00 24.92 79 HIS G CA 1
ATOM 4339 C C . HIS G 1 79 ? -46.487 1.104 35.618 1.00 25.58 79 HIS G C 1
ATOM 4340 O O . HIS G 1 79 ? -47.540 0.610 35.257 1.00 27.20 79 HIS G O 1
ATOM 4347 N N . THR G 1 80 ? -45.762 1.858 34.804 1.00 22.65 80 THR G N 1
ATOM 4348 C CA . THR G 1 80 ? -46.290 2.146 33.490 1.00 23.72 80 THR G CA 1
ATOM 4349 C C . THR G 1 80 ? -46.355 0.871 32.644 1.00 27.76 80 THR G C 1
ATOM 4350 O O . THR G 1 80 ? -47.348 0.633 31.931 1.00 25.49 80 THR G O 1
ATOM 4354 N N . GLY G 1 81 ? -45.297 0.070 32.714 1.00 26.07 81 GLY G N 1
ATOM 4355 C CA . GLY G 1 81 ? -45.237 -1.183 31.961 1.00 29.42 81 GLY G CA 1
ATOM 4356 C C . GLY G 1 81 ? -46.350 -2.150 32.376 1.00 28.32 81 GLY G C 1
ATOM 4357 O O . GLY G 1 81 ? -46.904 -2.830 31.526 1.00 26.82 81 GLY G O 1
ATOM 4358 N N . GLN G 1 82 ? -46.626 -2.246 33.674 1.00 27.40 82 GLN G N 1
ATOM 4359 C CA . GLN G 1 82 ? -47.740 -3.056 34.179 1.00 31.98 82 GLN G CA 1
ATOM 4360 C C . GLN G 1 82 ? -49.062 -2.599 33.604 1.00 33.15 82 GLN G C 1
ATOM 4361 O O . GLN G 1 82 ? -49.769 -3.402 32.971 1.00 36.60 82 GLN G O 1
ATOM 4367 N N . ILE G 1 83 ? -49.373 -1.308 33.778 1.00 28.51 83 ILE G N 1
ATOM 4368 C CA . ILE G 1 83 ? -50.583 -0.713 33.214 1.00 33.64 83 ILE G CA 1
ATOM 4369 C C . ILE G 1 83 ? -50.753 -0.916 31.716 1.00 32.02 83 ILE G C 1
ATOM 4370 O O . ILE G 1 83 ? -51.866 -1.162 31.224 1.00 28.89 83 ILE G O 1
ATOM 4375 N N . ARG G 1 84 ? -49.685 -0.704 30.963 1.00 28.17 84 ARG G N 1
ATOM 4376 C CA . ARG G 1 84 ? -49.752 -0.959 29.518 1.00 30.66 84 ARG G CA 1
ATOM 4377 C C . ARG G 1 84 ? -50.135 -2.424 29.192 1.00 30.64 84 ARG G C 1
ATOM 4378 O O . ARG G 1 84 ? -50.947 -2.672 28.316 1.00 33.35 84 ARG G O 1
ATOM 4386 N N . ALA G 1 85 ? -49.516 -3.366 29.874 1.00 31.25 85 ALA G N 1
ATOM 4387 C CA . ALA G 1 85 ? -49.854 -4.794 29.740 1.00 36.87 85 ALA G CA 1
ATOM 4388 C C . ALA G 1 85 ? -51.336 -5.065 30.071 1.00 39.80 85 ALA G C 1
ATOM 4389 O O . ALA G 1 85 ? -52.001 -5.855 29.418 1.00 44.37 85 ALA G O 1
ATOM 4391 N N . GLU G 1 86 ? -51.852 -4.353 31.055 1.00 39.83 86 GLU G N 1
ATOM 4392 C CA . GLU G 1 86 ? -53.202 -4.539 31.542 1.00 38.53 86 GLU G CA 1
ATOM 4393 C C . GLU G 1 86 ? -54.220 -4.014 30.552 1.00 40.53 86 GLU G C 1
ATOM 4394 O O . GLU G 1 86 ? -55.188 -4.683 30.233 1.00 41.36 86 GLU G O 1
ATOM 4400 N N . LEU G 1 87 ? -53.972 -2.821 30.037 1.00 39.73 87 LEU G N 1
ATOM 4401 C CA . LEU G 1 87 ? -54.772 -2.243 28.965 1.00 39.43 87 LEU G CA 1
ATOM 4402 C C . LEU G 1 87 ? -54.726 -3.061 27.663 1.00 43.18 87 LEU G C 1
ATOM 4403 O O . LEU G 1 87 ? -55.690 -3.069 26.877 1.00 44.25 87 LEU G O 1
ATOM 4408 N N . ALA G 1 88 ? -53.592 -3.701 27.390 1.00 46.28 88 ALA G N 1
ATOM 4409 C CA . ALA G 1 88 ? -53.470 -4.542 26.205 1.00 49.17 88 ALA G CA 1
ATOM 4410 C C . ALA G 1 88 ? -54.357 -5.776 26.357 1.00 52.06 88 ALA G C 1
ATOM 4411 O O . ALA G 1 88 ? -54.906 -6.238 25.386 1.00 54.55 88 ALA G O 1
ATOM 4413 N N . ARG G 1 89 ? -54.498 -6.303 27.574 1.00 56.43 89 ARG G N 1
ATOM 4414 C CA . ARG G 1 89 ? -55.413 -7.437 27.824 1.00 58.55 89 ARG G CA 1
ATOM 4415 C C . ARG G 1 89 ? -56.881 -7.003 27.683 1.00 60.86 89 ARG G C 1
ATOM 4416 O O . ARG G 1 89 ? -57.671 -7.710 27.080 1.00 63.64 89 ARG G O 1
ATOM 4424 N N . LYS G 1 90 ? -57.232 -5.824 28.189 1.00 60.79 90 LYS G N 1
ATOM 4425 C CA . LYS G 1 90 ? -58.601 -5.323 28.070 1.00 60.79 90 LYS G CA 1
ATOM 4426 C C . LYS G 1 90 ? -58.857 -4.589 26.746 1.00 58.97 90 LYS G C 1
ATOM 4427 O O . LYS G 1 90 ? -59.986 -4.185 26.484 1.00 53.25 90 LYS G O 1
ATOM 4433 N N . GLY G 1 91 ? -57.823 -4.426 25.923 1.00 54.79 91 GLY G N 1
ATOM 4434 C CA . GLY G 1 91 ? -57.939 -3.718 24.648 1.00 51.20 91 GLY G CA 1
ATOM 4435 C C . GLY G 1 91 ? -58.350 -2.250 24.742 1.00 54.20 91 GLY G C 1
ATOM 4436 O O . GLY G 1 91 ? -59.028 -1.742 23.847 1.00 56.80 91 GLY G O 1
ATOM 4437 N N . THR G 1 92 ? -57.952 -1.564 25.817 1.00 55.52 92 THR G N 1
ATOM 4438 C CA . THR G 1 92 ? -58.257 -0.130 26.019 1.00 57.81 92 THR G CA 1
ATOM 4439 C C . THR G 1 92 ? -57.112 0.768 25.514 1.00 60.81 92 THR G C 1
ATOM 4440 O O . THR G 1 92 ? -56.030 0.791 26.112 1.00 57.91 92 THR G O 1
ATOM 4444 N N . PRO G 1 93 ? -57.360 1.554 24.453 1.00 66.59 93 PRO G N 1
ATOM 4445 C CA . PRO G 1 93 ? -56.310 2.405 23.866 1.00 62.37 93 PRO G CA 1
ATOM 4446 C C . PRO G 1 93 ? -56.038 3.672 24.689 1.00 55.60 93 PRO G C 1
ATOM 4447 O O . PRO G 1 93 ? -56.969 4.447 24.960 1.00 46.41 93 PRO G O 1
ATOM 4451 N N . VAL G 1 94 ? -54.781 3.875 25.100 1.00 40.34 94 VAL G N 1
ATOM 4452 C CA . VAL G 1 94 ? -54.417 5.132 25.738 1.00 36.01 94 VAL G CA 1
ATOM 4453 C C . VAL G 1 94 ? -53.136 5.603 25.077 1.00 32.41 94 VAL G C 1
ATOM 4454 O O . VAL G 1 94 ? -52.273 4.792 24.765 1.00 33.64 94 VAL G O 1
ATOM 4458 N N . GLY G 1 95 ? -53.033 6.904 24.837 1.00 28.99 95 GLY G N 1
ATOM 4459 C CA . GLY G 1 95 ? -51.894 7.427 24.165 1.00 28.02 95 GLY G CA 1
ATOM 4460 C C . GLY G 1 95 ? -50.636 7.182 24.995 1.00 26.77 95 GLY G C 1
ATOM 4461 O O . GLY G 1 95 ? -50.702 7.037 26.220 1.00 30.07 95 GLY G O 1
ATOM 4462 N N . PRO G 1 96 ? -49.489 7.144 24.345 1.00 27.39 96 PRO G N 1
ATOM 4463 C CA . PRO G 1 96 ? -48.205 6.818 25.020 1.00 26.77 96 PRO G CA 1
ATOM 4464 C C . PRO G 1 96 ? -47.823 7.714 26.181 1.00 24.77 96 PRO G C 1
ATOM 4465 O O . PRO G 1 96 ? -47.333 7.224 27.205 1.00 24.26 96 PRO G O 1
ATOM 4469 N N . TYR G 1 97 ? -48.016 9.029 26.006 1.00 22.88 97 TYR G N 1
ATOM 4470 C CA . TYR G 1 97 ? -47.623 9.957 27.018 1.00 24.93 97 TYR G CA 1
ATOM 4471 C C . TYR G 1 97 ? -48.584 9.847 28.194 1.00 24.58 97 TYR G C 1
ATOM 4472 O O . TYR G 1 97 ? -48.183 9.812 29.349 1.00 25.04 97 TYR G O 1
ATOM 4481 N N . ASP G 1 98 ? -49.857 9.684 27.896 1.00 24.22 98 ASP G N 1
ATOM 4482 C CA . ASP G 1 98 ? -50.853 9.569 28.934 1.00 24.51 98 ASP G CA 1
ATOM 4483 C C . ASP G 1 98 ? -50.626 8.314 29.736 1.00 24.98 98 ASP G C 1
ATOM 4484 O O . ASP G 1 98 ? -50.851 8.319 30.955 1.00 25.31 98 ASP G O 1
ATOM 4489 N N . GLN G 1 99 ? -50.222 7.224 29.091 1.00 24.72 99 GLN G N 1
ATOM 4490 C CA . GLN G 1 99 ? -49.938 6.032 29.870 1.00 26.21 99 GLN G CA 1
ATOM 4491 C C . GLN G 1 99 ? -48.780 6.303 30.857 1.00 27.27 99 GLN G C 1
ATOM 4492 O O . GLN G 1 99 ? -48.792 5.812 31.997 1.00 24.24 99 GLN G O 1
ATOM 4498 N N . MET G 1 100 ? -47.769 7.025 30.391 1.00 22.72 100 MET G N 1
ATOM 4499 C CA . MET G 1 100 ? -46.602 7.278 31.257 1.00 23.79 100 MET G CA 1
ATOM 4500 C C . MET G 1 100 ? -46.976 8.182 32.419 1.00 22.83 100 MET G C 1
ATOM 4501 O O . MET G 1 100 ? -46.540 7.974 33.541 1.00 23.66 100 MET G O 1
ATOM 4506 N N . ILE G 1 101 ? -47.785 9.199 32.166 1.00 23.79 101 ILE G N 1
ATOM 4507 C CA . ILE G 1 101 ? -48.252 10.087 33.240 1.00 24.28 101 ILE G CA 1
ATOM 4508 C C . ILE G 1 101 ? -49.059 9.301 34.308 1.00 26.63 101 ILE G C 1
ATOM 4509 O O . ILE G 1 101 ? -48.832 9.444 35.517 1.00 22.85 101 ILE G O 1
ATOM 4514 N N . ALA G 1 102 ? -49.968 8.443 33.848 1.00 24.75 102 ALA G N 1
ATOM 4515 C CA . ALA G 1 102 ? -50.752 7.566 34.764 1.00 27.80 102 ALA G CA 1
ATOM 4516 C C . ALA G 1 102 ? -49.872 6.627 35.556 1.00 27.02 102 ALA G C 1
ATOM 4517 O O . ALA G 1 102 ? -50.092 6.375 36.735 1.00 24.48 102 ALA G O 1
ATOM 4519 N N . GLY G 1 103 ? -48.885 6.059 34.870 1.00 27.22 103 GLY G N 1
ATOM 4520 C CA . GLY G 1 103 ? -47.956 5.197 35.529 1.00 23.38 103 GLY G CA 1
ATOM 4521 C C . GLY G 1 103 ? -47.170 5.935 36.598 1.00 23.67 103 GLY G C 1
ATOM 4522 O O . GLY G 1 103 ? -46.931 5.409 37.687 1.00 21.44 103 GLY G O 1
ATOM 4523 N N . HIS G 1 104 ? -46.668 7.105 36.245 1.00 19.62 104 HIS G N 1
ATOM 4524 C CA . HIS G 1 104 ? -45.887 7.896 37.170 1.00 20.57 104 HIS G CA 1
ATOM 4525 C C . HIS G 1 104 ? -46.733 8.263 38.403 1.00 21.06 104 HIS G C 1
ATOM 4526 O O . HIS G 1 104 ? -46.349 8.059 39.566 1.00 21.52 104 HIS G O 1
ATOM 4533 N N . ALA G 1 105 ? -47.930 8.759 38.155 1.00 21.53 105 ALA G N 1
ATOM 4534 C CA . ALA G 1 105 ? -48.795 9.130 39.275 1.00 20.56 105 ALA G CA 1
ATOM 4535 C C . ALA G 1 105 ? -49.056 7.971 40.178 1.00 22.00 105 ALA G C 1
ATOM 4536 O O . ALA G 1 105 ? -48.942 8.070 41.417 1.00 22.66 105 ALA G O 1
ATOM 4538 N N . GLY G 1 106 ? -49.369 6.839 39.569 1.00 23.61 106 GLY G N 1
ATOM 4539 C CA . GLY G 1 106 ? -49.643 5.630 40.294 1.00 25.60 106 GLY G CA 1
ATOM 4540 C C . GLY G 1 106 ? -48.453 5.180 41.103 1.00 26.01 106 GLY G C 1
ATOM 4541 O O . GLY G 1 106 ? -48.613 4.737 42.221 1.00 25.25 106 GLY G O 1
ATOM 4542 N N . SER G 1 107 ? -47.250 5.336 40.589 1.00 23.33 107 SER G N 1
ATOM 4543 C CA . SER G 1 107 ? -46.101 4.880 41.363 1.00 22.38 107 SER G CA 1
ATOM 4544 C C . SER G 1 107 ? -45.897 5.694 42.623 1.00 25.73 107 SER G C 1
ATOM 4545 O O . SER G 1 107 ? -45.237 5.247 43.541 1.00 28.67 107 SER G O 1
ATOM 4548 N N . ARG G 1 108 ? -46.405 6.914 42.635 1.00 28.79 108 ARG G N 1
ATOM 4549 C CA . ARG G 1 108 ? -46.300 7.786 43.767 1.00 35.03 108 ARG G CA 1
ATOM 4550 C C . ARG G 1 108 ? -47.586 7.925 44.592 1.00 31.38 108 ARG G C 1
ATOM 4551 O O . ARG G 1 108 ? -47.639 8.754 45.413 1.00 32.98 108 ARG G O 1
ATOM 4559 N N . GLY G 1 109 ? -48.617 7.175 44.291 1.00 33.56 109 GLY G N 1
ATOM 4560 C CA . GLY G 1 109 ? -49.942 7.346 44.875 1.00 31.94 109 GLY G CA 1
ATOM 4561 C C . GLY G 1 109 ? -50.563 8.725 44.696 1.00 31.17 109 GLY G C 1
ATOM 4562 O O . GLY G 1 109 ? -51.190 9.241 45.617 1.00 26.79 109 GLY G O 1
ATOM 4563 N N . LEU G 1 110 ? -50.438 9.313 43.515 1.00 25.49 110 LEU G N 1
ATOM 4564 C CA . LEU G 1 110 ? -50.885 10.664 43.324 1.00 27.60 110 LEU G CA 1
ATOM 4565 C C . LEU G 1 110 ? -52.166 10.651 42.539 1.00 29.77 110 LEU G C 1
ATOM 4566 O O . LEU G 1 110 ? -52.411 9.750 41.753 1.00 27.42 110 LEU G O 1
ATOM 4571 N N . VAL G 1 111 ? -52.961 11.682 42.748 1.00 29.63 111 VAL G N 1
ATOM 4572 C CA . VAL G 1 111 ? -54.171 11.876 41.977 1.00 29.06 111 VAL G CA 1
ATOM 4573 C C . VAL G 1 111 ? -53.834 12.534 40.633 1.00 25.58 111 VAL G C 1
ATOM 4574 O O . VAL G 1 111 ? -53.211 13.571 40.605 1.00 25.08 111 VAL G O 1
ATOM 4578 N N . VAL G 1 112 ? -54.290 11.963 39.514 1.00 23.38 112 VAL G N 1
ATOM 4579 C CA . VAL G 1 112 ? -54.122 12.637 38.224 1.00 25.17 112 VAL G CA 1
ATOM 4580 C C . VAL G 1 112 ? -55.208 13.672 38.029 1.00 25.34 112 VAL G C 1
ATOM 4581 O O . VAL G 1 112 ? -56.409 13.355 38.246 1.00 28.44 112 VAL G O 1
ATOM 4585 N N . VAL G 1 113 ? -54.807 14.909 37.746 1.00 23.03 113 VAL G N 1
ATOM 4586 C CA . VAL G 1 113 ? -55.751 15.972 37.443 1.00 26.52 113 VAL G CA 1
ATOM 4587 C C . VAL G 1 113 ? -55.913 16.119 35.928 1.00 29.74 113 VAL G C 1
ATOM 4588 O O . VAL G 1 113 ? -54.951 16.450 35.211 1.00 23.98 113 VAL G O 1
ATOM 4592 N N . THR G 1 114 ? -57.134 15.847 35.425 1.00 31.12 114 THR G N 1
ATOM 4593 C CA . THR G 1 114 ? -57.332 15.768 33.979 1.00 37.73 114 THR G CA 1
ATOM 4594 C C . THR G 1 114 ? -58.717 16.191 33.506 1.00 47.50 114 THR G C 1
ATOM 4595 O O . THR G 1 114 ? -59.720 15.971 34.222 1.00 43.80 114 THR G O 1
ATOM 4599 N N . ASN G 1 115 ? -58.707 16.706 32.265 1.00 50.93 115 ASN G N 1
ATOM 4600 C CA . ASN G 1 115 ? -59.860 17.245 31.520 1.00 60.54 115 ASN G CA 1
ATOM 4601 C C . ASN G 1 115 ? -60.648 16.151 30.830 1.00 64.62 115 ASN G C 1
ATOM 4602 O O . ASN G 1 115 ? -61.878 16.234 30.769 1.00 70.32 115 ASN G O 1
ATOM 4607 N N . ASN G 1 116 ? -59.934 15.158 30.267 1.00 65.69 116 ASN G N 1
ATOM 4608 C CA . ASN G 1 116 ? -60.566 14.077 29.467 1.00 66.35 116 ASN G CA 1
ATOM 4609 C C . ASN G 1 116 ? -60.588 12.682 30.123 1.00 60.60 116 ASN G C 1
ATOM 4610 O O . ASN G 1 116 ? -59.651 11.873 30.013 1.00 53.49 116 ASN G O 1
ATOM 4615 N N . LEU G 1 117 ? -61.732 12.409 30.734 1.00 54.06 117 LEU G N 1
ATOM 4616 C CA . LEU G 1 117 ? -61.909 11.320 31.666 1.00 58.05 117 LEU G CA 1
ATOM 4617 C C . LEU G 1 117 ? -61.923 9.984 30.958 1.00 58.70 117 LEU G C 1
ATOM 4618 O O . LEU G 1 117 ? -61.310 9.033 31.418 1.00 60.36 117 LEU G O 1
ATOM 4623 N N . ARG G 1 118 ? -62.595 9.900 29.821 1.00 66.45 118 ARG G N 1
ATOM 4624 C CA . ARG G 1 118 ? -62.734 8.605 29.180 1.00 73.55 118 ARG G CA 1
ATOM 4625 C C . ARG G 1 118 ? -61.473 8.194 28.403 1.00 67.91 118 ARG G C 1
ATOM 4626 O O . ARG G 1 118 ? -61.425 7.104 27.855 1.00 71.82 118 ARG G O 1
ATOM 4634 N N . GLU G 1 119 ? -60.447 9.052 28.395 1.00 62.79 119 GLU G N 1
ATOM 4635 C CA . GLU G 1 119 ? -59.072 8.628 28.097 1.00 57.93 119 GLU G CA 1
ATOM 4636 C C . GLU G 1 119 ? -58.474 7.953 29.357 1.00 53.44 119 GLU G C 1
ATOM 4637 O O . GLU G 1 119 ? -57.984 6.828 29.281 1.00 69.25 119 GLU G O 1
ATOM 4643 N N . PHE G 1 120 ? -58.568 8.595 30.518 1.00 43.27 120 PHE G N 1
ATOM 4644 C CA . PHE G 1 120 ? -57.927 8.082 31.733 1.00 40.39 120 PHE G CA 1
ATOM 4645 C C . PHE G 1 120 ? -58.715 7.122 32.611 1.00 39.93 120 PHE G C 1
ATOM 4646 O O . PHE G 1 120 ? -58.126 6.362 33.363 1.00 37.07 120 PHE G O 1
ATOM 4654 N N . GLU G 1 121 ? -60.041 7.179 32.561 1.00 44.46 121 GLU G N 1
ATOM 4655 C CA . GLU G 1 121 ? -60.848 6.506 33.566 1.00 46.40 121 GLU G CA 1
ATOM 4656 C C . GLU G 1 121 ? -60.861 5.015 33.372 1.00 47.20 121 GLU G C 1
ATOM 4657 O O . GLU G 1 121 ? -61.285 4.284 34.253 1.00 49.98 121 GLU G O 1
ATOM 4663 N N . ARG G 1 122 ? -60.395 4.572 32.215 1.00 49.66 122 ARG G N 1
ATOM 4664 C CA . ARG G 1 122 ? -60.140 3.162 32.000 1.00 56.72 122 ARG G CA 1
ATOM 4665 C C . ARG G 1 122 ? -58.795 2.648 32.505 1.00 52.99 122 ARG G C 1
ATOM 4666 O O . ARG G 1 122 ? -58.489 1.485 32.286 1.00 49.28 122 ARG G O 1
ATOM 4674 N N . ILE G 1 123 ? -57.983 3.475 33.162 1.00 47.31 123 ILE G N 1
ATOM 4675 C CA . ILE G 1 123 ? -56.702 2.959 33.695 1.00 46.75 123 ILE G CA 1
ATOM 4676 C C . ILE G 1 123 ? -56.904 2.381 35.087 1.00 49.31 123 ILE G C 1
ATOM 4677 O O . ILE G 1 123 ? -57.434 3.058 35.963 1.00 48.84 123 ILE G O 1
ATOM 4682 N N . PRO G 1 124 ? -56.515 1.110 35.287 1.00 53.84 124 PRO G N 1
ATOM 4683 C CA . PRO G 1 124 ? -56.716 0.476 36.602 1.00 54.52 124 PRO G CA 1
ATOM 4684 C C . PRO G 1 124 ? -55.784 1.039 37.694 1.00 52.91 124 PRO G C 1
ATOM 4685 O O . PRO G 1 124 ? -54.611 1.302 37.435 1.00 51.77 124 PRO G O 1
ATOM 4689 N N . GLY G 1 125 ? -56.322 1.256 38.892 1.00 50.52 125 GLY G N 1
ATOM 4690 C CA . GLY G 1 125 ? -55.541 1.779 40.004 1.00 47.66 125 GLY G CA 1
ATOM 4691 C C . GLY G 1 125 ? -55.559 3.296 40.072 1.00 44.35 125 GLY G C 1
ATOM 4692 O O . GLY G 1 125 ? -55.187 3.871 41.065 1.00 47.31 125 GLY G O 1
ATOM 4693 N N . ILE G 1 126 ? -56.042 3.949 39.020 1.00 42.13 126 ILE G N 1
ATOM 4694 C CA . ILE G 1 126 ? -55.949 5.397 38.901 1.00 38.85 126 ILE G CA 1
ATOM 4695 C C . ILE G 1 126 ? -56.950 6.141 39.797 1.00 37.23 126 ILE G C 1
ATOM 4696 O O . ILE G 1 126 ? -58.090 5.713 39.935 1.00 34.65 126 ILE G O 1
ATOM 4701 N N . ARG G 1 127 ? -56.498 7.231 40.403 1.00 32.46 127 ARG G N 1
ATOM 4702 C CA . ARG G 1 127 ? -57.331 8.202 41.094 1.00 37.28 127 ARG G CA 1
ATOM 4703 C C . ARG G 1 127 ? -57.335 9.449 40.267 1.00 36.29 127 ARG G C 1
ATOM 4704 O O . ARG G 1 127 ? -56.267 9.907 39.871 1.00 32.60 127 ARG G O 1
ATOM 4712 N N . ILE G 1 128 ? -58.506 10.018 40.011 1.00 33.43 128 ILE G N 1
ATOM 4713 C CA . ILE G 1 128 ? -58.631 11.106 39.050 1.00 38.01 128 ILE G CA 1
ATOM 4714 C C . ILE G 1 128 ? -59.430 12.229 39.656 1.00 38.36 128 ILE G C 1
ATOM 4715 O O . ILE G 1 128 ? -60.331 11.982 40.470 1.00 39.45 128 ILE G O 1
ATOM 4720 N N . GLU G 1 129 ? -59.076 13.456 39.282 1.00 37.40 129 GLU G N 1
ATOM 4721 C CA . GLU G 1 129 ? -59.901 14.640 39.568 1.00 37.94 129 GLU G CA 1
ATOM 4722 C C . GLU G 1 129 ? -59.952 15.498 38.292 1.00 38.01 129 GLU G C 1
ATOM 4723 O O . GLU G 1 129 ? -58.946 15.700 37.626 1.00 35.23 129 GLU G O 1
ATOM 4729 N N . ASP G 1 130 ? -61.135 16.006 37.967 1.00 33.63 130 ASP G N 1
ATOM 4730 C CA . ASP G 1 130 ? -61.300 16.950 36.890 1.00 35.75 130 ASP G CA 1
ATOM 4731 C C . ASP G 1 130 ? -61.460 18.337 37.429 1.00 36.34 130 ASP G C 1
ATOM 4732 O O . ASP G 1 130 ? -62.457 18.623 38.108 1.00 35.88 130 ASP G O 1
ATOM 4737 N N . TRP G 1 131 ? -60.528 19.221 37.091 1.00 33.12 131 TRP G N 1
ATOM 4738 C CA . TRP G 1 131 ? -60.608 20.578 37.545 1.00 35.16 131 TRP G CA 1
ATOM 4739 C C . TRP G 1 131 ? -61.241 21.529 36.518 1.00 37.42 131 TRP G C 1
ATOM 4740 O O . TRP G 1 131 ? -61.338 22.706 36.811 1.00 39.28 131 TRP G O 1
ATOM 4751 N N . CYS G 1 132 ? -61.614 21.020 35.336 1.00 38.07 132 CYS G N 1
ATOM 4752 C CA . CYS G 1 132 ? -62.220 21.782 34.218 1.00 50.04 132 CYS G CA 1
ATOM 4753 C C . CYS G 1 132 ? -61.251 22.762 33.485 1.00 55.50 132 CYS G C 1
ATOM 4754 O O . CYS G 1 132 ? -60.402 22.380 32.655 1.00 53.64 132 CYS G O 1
ATOM 4757 N N . ILE H 3 2 ? -42.617 28.130 56.858 1.00 54.70 40 ILE H N 1
ATOM 4758 C CA . ILE H 3 2 ? -42.778 26.745 57.416 1.00 56.92 40 ILE H CA 1
ATOM 4759 C C . ILE H 3 2 ? -42.794 25.787 56.235 1.00 56.95 40 ILE H C 1
ATOM 4760 O O . ILE H 3 2 ? -41.940 24.920 56.114 1.00 56.68 40 ILE H O 1
ATOM 4765 N N . THR H 3 3 ? -43.773 25.984 55.364 1.00 53.85 41 THR H N 1
ATOM 4766 C CA . THR H 3 3 ? -43.864 25.301 54.098 1.00 54.52 41 THR H CA 1
ATOM 4767 C C . THR H 3 3 ? -43.180 26.224 53.105 1.00 53.16 41 THR H C 1
ATOM 4768 O O . THR H 3 3 ? -43.623 27.353 52.900 1.00 54.63 41 THR H O 1
ATOM 4772 N N . PRO H 3 4 ? -42.074 25.781 52.506 1.00 48.35 42 PRO H N 1
ATOM 4773 C CA . PRO H 3 4 ? -41.527 26.717 51.524 1.00 46.31 42 PRO H CA 1
ATOM 4774 C C . PRO H 3 4 ? -42.477 26.799 50.349 1.00 48.87 42 PRO H C 1
ATOM 4775 O O . PRO H 3 4 ? -43.140 25.793 50.012 1.00 46.09 42 PRO H O 1
ATOM 4779 N N . VAL H 3 5 ? -42.557 27.983 49.741 1.00 49.39 43 VAL H N 1
ATOM 4780 C CA . VAL H 3 5 ? -43.442 28.202 48.592 1.00 50.94 43 VAL H CA 1
ATOM 4781 C C . VAL H 3 5 ? -42.715 28.939 47.466 1.00 50.76 43 VAL H C 1
ATOM 4782 O O . VAL H 3 5 ? -41.735 29.677 47.696 1.00 52.94 43 VAL H O 1
ATOM 4786 N N . GLY H 3 6 ? -43.183 28.714 46.246 1.00 48.07 44 GLY H N 1
ATOM 4787 C CA . GLY H 3 6 ? -42.641 29.408 45.086 1.00 49.35 44 GLY H CA 1
ATOM 4788 C C . GLY H 3 6 ? -43.165 30.830 45.047 1.00 47.89 44 GLY H C 1
ATOM 4789 O O . GLY H 3 6 ? -43.696 31.345 46.047 1.00 46.29 44 GLY H O 1
ATOM 4790 N N . GLU H 3 7 ? -42.994 31.486 43.902 1.00 46.45 45 GLU H N 1
ATOM 4791 C CA . GLU H 3 7 ? -43.654 32.773 43.666 1.00 43.42 45 GLU H CA 1
ATOM 4792 C C . GLU H 3 7 ? -45.134 32.523 43.605 1.00 38.04 45 GLU H C 1
ATOM 4793 O O . GLU H 3 7 ? -45.562 31.402 43.316 1.00 33.30 45 GLU H O 1
ATOM 4799 N N . SER H 3 8 ? -45.917 33.542 43.884 1.00 35.44 46 SER H N 1
ATOM 4800 C CA . SER H 3 8 ? -47.368 33.326 43.993 1.00 39.62 46 SER H CA 1
ATOM 4801 C C . SER H 3 8 ? -47.930 32.855 42.679 1.00 35.72 46 SER H C 1
ATOM 4802 O O . SER H 3 8 ? -47.493 33.261 41.569 1.00 36.41 46 SER H O 1
ATOM 4805 N N . TRP H 3 9 ? -48.886 31.956 42.781 1.00 39.17 47 TRP H N 1
ATOM 4806 C CA . TRP H 3 9 ? -49.690 31.660 41.603 1.00 39.75 47 TRP H CA 1
ATOM 4807 C C . TRP H 3 9 ? -50.377 32.889 40.971 1.00 37.89 47 TRP H C 1
ATOM 4808 O O . TRP H 3 9 ? -50.437 33.023 39.737 1.00 35.72 47 TRP H O 1
ATOM 4819 N N . ASP H 3 10 ? -50.852 33.800 41.809 1.00 40.74 48 ASP H N 1
ATOM 4820 C CA . ASP H 3 10 ? -51.530 35.021 41.321 1.00 40.52 48 ASP H CA 1
ATOM 4821 C C . ASP H 3 10 ? -50.612 35.850 40.436 1.00 39.90 48 ASP H C 1
ATOM 4822 O O . ASP H 3 10 ? -51.031 36.336 39.387 1.00 41.29 48 ASP H O 1
ATOM 4827 N N . SER H 3 11 ? -49.349 35.971 40.799 1.00 35.41 49 SER H N 1
ATOM 4828 C CA . SER H 3 11 ? -48.463 36.718 39.927 1.00 35.51 49 SER H CA 1
ATOM 4829 C C . SER H 3 11 ? -48.306 36.039 38.556 1.00 37.51 49 SER H C 1
ATOM 4830 O O . SER H 3 11 ? -48.106 36.707 37.544 1.00 40.44 49 SER H O 1
ATOM 4833 N N . TRP H 3 12 ? -48.387 34.713 38.503 1.00 37.95 50 TRP H N 1
ATOM 4834 C CA . TRP H 3 12 ? -48.309 34.056 37.223 1.00 33.81 50 TRP H CA 1
ATOM 4835 C C . TRP H 3 12 ? -49.629 34.200 36.419 1.00 32.25 50 TRP H C 1
ATOM 4836 O O . TRP H 3 12 ? -49.589 34.501 35.249 1.00 31.09 50 TRP H O 1
ATOM 4847 N N . PHE H 3 13 ? -50.798 33.990 37.021 1.00 31.89 51 PHE H N 1
ATOM 4848 C CA . PHE H 3 13 ? -52.053 34.199 36.264 1.00 34.69 51 PHE H CA 1
ATOM 4849 C C . PHE H 3 13 ? -52.238 35.613 35.692 1.00 37.98 51 PHE H C 1
ATOM 4850 O O . PHE H 3 13 ? -52.701 35.742 34.583 1.00 40.07 51 PHE H O 1
ATOM 4858 N N . ASP H 3 14 ? -51.811 36.657 36.398 1.00 42.46 52 ASP H N 1
ATOM 4859 C CA . ASP H 3 14 ? -51.851 38.013 35.813 1.00 48.04 52 ASP H CA 1
ATOM 4860 C C . ASP H 3 14 ? -50.718 38.336 34.829 1.00 48.12 52 ASP H C 1
ATOM 4861 O O . ASP H 3 14 ? -50.803 39.339 34.142 1.00 51.09 52 ASP H O 1
ATOM 4866 N N . GLY H 3 15 ? -49.625 37.584 34.805 1.00 49.30 53 GLY H N 1
ATOM 4867 C CA . GLY H 3 15 ? -48.479 37.965 33.951 1.00 50.52 53 GLY H CA 1
ATOM 4868 C C . GLY H 3 15 ? -48.691 37.841 32.439 1.00 50.07 53 GLY H C 1
ATOM 4869 O O . GLY H 3 15 ? -49.813 37.681 31.967 1.00 51.61 53 GLY H O 1
ATOM 4870 N N . GLU H 3 16 ? -47.593 37.930 31.684 1.00 54.70 54 GLU H N 1
ATOM 4871 C CA . GLU H 3 16 ? -47.559 37.631 30.224 1.00 60.70 54 GLU H CA 1
ATOM 4872 C C . GLU H 3 16 ? -48.334 36.339 29.859 1.00 53.91 54 GLU H C 1
ATOM 4873 O O . GLU H 3 16 ? -48.143 35.306 30.488 1.00 57.26 54 GLU H O 1
ATOM 4879 N N . GLY H 3 17 ? -49.227 36.420 28.871 1.00 46.97 55 GLY H N 1
ATOM 4880 C CA . GLY H 3 17 ? -49.946 35.252 28.346 1.00 42.67 55 GLY H CA 1
ATOM 4881 C C . GLY H 3 17 ? -49.150 34.581 27.223 1.00 38.77 55 GLY H C 1
ATOM 4882 O O . GLY H 3 17 ? -48.212 35.156 26.645 1.00 42.48 55 GLY H O 1
ATOM 4883 N N . ALA H 3 18 ? -49.518 33.355 26.929 1.00 34.84 56 ALA H N 1
ATOM 4884 C CA . ALA H 3 18 ? -48.970 32.632 25.792 1.00 37.29 56 ALA H CA 1
ATOM 4885 C C . ALA H 3 18 ? -49.494 33.230 24.474 1.00 39.19 56 ALA H C 1
ATOM 4886 O O . ALA H 3 18 ? -50.557 33.840 24.446 1.00 41.68 56 ALA H O 1
ATOM 4888 N N . SER H 3 19 ? -48.747 33.050 23.395 1.00 34.88 57 SER H N 1
ATOM 4889 C CA . SER H 3 19 ? -49.201 33.463 22.082 1.00 40.27 57 SER H CA 1
ATOM 4890 C C . SER H 3 19 ? -50.420 32.599 21.754 1.00 43.03 57 SER H C 1
ATOM 4891 O O . SER H 3 19 ? -50.543 31.475 22.241 1.00 44.90 57 SER H O 1
ATOM 4894 N N . THR H 3 20 ? -51.333 33.107 20.944 1.00 43.01 58 THR H N 1
ATOM 4895 C CA . THR H 3 20 ? -52.582 32.371 20.763 1.00 38.51 58 THR H CA 1
ATOM 4896 C C . THR H 3 20 ? -52.415 30.994 20.049 1.00 34.54 58 THR H C 1
ATOM 4897 O O . THR H 3 20 ? -53.253 30.104 20.198 1.00 37.56 58 THR H O 1
ATOM 4901 N N . ASP H 3 21 ? -51.340 30.809 19.292 1.00 35.85 59 ASP H N 1
ATOM 4902 C CA . ASP H 3 21 ? -51.108 29.552 18.588 1.00 38.68 59 ASP H CA 1
ATOM 4903 C C . ASP H 3 21 ? -50.503 28.454 19.482 1.00 39.97 59 ASP H C 1
ATOM 4904 O O . ASP H 3 21 ? -50.454 27.295 19.075 1.00 38.11 59 ASP H O 1
ATOM 4909 N N . PHE H 3 22 ? -50.014 28.814 20.671 1.00 37.97 60 PHE H N 1
ATOM 4910 C CA . PHE H 3 22 ? -49.322 27.840 21.522 1.00 38.23 60 PHE H CA 1
ATOM 4911 C C . PHE H 3 22 ? -50.145 26.583 21.746 1.00 38.18 60 PHE H C 1
ATOM 4912 O O . PHE H 3 22 ? -51.223 26.656 22.322 1.00 40.55 60 PHE H O 1
ATOM 4920 N N . MET H 3 23 ? -49.641 25.458 21.240 1.00 35.24 61 MET H N 1
ATOM 4921 C CA . MET H 3 23 ? -50.270 24.142 21.439 1.00 37.83 61 MET H CA 1
ATOM 4922 C C . MET H 3 23 ? -51.772 24.149 21.140 1.00 42.31 61 MET H C 1
ATOM 4923 O O . MET H 3 23 ? -52.591 23.637 21.915 1.00 35.37 61 MET H O 1
ATOM 4928 N N . SER H 3 24 ? -52.119 24.718 19.998 1.00 44.33 62 SER H N 1
ATOM 4929 C CA . SER H 3 24 ? -53.501 24.677 19.538 1.00 49.78 62 SER H CA 1
ATOM 4930 C C . SER H 3 24 ? -53.943 23.232 19.329 1.00 54.84 62 SER H C 1
ATOM 4931 O O . SER H 3 24 ? -55.136 22.929 19.385 1.00 48.46 62 SER H O 1
ATOM 4934 N N . THR H 3 25 ? -52.977 22.348 19.067 1.00 58.82 63 THR H N 1
ATOM 4935 C CA . THR H 3 25 ? -53.190 20.893 19.175 1.00 62.64 63 THR H CA 1
ATOM 4936 C C . THR H 3 25 ? -52.035 20.217 19.908 1.00 60.43 63 THR H C 1
ATOM 4937 O O . THR H 3 25 ? -50.862 20.585 19.759 1.00 56.66 63 THR H O 1
ATOM 4941 N N . ARG H 3 26 ? -52.376 19.202 20.687 1.00 58.75 64 ARG H N 1
ATOM 4942 C CA . ARG H 3 26 ? -51.383 18.531 21.522 1.00 55.75 64 ARG H CA 1
ATOM 4943 C C . ARG H 3 26 ? -50.239 17.830 20.758 1.00 57.66 64 ARG H C 1
ATOM 4944 O O . ARG H 3 26 ? -49.038 18.122 20.973 1.00 56.53 64 ARG H O 1
ATOM 4952 N N . GLU H 3 27 ? -50.620 16.913 19.877 1.00 56.08 65 GLU H 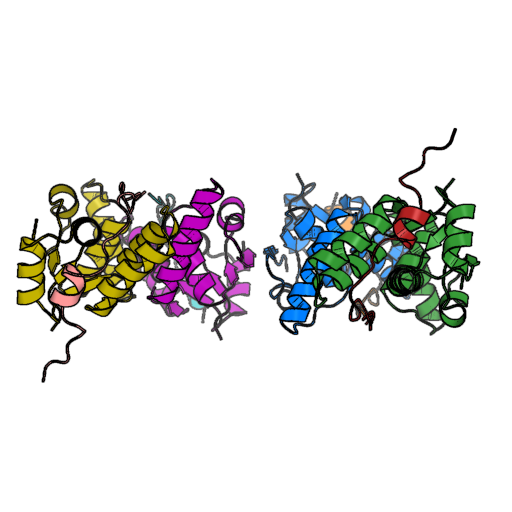N 1
ATOM 4953 C CA . GLU H 3 27 ? -49.680 16.145 19.056 1.00 56.55 65 GLU H CA 1
ATOM 4954 C C . GLU H 3 27 ? -49.027 15.041 19.866 1.00 55.73 65 GLU H C 1
ATOM 4955 O O . GLU H 3 27 ? -47.807 15.056 20.127 1.00 57.25 65 GLU H O 1
ATOM 4961 N N . GLN H 3 28 ? -49.867 14.094 20.272 1.00 52.26 66 GLN H N 1
ATOM 4962 C CA . GLN H 3 28 ? -49.424 12.876 20.943 1.00 53.07 66 GLN H CA 1
ATOM 4963 C C . GLN H 3 28 ? -49.649 11.719 19.982 1.00 58.44 66 GLN H C 1
ATOM 4964 O O . GLN H 3 28 ? -50.783 11.497 19.564 1.00 65.55 66 GLN H O 1
ATOM 4970 N N . PRO H 3 29 ? -48.573 10.999 19.601 1.00 60.84 67 PRO H N 1
ATOM 4971 C CA . PRO H 3 29 ? -48.771 9.769 18.842 1.00 63.71 67 PRO H CA 1
ATOM 4972 C C . PRO H 3 29 ? -49.491 8.722 19.670 1.00 61.03 67 PRO H C 1
ATOM 4973 O O . PRO H 3 29 ? -49.675 7.603 19.205 1.00 71.93 67 PRO H O 1
#

CATH classification: 3.40.50.1010

InterPro domains:
  IPR002716 PIN domain [PF01850] (5-124)
  IPR022907 VapC family [MF_00265] (4-130)
  IPR029060 PIN-like domain superfamily [SSF88723] (1-131)
  IPR050556 Type II toxin-antitoxin system RNase [PTHR33653] (1-131)

Organism: Salmonella typhimurium (strain LT2 / SGSC1412 / ATCC 700720) (NCBI:txid99287)

Foldseek 3Di:
DAAEEEDLQVVVCCLVPVDPLVVVVCVVCQARYEYEVLSVVVQLVCLCPDPNNVVSVVSSVVVHVRYYYDYLDDQLVVQLVVQVVVCVVVVHDADPSLSSRQSNCQSVVHAYEHQCCVRQVPGPPHHYDYSD/DVVCVVVDDDDDPPVPPPVPDD/DAAEEEDLVNVVCCLVPVDPLVVVVCVVQFARYEYEVLSVVVQLVVLVVDPHNVVSVVSSVVVPVRYYYDYLDDQLVVQLVVQQVVCVVVVQDDDDSRSSRQSNCQSVVHAYADPPCVNVVPGPPHHYDHRD/DDDDDPDPVVVVPDDDDPPPVPPDVDDD/DAAEEEDLVVVVVCLVPVDPLVVVVCVVQQPHYEYEVLSVVVQLVVLCVDPNNVVSVVSSVVVHVRYYYDYQDDQLVVQLVVQVVVCVVVVQDADDSLSSRQSNCVSVVHAYEDPPCVRCVSGPPHHYDYRD/DCVVVVVDDDDDPPPPPPVDDD/DAAEEEDLVNVVCCLVPVDDLVVVVCVVQFAHYEYEVLSVVVQLVVLCPDPHNVVSVVSSVVVPVRYYYDYLDPQLVVQLVVQVVVCVVVVQDADPSVSSRQSSCQSVVHAYEDDDCSNPVPGPSHHYDYSD/DDDDDPDPVVVVPDDDDDPPPCPDPDDD

Solvent-accessible surface area: 26224 Å² total; per-residue (Å²): 188,37,56,11,0,0,0,0,28,2,0,14,81,0,2,72,81,40,25,96,131,1,51,82,51,0,65,138,8,76,86,88,3,0,0,0,0,0,0,1,0,0,0,5,11,0,0,37,46,16,158,21,52,150,104,0,41,44,4,0,90,16,0,34,83,75,18,102,32,19,60,0,44,48,111,0,0,45,60,0,0,70,7,16,12,87,5,52,218,165,68,32,99,15,16,5,0,1,21,0,0,3,0,1,1,34,28,127,62,9,3,1,0,0,50,36,19,184,26,0,30,86,2,53,40,10,39,1,9,13,5,44,96,12,59,61,15,13,122,44,101,33,20,16,129,48,0,5,80,96,31,90,52,71,210,35,88,6,0,0,1,0,49,14,0,14,99,0,2,75,83,46,26,83,107,3,64,88,85,0,64,133,7,39,44,84,2,0,0,0,0,0,0,0,0,1,0,5,8,0,0,50,63,16,161,25,54,148,107,1,50,66,14,0,81,14,0,18,74,26,21,94,37,14,56,0,26,38,107,0,0,60,56,0,0,64,4,12,0,54,4,40,140,124,58,54,83,14,21,2,1,3,6,0,0,1,0,0,0,31,37,116,70,12,15,0,1,0,81,49,80,187,41,0,121,97,3,49,79,32,168,50,59,50,6,75,226,97,119,97,42,117,62,4,59,61,15,10,123,35,164,16,21,15,131,49,0,6,87,83,33,85,51,88,200,30,82,4,0,0,2,0,52,4,0,12,89,0,0,66,85,37,32,112,41,2,61,78,20,0,54,114,8,73,98,90,4,0,0,0,0,0,0,0,0,1,0,7,13,0,0,34,71,16,151,15,48,122,97,0,67,68,14,0,88,14,0,21,77,86,16,100,30,21,56,0,45,46,110,0,0,42,65,0,0,70,5,14,4,54,6,54,170,143,64,48,98,14,18,4,0,2,20,0,0,3,0,2,1,35,33,121,52,14,6,0,0,1,86,51,13,185,21,1,60,72,6,61,81,11,59,1,1,4,5,41,116,6,71,71,17,17,131,43,144,17,20,15,128,40,0,8,92,78,32,97,47,64,207,36,68,12,0,0,0,0,36,3,0,14,81,0,1,66,81,36,22,113,72,1,46,125,88,0,68,135,7,49,44,90,3,0,0,0,0,0,0,0,0,1,0,4,11,0,0,51,65,15,159,24,60,156,106,0,44,65,7,0,80,15,0,20,71,29,24,92,33,10,54,0,29,37,100,0,0,58,70,0,0,63,16,8,0,51,4,56,146,124,59,13,116,12,18,0,0,1,14,0,0,2,0,1,1,37,29,120,57,10,6,0,0,0,51,53,54,197,46,0,84,151,5,52,81,40,130,41,61,56,6,97,227,85,122,102,44,120,63,5,64,56,13,14,105,41,112,26,15,14,134,44,0,6,88,88,31,75,50,75

Nearest PDB structures (foldseek):
  6ifm-assembly1_G  TM=1.000E+00  e=9.888E-24  Salmonella enterica subsp. enterica serovar Typhimurium str. LT2
  9h6a-assembly1_A  TM=9.960E-01  e=1.992E-22  Escherichia coli KLY
  3tnd-assembly1_G  TM=9.978E-01  e=1.079E-21  Shigella flexneri
  6sd6-assembly1_C  TM=9.933E-01  e=2.017E-21  Shigella sonnei
  5ecw-assembly1_A  TM=9.475E-01  e=7.505E-21  Shigella flexneri

Sequence (628 aa):
MLKFMLDTNTCIFTIKNKPEHIRERFNLNTSRMCISSITLMELIYGAEKSLAPERNLAVVEGFISRLEVLDYDTQAAIHTGQIRAELARKGTPVGPYDQMIAGHAGSRGLVVVTNNLREFERIPGIRIEDWCSWDSWFDGEGASTDFMSTREQPMLKFMLDTNTCIFTIKNKPEHIRERFNLNTSRMCISSITLMELIYGAEKSLAPERNLAVVEGFISRLEVLDYDTQAAIHTGQIRAELARKGTPVGPYDQMIAGHAGSRGLVVVTNNLREFERIPGIRIEDWCITPVGESWDSWFDGEGASTDFMSTREQPMLKFMLDTNTCIFTIKNKPEHIRERFNLNTSRMCISSITLMELIYGAEKSLAPERNLAVVEGFISRLEVLDYDTQAAIHTGQIRAELARKGTPVGPYDQMIAGHAGSRGLVVVTNNLREFERIPGIRIEDWCSWDSWFDGEGASTDFMSTREQPMLKFMLDTNTCIFTIKNKPEHIRERFNLNTSRMCISSITLMELIYGAEKSLAPERNLAVVEGFISRLEVLDYDTQAAIHTGQIRAELARKGTPVGPYDQMIAGHAGSRGLVVVTNNLREFERIPGIRIEDWCITPVGESWDSWFDGEGASTDFMSTREQP